Protein AF-A0A6B1ITB8-F1 (afdb_monomer_lite)

Radius of gyration: 20.5 Å; chains: 1; bounding box: 53×50×57 Å

Foldseek 3Di:
DEEELVCCQAPHWALDWDKAQKYWYLQQLLRKKKWFADVFIITIHLAPLSVLLVVLHAAFDPVPDFDQLQAPPPPDPPDCVPDVVVVVVRVVVPPPLVLLQDQDARGNRMTIAFGGWMDGNVDIDRDAAFDAADDALLSLLVLLLVLLLVVQAVCCVVQVLFAEEQEDFALLSVLNQLRDHPDQLRYEYEYEPPRQVVRVVQCVVQVGGHNYYHYYYLDQPDDPVLVLQLLRQLSSLANCQVQRCLVVLLVVCVVSVLRYEYEYSQCVCLQFADDCQQLVDAQVSNVSCSRGNRSSYNSSSQSSSCNRNRHGYDYSCRGSSNSVSRSNDDSNNHDNGGGSSVVSSVVSGPPRDGDPDRDDRDGDDDDHDDRSVVSNVVSSVVSHPDD

Organism: NCBI:txid29283

Secondary structure (DSSP, 8-state):
-EEEHHHHHHHS-TT--EEESEEE--STTSS--EEEEETTEEEEES-HHHHHHHHS---B-TT-----TTT---S----TTS-HHHHHHHHHHHS-TTGGG--B-SBTT-EEPPTTEEEESS-EEE---------SHHHHHHHHHHHHHHHHHHHHHH-TTSEEEEE-SSHHHHHHHHSPPS-GGGEEEEEETTTHHHHHHHHHHTT---SEEEEE-SS----HHHHHHHHHHTTT-S-GGG-TTHHHHHHHHHHTTT-EEEEE-TTSHHHHB--HHHHTS-HHHHHHHHTTHHIIIIIHHHHHHHHHHSS-EE-GGGSHHHHHHHHT--GGGS-TT-B-HHHHHHHHSTT----S--PPPPPP---TT--HHHHHHHHHHHT----

Sequence (387 aa):
MNLNSLEFHLDYPAGKVLEVDQLEDVTGGMNPVYYRRTGDTLRVCSSVARLIQDSGEFYRNPDFNPPEWFQQTVPGSVSPLHNPITWIQNRFKESNPSWYANWQTVDKRIYKLRPHESVTADSSTINFSPNPAISSKAELAERVAGALTAFINRIESEYPDVQHVIFTGGKDSQIIHLVPKLDESNWHVFSAEPNYGIVMDWLESNDIKFCDSHTADTDNHETLDMLRAKIKASDLYSDPHHLRWLPVLNKIADRYESRVFFWSGTEGDTYLSYHPDYQGETREVFWRQQFSRAPSWQGNTHQVTFNFTGAPQISPYHSPEMWDVLRDYDPKLISTDDDVRPRIGDILSDGVSWPDRNPGPPTLEYETGINSHALYFEQVRKSRRFE

pLDDT: mean 91.31, std 14.65, range [34.53, 98.88]

Structure (mmCIF, N/CA/C/O backbone):
data_AF-A0A6B1ITB8-F1
#
_entry.id   AF-A0A6B1ITB8-F1
#
loop_
_atom_site.group_PDB
_atom_site.id
_atom_site.type_symbol
_atom_site.label_atom_id
_atom_site.label_alt_id
_atom_site.label_comp_id
_atom_site.label_asym_id
_atom_site.label_entity_id
_atom_site.label_seq_id
_atom_site.pdbx_PDB_ins_code
_atom_site.Cartn_x
_atom_site.Cartn_y
_atom_site.Cartn_z
_atom_site.occupancy
_atom_site.B_iso_or_equiv
_atom_site.auth_seq_id
_atom_site.auth_comp_id
_atom_site.auth_asym_id
_atom_site.auth_atom_id
_atom_site.pdbx_PDB_model_num
ATOM 1 N N . MET A 1 1 ? -3.397 -16.345 19.581 1.00 95.50 1 MET A N 1
ATOM 2 C CA . MET A 1 1 ? -3.116 -16.385 18.129 1.00 95.50 1 MET A CA 1
ATOM 3 C C . MET A 1 1 ? -2.054 -15.349 17.809 1.00 95.50 1 MET A C 1
ATOM 5 O O . MET A 1 1 ? -2.166 -14.241 18.320 1.00 95.50 1 MET A O 1
ATOM 9 N N . ASN A 1 2 ? -1.065 -15.691 16.984 1.00 97.56 2 ASN A N 1
ATOM 10 C CA . ASN A 1 2 ? -0.133 -14.713 16.418 1.00 97.56 2 ASN A CA 1
ATOM 11 C C . ASN A 1 2 ? -0.662 -14.300 15.048 1.00 97.56 2 ASN A C 1
ATOM 13 O O . ASN A 1 2 ? -1.190 -15.149 14.334 1.00 97.56 2 ASN A O 1
ATOM 17 N N . LEU A 1 3 ? -0.558 -13.020 14.722 1.00 98.50 3 LEU A N 1
ATOM 18 C CA . LEU A 1 3 ? -1.088 -12.457 13.489 1.00 98.50 3 LEU A CA 1
ATOM 19 C C . LEU A 1 3 ? -0.109 -11.417 12.954 1.00 98.50 3 LEU A C 1
ATOM 21 O O . LEU A 1 3 ? 0.370 -10.584 13.727 1.00 98.50 3 LEU A O 1
ATOM 25 N N . ASN A 1 4 ? 0.142 -11.416 11.649 1.00 98.62 4 ASN A N 1
ATOM 26 C CA . ASN A 1 4 ? 0.863 -10.320 11.012 1.00 98.62 4 ASN A CA 1
ATOM 27 C C . ASN A 1 4 ? -0.053 -9.364 10.225 1.00 98.62 4 ASN A C 1
ATOM 29 O O . ASN A 1 4 ? -1.217 -9.657 9.944 1.00 98.62 4 ASN A O 1
ATOM 33 N N . SER A 1 5 ? 0.462 -8.172 9.912 1.00 98.56 5 SER A N 1
ATOM 34 C CA . SER A 1 5 ? -0.298 -7.116 9.237 1.00 98.56 5 SER A CA 1
ATOM 35 C C . SER A 1 5 ? -0.782 -7.507 7.840 1.00 98.56 5 SER A C 1
ATOM 37 O O . SER A 1 5 ? -1.881 -7.106 7.460 1.00 98.56 5 SER A O 1
ATOM 39 N N . LEU A 1 6 ? -0.018 -8.313 7.099 1.00 98.62 6 LEU A N 1
ATOM 40 C CA . LEU A 1 6 ? -0.413 -8.777 5.771 1.00 98.62 6 LEU A CA 1
ATOM 41 C C . LEU A 1 6 ? -1.530 -9.826 5.858 1.00 98.62 6 LEU A C 1
ATOM 43 O O . LEU A 1 6 ? -2.562 -9.650 5.219 1.00 98.62 6 LEU A O 1
ATOM 47 N N . GLU A 1 7 ? -1.372 -10.848 6.705 1.00 98.56 7 GLU A N 1
ATOM 48 C CA . GLU A 1 7 ? -2.410 -11.855 6.996 1.00 98.56 7 GLU A CA 1
ATOM 49 C C . GLU A 1 7 ? -3.731 -11.190 7.392 1.00 98.56 7 GLU A C 1
ATOM 51 O O . GLU A 1 7 ? -4.789 -11.557 6.892 1.00 98.56 7 GLU A O 1
ATOM 56 N N . PHE A 1 8 ? -3.693 -10.150 8.238 1.00 98.69 8 PHE A N 1
ATOM 57 C CA . PHE A 1 8 ? -4.914 -9.433 8.611 1.00 98.69 8 PHE A CA 1
ATOM 58 C C . PHE A 1 8 ? -5.671 -8.886 7.392 1.00 98.69 8 PHE A C 1
ATOM 60 O O . PHE A 1 8 ? -6.897 -8.969 7.345 1.00 98.69 8 PHE A O 1
ATOM 67 N N . HIS A 1 9 ? -4.955 -8.297 6.431 1.00 98.50 9 HIS A N 1
ATOM 68 C CA . HIS A 1 9 ? -5.557 -7.690 5.241 1.00 98.50 9 HIS A CA 1
ATOM 69 C C . HIS A 1 9 ? -6.014 -8.734 4.217 1.00 98.50 9 HIS A C 1
ATOM 71 O O . HIS A 1 9 ? -7.000 -8.491 3.527 1.00 98.50 9 HIS A O 1
ATOM 77 N N . LEU A 1 10 ? -5.328 -9.875 4.114 1.00 98.50 10 LEU A N 1
ATOM 78 C CA . LEU A 1 10 ? -5.650 -10.911 3.128 1.00 98.50 10 LEU A CA 1
ATOM 79 C C . LEU A 1 10 ? -6.737 -11.886 3.608 1.00 98.50 10 LEU A C 1
ATOM 81 O O . LEU A 1 10 ? -7.623 -12.237 2.831 1.00 98.50 10 LEU A O 1
ATOM 85 N N . ASP A 1 11 ? -6.707 -12.284 4.883 1.00 98.44 11 ASP A N 1
ATOM 86 C CA . ASP A 1 11 ? -7.521 -13.396 5.396 1.00 98.44 11 ASP A CA 1
ATOM 87 C C . ASP A 1 11 ? -8.785 -12.965 6.144 1.00 98.44 11 ASP A C 1
ATOM 89 O O . ASP A 1 11 ? -9.686 -13.776 6.391 1.00 98.44 11 ASP A O 1
ATOM 93 N N . TYR A 1 12 ? -8.876 -11.695 6.546 1.00 98.50 12 TYR A N 1
ATOM 94 C CA . TYR A 1 12 ? -9.971 -11.215 7.383 1.00 98.50 12 TYR A CA 1
ATOM 95 C C . TYR A 1 12 ? -10.738 -10.075 6.717 1.00 98.50 12 TYR A C 1
ATOM 97 O O . TYR A 1 12 ? -10.147 -9.232 6.057 1.00 98.50 12 TYR A O 1
ATOM 105 N N . PRO A 1 13 ? -12.067 -9.980 6.911 1.00 98.19 13 PRO A N 1
ATOM 106 C CA . PRO A 1 13 ? -12.834 -8.868 6.365 1.00 98.19 13 PRO A CA 1
ATOM 107 C C . PRO A 1 13 ? -12.435 -7.523 6.976 1.00 98.19 13 PRO A C 1
ATOM 109 O O . PRO A 1 13 ? -12.198 -7.415 8.185 1.00 98.19 13 PRO A O 1
ATOM 112 N N . ALA A 1 14 ? -12.491 -6.465 6.170 1.00 97.94 14 ALA A N 1
ATOM 113 C CA . ALA A 1 14 ? -12.246 -5.110 6.640 1.00 97.94 14 ALA A CA 1
ATOM 114 C C . ALA A 1 14 ? -13.132 -4.735 7.843 1.00 97.94 14 ALA A C 1
ATOM 116 O O . ALA A 1 14 ? -14.339 -4.995 7.894 1.00 97.94 14 ALA A O 1
ATOM 117 N N . GLY A 1 15 ? -12.525 -4.102 8.848 1.00 97.25 15 GLY A N 1
ATOM 118 C CA . GLY A 1 15 ? -13.215 -3.689 10.067 1.00 97.25 15 GLY A CA 1
ATOM 119 C C . GLY A 1 15 ? -13.569 -4.826 11.035 1.00 97.25 15 GLY A C 1
ATOM 120 O O . GLY A 1 15 ? -14.226 -4.560 12.048 1.00 97.25 15 GLY A O 1
ATOM 121 N N . LYS A 1 16 ? -13.167 -6.074 10.753 1.00 98.19 16 LYS A N 1
ATOM 122 C CA . LYS A 1 16 ? -13.279 -7.187 11.698 1.00 98.19 16 LYS A CA 1
ATOM 123 C C . LYS A 1 16 ? -12.363 -6.934 12.895 1.00 98.19 16 LYS A C 1
ATOM 125 O O . LYS A 1 16 ? -11.165 -6.732 12.735 1.00 98.19 16 LYS A O 1
ATOM 130 N N . VAL A 1 17 ? -12.930 -6.991 14.100 1.00 98.62 17 VAL A N 1
ATOM 131 C CA . VAL A 1 17 ? -12.141 -6.981 15.335 1.00 98.62 17 VAL A CA 1
ATOM 132 C C . VAL A 1 17 ? -11.755 -8.412 15.691 1.00 98.62 17 VAL A C 1
ATOM 134 O O . VAL A 1 17 ? -12.626 -9.283 15.794 1.00 98.62 17 VAL A O 1
ATOM 137 N N . LEU A 1 18 ? -10.457 -8.646 15.866 1.00 98.62 18 LEU A N 1
ATOM 138 C CA . LEU A 1 18 ? -9.896 -9.926 16.299 1.00 98.62 18 LEU A CA 1
ATOM 139 C C . LEU A 1 18 ? -9.254 -9.784 17.677 1.00 98.62 18 LEU A C 1
ATOM 141 O O . LEU A 1 18 ? -8.860 -8.690 18.076 1.00 98.62 18 LEU A O 1
ATOM 145 N N . GLU A 1 19 ? -9.167 -10.898 18.394 1.00 98.56 19 GLU A N 1
ATOM 146 C CA . GLU A 1 19 ? -8.410 -11.015 19.638 1.00 98.56 19 GLU A CA 1
ATOM 147 C C . GLU A 1 19 ? -7.158 -11.853 19.377 1.00 98.56 19 GLU A C 1
ATOM 149 O O . GLU A 1 19 ? -7.266 -12.967 18.859 1.00 98.56 19 GLU A O 1
ATOM 154 N N . VAL A 1 20 ? -5.981 -11.304 19.675 1.00 98.69 20 VAL A N 1
ATOM 155 C CA . VAL A 1 20 ? -4.682 -11.922 19.364 1.00 98.69 20 VAL A CA 1
ATOM 156 C C . VAL A 1 20 ? -3.716 -11.781 20.538 1.00 98.69 20 VAL A C 1
ATOM 158 O O . VAL A 1 20 ? -3.845 -10.859 21.341 1.00 98.69 20 VAL A O 1
ATOM 161 N N . ASP A 1 21 ? -2.735 -12.676 20.625 1.00 98.50 21 ASP A N 1
ATOM 162 C CA . ASP A 1 21 ? -1.703 -12.639 21.674 1.00 98.50 21 ASP A CA 1
ATOM 163 C C . ASP A 1 21 ? -0.543 -11.732 21.243 1.00 98.50 21 ASP A C 1
ATOM 165 O O . ASP A 1 21 ? 0.021 -10.981 22.041 1.00 98.50 21 ASP A O 1
ATOM 169 N N . GLN A 1 22 ? -0.222 -11.779 19.947 1.00 98.56 22 GLN A N 1
ATOM 170 C CA . GLN A 1 22 ? 0.837 -11.005 19.320 1.00 98.56 22 GLN A CA 1
ATOM 171 C C . GLN A 1 22 ? 0.375 -10.489 17.956 1.00 98.56 22 GLN A C 1
ATOM 173 O O . GLN A 1 22 ? -0.240 -11.224 17.179 1.00 98.56 22 GLN A O 1
ATOM 178 N N . LEU A 1 23 ? 0.710 -9.233 17.675 1.00 98.75 23 LEU A N 1
ATOM 179 C CA . LEU A 1 23 ? 0.553 -8.593 16.374 1.00 98.75 23 LEU A CA 1
ATOM 180 C C . LEU A 1 23 ? 1.927 -8.137 15.875 1.00 98.75 23 LEU A C 1
ATOM 182 O O . LEU A 1 23 ? 2.673 -7.520 16.633 1.00 98.75 23 LEU A O 1
ATOM 186 N N . GLU A 1 24 ? 2.249 -8.416 14.616 1.00 98.75 24 GLU A N 1
ATOM 187 C CA . GLU A 1 24 ? 3.512 -8.012 13.992 1.00 98.75 24 GLU A CA 1
ATOM 188 C C . GLU A 1 24 ? 3.290 -7.282 12.668 1.00 98.75 24 GLU A C 1
ATOM 190 O O . GLU A 1 24 ? 2.472 -7.695 11.849 1.00 98.75 24 GLU A O 1
ATOM 195 N N . ASP A 1 25 ? 4.029 -6.199 12.432 1.00 98.69 25 ASP A N 1
ATOM 196 C CA . ASP A 1 25 ? 4.083 -5.595 11.108 1.00 98.69 25 ASP A CA 1
ATOM 197 C C . ASP A 1 25 ? 5.184 -6.227 10.255 1.00 98.69 25 ASP A C 1
ATOM 199 O O . ASP A 1 25 ? 6.370 -6.125 10.565 1.00 98.69 25 ASP A O 1
ATOM 203 N N . VAL A 1 26 ? 4.786 -6.809 9.128 1.00 98.31 26 VAL A N 1
ATOM 204 C CA . VAL A 1 26 ? 5.707 -7.396 8.141 1.00 98.31 26 VAL A CA 1
ATOM 205 C C . VAL A 1 26 ? 5.766 -6.591 6.841 1.00 98.31 26 VAL A C 1
ATOM 207 O O . VAL A 1 26 ? 6.472 -6.971 5.913 1.00 98.31 26 VAL A O 1
ATOM 210 N N . THR A 1 27 ? 5.038 -5.469 6.779 1.00 98.06 27 THR A N 1
ATOM 211 C CA . THR A 1 27 ? 4.859 -4.664 5.559 1.00 98.06 27 THR A CA 1
ATOM 212 C C . THR A 1 27 ? 5.512 -3.285 5.628 1.00 98.06 27 THR A C 1
ATOM 214 O O . THR A 1 27 ? 5.326 -2.455 4.741 1.00 98.06 27 THR A O 1
ATOM 217 N N . GLY A 1 28 ? 6.259 -2.985 6.693 1.00 97.44 28 GLY A N 1
ATOM 218 C CA . GLY A 1 28 ? 6.822 -1.652 6.918 1.00 97.44 28 GLY A CA 1
ATOM 219 C C . GLY A 1 28 ? 5.744 -0.578 7.111 1.00 97.44 28 GLY A C 1
ATOM 220 O O . GLY A 1 28 ? 5.945 0.586 6.773 1.00 97.44 28 GLY A O 1
ATOM 221 N N . GLY A 1 29 ? 4.578 -0.967 7.631 1.00 96.94 29 GLY A N 1
ATOM 222 C CA . GLY A 1 29 ? 3.419 -0.107 7.858 1.00 96.94 29 GLY A CA 1
ATOM 223 C C . GLY A 1 29 ? 2.597 0.215 6.606 1.00 96.94 29 GLY A C 1
ATOM 224 O O . GLY A 1 29 ? 1.725 1.085 6.684 1.00 96.94 29 GLY A O 1
ATOM 225 N N . MET A 1 30 ? 2.856 -0.450 5.473 1.00 97.50 30 MET A N 1
ATOM 226 C CA . MET A 1 30 ? 2.103 -0.247 4.229 1.00 97.50 30 MET A CA 1
ATOM 227 C C . MET A 1 30 ? 0.687 -0.827 4.290 1.00 97.50 30 MET A C 1
ATOM 229 O O . MET A 1 30 ? -0.218 -0.285 3.663 1.00 97.50 30 MET A O 1
ATOM 233 N N . ASN A 1 31 ? 0.468 -1.842 5.131 1.00 97.88 31 ASN A N 1
ATOM 234 C CA . ASN A 1 31 ? -0.850 -2.369 5.474 1.00 97.88 31 ASN A CA 1
ATOM 235 C C . ASN A 1 31 ? -1.198 -2.018 6.934 1.00 97.88 31 ASN A C 1
ATOM 237 O O . ASN A 1 31 ? -1.033 -2.851 7.828 1.00 97.88 31 ASN A O 1
ATOM 241 N N . PRO A 1 32 ? -1.662 -0.782 7.227 1.00 97.38 32 PRO A N 1
ATOM 242 C CA . PRO A 1 32 ? -1.967 -0.364 8.587 1.00 97.38 32 PRO A CA 1
ATOM 243 C C . PRO A 1 32 ? -2.931 -1.298 9.317 1.00 97.38 32 PRO A C 1
ATOM 245 O O . PRO A 1 32 ? -4.010 -1.631 8.820 1.00 97.38 32 PRO A O 1
ATOM 248 N N . VAL A 1 33 ? -2.562 -1.639 10.548 1.00 98.38 33 VAL A N 1
ATOM 249 C CA . VAL A 1 33 ? -3.422 -2.299 11.531 1.00 98.38 33 VAL A CA 1
ATOM 250 C C . VAL A 1 33 ? -3.395 -1.467 12.807 1.00 98.38 33 VAL A C 1
ATOM 252 O O . VAL A 1 33 ? -2.364 -0.915 13.196 1.00 98.38 33 VAL A O 1
ATOM 255 N N . TYR A 1 34 ? -4.544 -1.349 13.456 1.00 98.69 34 TYR A N 1
ATOM 256 C CA . TYR A 1 34 ? -4.693 -0.671 14.733 1.00 98.69 34 TYR A CA 1
ATOM 257 C C . TYR A 1 34 ? -4.931 -1.695 15.828 1.00 98.69 34 TYR A C 1
ATOM 259 O O . TYR A 1 34 ? -5.544 -2.738 15.591 1.00 98.69 34 TYR A O 1
ATOM 267 N N . TYR A 1 35 ? -4.483 -1.384 17.038 1.00 98.75 35 TYR A N 1
ATOM 268 C CA . TYR A 1 35 ? -4.657 -2.270 18.175 1.00 98.75 35 TYR A CA 1
ATOM 269 C C . TYR A 1 35 ? -4.981 -1.523 19.467 1.00 98.75 35 TYR A C 1
ATOM 271 O O . TYR A 1 35 ? -4.661 -0.347 19.651 1.00 98.75 35 TYR A O 1
ATOM 279 N N . ARG A 1 36 ? -5.614 -2.244 20.390 1.00 98.44 36 ARG A N 1
ATOM 280 C CA . ARG A 1 36 ? -5.875 -1.842 21.773 1.00 98.44 36 ARG A CA 1
ATOM 281 C C . ARG A 1 36 ? -5.533 -3.010 22.690 1.00 98.44 36 ARG A C 1
ATOM 283 O O . ARG A 1 36 ? -5.910 -4.139 22.403 1.00 98.44 36 ARG A O 1
ATOM 290 N N . ARG A 1 37 ? -4.864 -2.739 23.808 1.00 98.38 37 ARG A N 1
ATOM 291 C CA . ARG A 1 37 ? -4.559 -3.753 24.831 1.00 98.38 37 ARG A CA 1
ATOM 292 C C . ARG A 1 37 ? -5.789 -4.042 25.694 1.00 98.38 37 ARG A C 1
ATOM 294 O O . ARG A 1 37 ? -6.468 -3.101 26.113 1.00 98.38 37 ARG A O 1
ATOM 301 N N . THR A 1 38 ? -6.068 -5.315 25.963 1.00 97.12 38 THR A N 1
ATOM 302 C CA . THR A 1 38 ? -7.216 -5.771 26.764 1.00 97.12 38 THR A CA 1
ATOM 303 C C . THR A 1 38 ? -6.830 -6.946 27.660 1.00 97.12 38 THR A C 1
ATOM 305 O O . THR A 1 38 ? -6.952 -8.099 27.260 1.00 97.12 38 THR A O 1
ATOM 308 N N . GLY A 1 39 ? -6.391 -6.659 28.889 1.00 96.25 39 GLY A N 1
ATOM 309 C CA . GLY A 1 39 ? -5.839 -7.698 29.764 1.00 96.25 39 GLY A CA 1
ATOM 310 C C . GLY A 1 39 ? -4.579 -8.289 29.135 1.00 96.25 39 GLY A C 1
ATOM 311 O O . GLY A 1 39 ? -3.695 -7.525 28.759 1.00 96.25 39 GLY A O 1
ATOM 312 N N . ASP A 1 40 ? -4.558 -9.609 28.962 1.00 97.62 40 ASP A N 1
ATOM 313 C CA . ASP A 1 40 ? -3.401 -10.362 28.455 1.00 97.62 40 ASP A CA 1
ATOM 314 C C . ASP A 1 40 ? -3.387 -10.509 26.919 1.00 97.62 40 ASP A C 1
ATOM 316 O O . ASP A 1 40 ? -2.507 -11.160 26.361 1.00 97.62 40 ASP A O 1
ATOM 320 N N . THR A 1 41 ? -4.352 -9.905 26.216 1.00 98.44 41 THR A N 1
ATOM 321 C CA . THR A 1 41 ? -4.472 -9.971 24.752 1.00 98.44 41 THR A CA 1
ATOM 322 C C . THR A 1 41 ? -4.585 -8.586 24.111 1.00 98.44 41 THR A C 1
ATOM 324 O O . THR A 1 41 ? -4.659 -7.539 24.770 1.00 98.44 41 THR A O 1
ATOM 327 N N . LEU A 1 42 ? -4.590 -8.571 22.781 1.00 98.69 42 LEU A N 1
ATOM 328 C CA . LEU A 1 42 ? -4.811 -7.405 21.940 1.00 98.69 42 LEU A CA 1
ATOM 329 C C . LEU A 1 42 ? -6.135 -7.532 21.187 1.00 98.69 42 LEU A C 1
ATOM 331 O O . LEU A 1 42 ? -6.440 -8.578 20.622 1.00 98.69 42 LEU A O 1
ATOM 335 N N . ARG A 1 43 ? -6.874 -6.426 21.085 1.00 98.69 43 ARG A N 1
ATOM 336 C CA . ARG A 1 43 ? -7.948 -6.239 20.103 1.00 98.69 43 ARG A CA 1
ATOM 337 C C . ARG A 1 43 ? -7.393 -5.521 18.884 1.00 98.69 43 ARG A C 1
ATOM 339 O O . ARG A 1 43 ? -6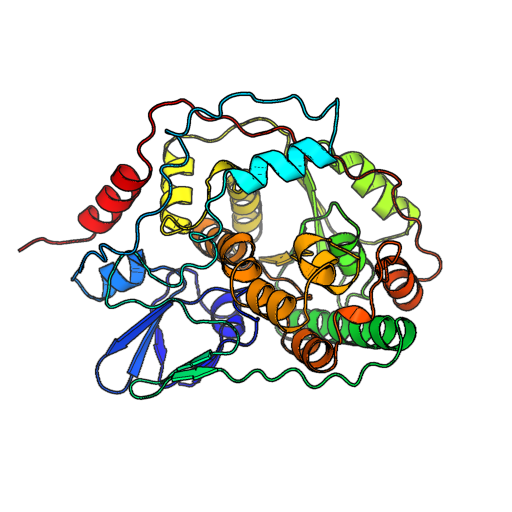.906 -4.402 19.035 1.00 98.69 43 ARG A O 1
ATOM 346 N N . VAL A 1 44 ? -7.490 -6.127 17.704 1.00 98.75 44 VAL A N 1
ATOM 347 C CA . VAL A 1 44 ? -6.876 -5.621 16.461 1.00 98.75 44 VAL A CA 1
ATOM 348 C C . VAL A 1 44 ? -7.911 -5.413 15.358 1.00 98.75 44 VAL A C 1
ATOM 350 O O . VAL A 1 44 ? -8.912 -6.127 15.320 1.00 98.75 44 VAL A O 1
ATOM 353 N N . CYS A 1 45 ? -7.706 -4.410 14.499 1.00 98.62 45 CYS A N 1
ATOM 354 C CA . CYS A 1 45 ? -8.628 -4.042 13.418 1.00 98.62 45 CYS A CA 1
ATOM 355 C C . CYS A 1 45 ? -7.958 -3.122 12.379 1.00 98.62 45 CYS A C 1
ATOM 357 O O . CYS A 1 45 ? -7.070 -2.350 12.730 1.00 98.62 45 CYS A O 1
ATOM 359 N N . SER A 1 46 ? -8.457 -3.075 11.139 1.00 98.31 46 SER A N 1
ATOM 360 C CA . SER A 1 46 ? -8.073 -2.059 10.136 1.00 98.31 46 SER A CA 1
ATOM 361 C C . SER A 1 46 ? -8.705 -0.678 10.363 1.00 98.31 46 SER A C 1
ATOM 363 O O . SER A 1 46 ? -8.422 0.254 9.609 1.00 98.31 46 SER A O 1
ATOM 365 N N . SER A 1 47 ? -9.585 -0.518 11.360 1.00 97.88 47 SER A N 1
ATOM 366 C CA . SER A 1 47 ? -10.265 0.752 11.639 1.00 97.88 47 SER A CA 1
ATOM 367 C C . SER A 1 47 ? -10.295 1.111 13.123 1.00 97.88 47 SER A C 1
ATOM 369 O O . SER A 1 47 ? -10.744 0.331 13.972 1.00 97.88 47 SER A O 1
ATOM 371 N N . VAL A 1 48 ? -9.904 2.352 13.418 1.00 97.56 48 VAL A N 1
ATOM 372 C CA . VAL A 1 48 ? -9.964 2.947 14.758 1.00 97.56 48 VAL A CA 1
ATOM 373 C C . VAL A 1 48 ? -11.414 3.101 15.200 1.00 97.56 48 VAL A C 1
ATOM 375 O O . VAL A 1 48 ? -11.760 2.709 16.316 1.00 97.56 48 VAL A O 1
ATOM 378 N N . ALA A 1 49 ? -12.292 3.595 14.319 1.00 96.31 49 ALA A N 1
ATOM 379 C CA . ALA A 1 49 ? -13.718 3.708 14.611 1.00 96.31 49 ALA A CA 1
ATOM 380 C C . ALA A 1 49 ? -14.325 2.359 15.030 1.00 96.31 49 ALA A C 1
ATOM 382 O O . ALA A 1 49 ? -15.117 2.308 15.968 1.00 96.31 49 ALA A O 1
ATOM 383 N N . ARG A 1 50 ? -13.932 1.251 14.391 1.00 96.94 50 ARG A N 1
ATOM 384 C CA . ARG A 1 50 ? -14.406 -0.091 14.767 1.00 96.94 50 ARG A CA 1
ATOM 385 C C . ARG A 1 50 ? -13.907 -0.549 16.138 1.00 96.94 50 ARG A C 1
ATOM 387 O O . ARG A 1 50 ? -14.697 -1.108 16.891 1.00 96.94 50 ARG A O 1
ATOM 394 N N . LEU A 1 51 ? -12.659 -0.263 16.505 1.00 97.56 51 LEU A N 1
ATOM 395 C CA . LEU A 1 51 ? -12.142 -0.562 17.850 1.00 97.56 51 LEU A CA 1
ATOM 396 C C . LEU A 1 51 ? -12.807 0.293 18.941 1.00 97.56 51 LEU A C 1
ATOM 398 O O . LEU A 1 51 ? -13.045 -0.191 20.047 1.00 97.56 51 LEU A O 1
ATOM 402 N N . ILE A 1 52 ? -13.160 1.545 18.629 1.00 96.44 52 ILE A N 1
ATOM 403 C CA . ILE A 1 52 ? -13.974 2.396 19.511 1.00 96.44 52 ILE A CA 1
ATOM 404 C C . ILE A 1 52 ? -15.343 1.746 19.743 1.00 96.44 52 ILE A C 1
ATOM 406 O O . ILE A 1 52 ? -15.766 1.601 20.889 1.00 96.44 52 ILE A O 1
ATOM 410 N N . GLN A 1 53 ? -16.011 1.316 18.668 1.00 94.56 53 GLN A N 1
ATOM 411 C CA . GLN A 1 53 ? -17.317 0.649 18.728 1.00 94.56 53 GLN A CA 1
ATOM 412 C C . GLN A 1 53 ? -17.276 -0.630 19.560 1.00 94.56 53 GLN A C 1
ATOM 414 O O . GLN A 1 53 ? -18.105 -0.799 20.448 1.00 94.56 53 GL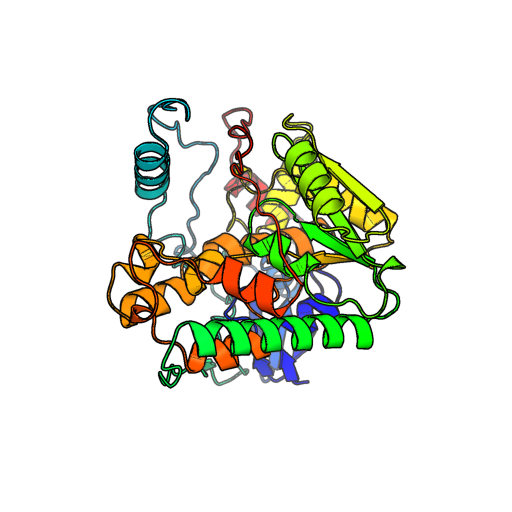N A O 1
ATOM 419 N N . ASP A 1 54 ? -16.290 -1.486 19.299 1.00 96.06 54 ASP A N 1
ATOM 420 C CA . ASP A 1 54 ? -16.048 -2.719 20.050 1.00 96.06 54 ASP A CA 1
ATOM 421 C C . ASP A 1 54 ? -15.827 -2.451 21.544 1.00 96.06 54 ASP A C 1
ATOM 423 O O . ASP A 1 54 ? -16.329 -3.178 22.396 1.00 96.06 54 ASP A O 1
ATOM 427 N N . SER A 1 55 ? -15.138 -1.359 21.886 1.00 96.00 55 SER A N 1
ATOM 428 C CA . SER A 1 55 ? -14.918 -0.987 23.282 1.00 96.00 55 SER A CA 1
ATOM 429 C C . SER A 1 55 ? -16.148 -0.456 24.016 1.00 96.00 55 SER A C 1
ATOM 431 O O . SER A 1 55 ? -16.120 -0.395 25.240 1.00 96.00 55 SER A O 1
ATOM 433 N N . GLY A 1 56 ? -17.170 0.018 23.296 1.00 94.12 56 GLY A N 1
ATOM 434 C CA . GLY A 1 56 ? -18.283 0.793 23.861 1.00 94.12 56 GLY A CA 1
ATOM 435 C C . GLY A 1 56 ? -17.902 2.199 24.355 1.00 94.12 56 GLY A C 1
ATOM 436 O O . GLY A 1 56 ? -18.770 3.016 24.657 1.00 94.12 56 GLY A O 1
ATOM 437 N N . GLU A 1 57 ? -16.614 2.534 24.379 1.00 93.69 57 GLU A N 1
ATOM 438 C CA . GLU A 1 57 ? -16.073 3.751 24.971 1.00 93.69 57 GLU A CA 1
ATOM 439 C C . GLU A 1 57 ? -15.197 4.521 23.975 1.00 93.69 57 GLU A C 1
ATOM 441 O O . GLU A 1 57 ? -14.772 4.017 22.951 1.00 93.69 57 GLU A O 1
ATOM 446 N N . PHE A 1 58 ? -14.926 5.791 24.251 1.00 94.31 58 PHE A N 1
ATOM 447 C CA . PHE A 1 58 ? -14.236 6.710 23.351 1.00 94.31 58 PHE A CA 1
ATOM 448 C C . PHE A 1 58 ? -13.553 7.756 24.210 1.00 94.31 58 PHE A C 1
ATOM 450 O O . PHE A 1 58 ? -14.223 8.504 24.926 1.00 94.31 58 PHE A O 1
ATOM 457 N N . TYR A 1 59 ? -12.232 7.800 24.124 1.00 95.25 59 TYR A N 1
ATOM 458 C CA . TYR A 1 59 ? -11.399 8.723 24.875 1.00 95.25 59 TYR A CA 1
ATOM 459 C C . TYR A 1 59 ? -10.616 9.564 23.885 1.00 95.25 59 TYR A C 1
ATOM 461 O O . TYR A 1 59 ? -9.535 9.170 23.449 1.00 95.25 59 TYR A O 1
ATOM 469 N N . ARG A 1 60 ? -11.177 10.726 23.533 1.00 94.69 60 ARG A N 1
ATOM 470 C CA . ARG A 1 60 ? -10.583 11.650 22.561 1.00 94.69 60 ARG A CA 1
ATOM 471 C C . ARG A 1 60 ? -9.102 11.874 22.863 1.00 94.69 60 ARG A C 1
ATOM 473 O O . ARG A 1 60 ? -8.744 12.276 23.969 1.00 94.69 60 ARG A O 1
ATOM 480 N N . ASN A 1 61 ? -8.272 11.647 21.854 1.00 95.88 61 ASN A N 1
ATOM 481 C CA . ASN A 1 61 ? -6.872 12.022 21.870 1.00 95.88 61 ASN A CA 1
ATOM 482 C C . ASN A 1 61 ? -6.727 13.489 21.419 1.00 95.88 61 ASN A C 1
ATOM 484 O O . ASN A 1 61 ? -7.052 13.778 20.262 1.00 95.88 61 ASN A O 1
ATOM 488 N N . PRO A 1 62 ? -6.301 14.421 22.294 1.00 92.69 62 PRO A N 1
ATOM 489 C CA . PRO A 1 62 ? -6.095 15.817 21.912 1.00 92.69 62 PRO A CA 1
ATOM 490 C C . PRO A 1 62 ? -4.900 16.000 20.964 1.00 92.69 62 PRO A C 1
ATOM 492 O O . PRO A 1 62 ? -4.890 16.963 20.202 1.00 92.69 62 PRO A O 1
ATOM 495 N N . ASP A 1 63 ? -3.951 15.060 20.957 1.00 91.50 63 ASP A N 1
ATOM 496 C CA . ASP A 1 63 ? -2.754 15.113 20.108 1.00 91.50 63 ASP A CA 1
ATOM 497 C C . ASP A 1 63 ? -3.042 14.638 18.671 1.00 91.50 63 ASP A C 1
ATOM 499 O O . ASP A 1 63 ? -2.238 14.829 17.757 1.00 91.50 63 ASP A O 1
ATOM 503 N N . PHE A 1 64 ? -4.220 14.045 18.439 1.00 92.44 64 PHE A N 1
ATOM 504 C CA . PHE A 1 64 ? -4.703 13.698 17.106 1.00 92.44 64 PHE A CA 1
ATOM 505 C C . PHE A 1 64 ? -5.587 14.808 16.531 1.00 92.44 64 PHE A C 1
ATOM 507 O O . PHE A 1 64 ? -6.818 14.823 16.707 1.00 92.44 64 PHE A O 1
ATOM 514 N N . ASN A 1 65 ? -4.936 15.727 15.818 1.00 89.75 65 ASN A N 1
ATOM 515 C CA . ASN A 1 65 ? -5.557 16.874 15.163 1.00 89.75 65 ASN A CA 1
ATOM 516 C C . ASN A 1 65 ? -5.225 16.896 13.655 1.00 89.75 65 ASN A C 1
ATOM 518 O O . ASN A 1 65 ? -4.268 17.571 13.265 1.00 89.75 65 ASN A O 1
ATOM 522 N N . PRO A 1 66 ? -5.968 16.138 12.825 1.00 89.88 66 PRO A N 1
ATOM 523 C CA . PRO A 1 66 ? -5.782 16.163 11.379 1.00 89.88 66 PRO A CA 1
ATOM 524 C C . PRO A 1 66 ? -5.997 17.561 10.793 1.00 89.88 66 PRO A C 1
ATOM 526 O O . PRO A 1 66 ? -6.712 18.380 11.378 1.00 89.88 66 PRO A O 1
ATOM 529 N N . PRO A 1 67 ? -5.409 17.853 9.623 1.00 89.19 67 PRO A N 1
ATOM 530 C CA . PRO A 1 67 ? -5.807 19.006 8.832 1.00 89.19 67 PRO A CA 1
ATOM 531 C C . PRO A 1 67 ? -7.290 18.935 8.441 1.00 89.19 67 PRO A C 1
ATOM 533 O O . PRO A 1 67 ? -7.783 17.890 8.024 1.00 89.19 67 PRO A O 1
ATOM 536 N N . GLU A 1 68 ? -7.989 20.070 8.493 1.00 88.88 68 GLU A N 1
ATOM 537 C CA . GLU A 1 68 ? -9.305 20.197 7.856 1.00 88.88 68 GLU A CA 1
ATOM 538 C C . GLU A 1 68 ? -9.125 20.387 6.347 1.00 88.88 68 GLU A C 1
ATOM 540 O O . GLU A 1 68 ? -9.027 21.511 5.846 1.00 88.88 68 GLU A O 1
ATOM 545 N N . TRP A 1 69 ? -9.070 19.264 5.630 1.00 84.50 69 TRP A N 1
ATOM 546 C CA . TRP A 1 69 ? -8.699 19.176 4.212 1.00 84.50 69 TRP A CA 1
ATOM 547 C C . TRP A 1 69 ? -9.528 20.062 3.263 1.00 84.50 69 TRP A C 1
ATOM 549 O O . TRP A 1 69 ? -9.038 20.441 2.208 1.00 84.50 69 TRP A O 1
ATOM 559 N N . PHE A 1 70 ? -10.757 20.436 3.638 1.00 84.44 70 PHE A N 1
ATOM 560 C CA . PHE A 1 70 ? -11.667 21.250 2.811 1.00 84.44 70 PHE A CA 1
ATOM 561 C C . PHE A 1 70 ? -11.736 22.732 3.207 1.00 84.44 70 PHE A C 1
ATOM 563 O O . PHE A 1 70 ? -12.440 23.511 2.565 1.00 84.44 70 PHE A O 1
ATOM 570 N N . GLN A 1 71 ? -11.072 23.130 4.297 1.00 76.88 71 GLN A N 1
ATOM 571 C CA . GLN A 1 71 ? -11.063 24.521 4.775 1.00 76.88 71 GLN A CA 1
ATOM 572 C C . GLN A 1 71 ? -9.776 25.262 4.419 1.00 76.88 71 GLN A C 1
ATOM 574 O O . GLN A 1 71 ? -9.713 26.486 4.546 1.00 76.88 71 GLN A O 1
ATOM 579 N N . GLN A 1 72 ? -8.750 24.545 3.968 1.00 62.97 72 GLN A N 1
ATOM 580 C CA . GLN A 1 72 ? -7.535 25.164 3.469 1.00 62.97 72 GLN A CA 1
ATOM 581 C C . GLN A 1 72 ? -7.838 25.796 2.108 1.00 62.97 72 GLN A C 1
ATOM 583 O O . GLN A 1 72 ? -7.851 25.128 1.080 1.00 62.97 72 GLN A O 1
ATOM 588 N N . THR A 1 73 ? -8.104 27.104 2.093 1.00 48.12 73 THR A N 1
ATOM 589 C CA . THR A 1 73 ? -8.000 27.896 0.866 1.00 48.12 73 THR A CA 1
ATOM 590 C C . THR A 1 73 ? -6.553 27.802 0.408 1.00 48.12 73 THR A C 1
ATOM 592 O O . THR A 1 73 ? -5.704 28.470 0.996 1.00 48.12 73 THR A O 1
ATOM 595 N N . VAL A 1 74 ? -6.256 26.960 -0.581 1.00 46.88 74 VAL A N 1
ATOM 596 C CA . VAL A 1 74 ? -4.919 26.884 -1.180 1.00 46.88 74 VAL A CA 1
ATOM 597 C C . VAL A 1 74 ? -4.629 28.253 -1.808 1.00 46.88 74 VAL A C 1
ATOM 599 O O . VAL A 1 74 ? -5.293 28.623 -2.783 1.00 46.88 74 VAL A O 1
ATOM 602 N N . PRO A 1 75 ? -3.706 29.068 -1.264 1.00 34.53 75 PRO A N 1
ATOM 603 C CA . PRO A 1 75 ? -3.385 30.356 -1.850 1.00 34.53 75 PRO A CA 1
ATOM 604 C C . PRO A 1 75 ? -2.536 30.102 -3.100 1.00 34.53 75 PRO A C 1
ATOM 606 O O . PRO A 1 75 ? -1.325 29.945 -3.025 1.00 34.53 75 PRO A O 1
ATOM 609 N N . GLY A 1 76 ? -3.182 30.069 -4.266 1.00 40.56 76 GLY A N 1
ATOM 610 C CA . GLY A 1 76 ? -2.504 29.987 -5.558 1.00 40.56 76 GLY A CA 1
ATOM 611 C C . GLY A 1 76 ? -2.349 28.563 -6.082 1.00 40.56 76 GLY A C 1
ATOM 612 O O . GLY A 1 76 ? -1.282 27.960 -6.004 1.00 40.56 76 GLY A O 1
ATOM 613 N N . SER A 1 77 ? -3.395 28.063 -6.737 1.00 35.72 77 SER A N 1
ATOM 614 C CA . SER A 1 77 ? -3.284 26.962 -7.691 1.00 35.72 77 SER A CA 1
ATOM 615 C C . SER A 1 77 ? -2.455 27.419 -8.898 1.00 35.72 77 SER A C 1
ATOM 617 O O . SER A 1 77 ? -2.960 27.910 -9.908 1.00 35.72 77 SER A O 1
ATOM 619 N N . VAL A 1 78 ? -1.132 27.298 -8.792 1.00 38.09 78 VAL A N 1
ATOM 620 C CA . VAL A 1 78 ? -0.256 27.437 -9.955 1.00 38.09 78 VAL A CA 1
ATOM 621 C C . VAL A 1 78 ? -0.525 26.233 -10.852 1.00 38.09 78 VAL A C 1
ATOM 623 O O . VAL A 1 78 ? -0.293 25.089 -10.460 1.00 38.09 78 VAL A O 1
ATOM 626 N N . SER A 1 79 ? -1.074 26.497 -12.036 1.00 36.25 79 SER A N 1
ATOM 627 C CA . SER A 1 79 ? -1.368 25.471 -13.034 1.00 36.25 79 SER A CA 1
ATOM 628 C C . SER A 1 79 ? -0.114 24.614 -13.315 1.00 36.25 79 SER A C 1
ATOM 630 O O . SER A 1 79 ? 0.967 25.187 -13.499 1.00 36.25 79 SER A O 1
ATOM 632 N N . PRO A 1 80 ? -0.224 23.269 -13.392 1.00 40.38 80 PRO A N 1
ATOM 633 C CA . PRO A 1 80 ? 0.909 22.342 -13.562 1.00 40.38 80 PRO A CA 1
ATOM 634 C C . PRO A 1 80 ? 1.764 22.599 -14.810 1.00 40.38 80 PRO A C 1
ATOM 636 O O . PRO A 1 80 ? 2.886 22.111 -14.915 1.00 40.38 80 PRO A O 1
ATOM 639 N N . LEU A 1 81 ? 1.238 23.367 -15.765 1.00 43.84 81 LEU A N 1
ATOM 640 C CA . LEU A 1 81 ? 1.822 23.548 -17.088 1.00 43.84 81 LEU A CA 1
ATOM 641 C C . LEU A 1 81 ? 3.149 24.320 -17.109 1.00 43.84 81 LEU A C 1
ATOM 643 O O . LEU A 1 81 ? 3.809 24.300 -18.140 1.00 43.84 81 LEU A O 1
ATOM 647 N N . HIS A 1 82 ? 3.540 25.015 -16.033 1.00 38.34 82 HIS A N 1
ATOM 648 C CA . HIS A 1 82 ? 4.685 25.937 -16.102 1.00 38.34 82 HIS A CA 1
ATOM 649 C C . HIS A 1 82 ? 5.911 25.549 -15.272 1.00 38.34 82 HIS A C 1
ATOM 651 O O . HIS A 1 82 ? 6.990 26.052 -15.580 1.00 38.34 82 HIS A O 1
ATOM 657 N N . ASN A 1 83 ? 5.802 24.660 -14.275 1.00 40.69 83 ASN A N 1
ATOM 658 C CA . ASN A 1 83 ? 6.984 24.115 -13.597 1.00 40.69 83 ASN A CA 1
ATOM 659 C C . ASN A 1 83 ? 6.644 22.909 -12.682 1.00 40.69 83 ASN A C 1
ATOM 661 O O . ASN A 1 83 ? 6.201 23.114 -11.546 1.00 40.69 83 ASN A O 1
ATOM 665 N N . PRO A 1 84 ? 6.859 21.654 -13.119 1.00 47.06 84 PRO A N 1
ATOM 666 C CA . PRO A 1 84 ? 6.550 20.469 -12.313 1.00 47.06 84 PRO A CA 1
ATOM 667 C C . PRO A 1 84 ? 7.367 20.409 -11.012 1.00 47.06 84 PRO A C 1
ATOM 669 O O . PRO A 1 84 ? 6.861 19.958 -9.988 1.00 47.06 84 PRO A O 1
ATOM 672 N N . ILE A 1 85 ? 8.588 20.956 -11.010 1.00 44.25 85 ILE A N 1
ATOM 673 C CA . ILE A 1 85 ? 9.466 20.986 -9.833 1.00 44.25 85 ILE A CA 1
ATOM 674 C C . ILE A 1 85 ? 8.915 21.947 -8.773 1.00 44.25 85 ILE A C 1
ATOM 676 O O . ILE A 1 85 ? 8.892 21.614 -7.594 1.00 44.25 85 ILE A O 1
ATOM 680 N N . THR A 1 86 ? 8.403 23.118 -9.165 1.00 39.69 86 THR A N 1
ATOM 681 C CA . THR A 1 86 ? 7.834 24.083 -8.203 1.00 39.69 86 THR A CA 1
ATOM 682 C C . THR A 1 86 ? 6.459 23.654 -7.693 1.00 39.69 86 THR A C 1
ATOM 684 O O . THR A 1 86 ? 6.110 23.963 -6.558 1.00 39.69 86 THR A O 1
ATOM 687 N N . TRP A 1 87 ? 5.691 22.909 -8.492 1.00 44.31 87 TRP A N 1
ATOM 688 C CA . TRP A 1 87 ? 4.424 22.313 -8.060 1.00 44.31 87 TRP A CA 1
ATOM 689 C C . TRP A 1 87 ? 4.642 21.210 -7.007 1.00 44.31 87 TRP A C 1
ATOM 691 O O . TRP A 1 87 ? 3.984 21.226 -5.965 1.00 44.31 87 TRP A O 1
ATOM 701 N N . ILE A 1 88 ? 5.636 20.333 -7.211 1.00 47.97 88 ILE A N 1
ATOM 702 C CA . ILE A 1 88 ? 6.088 19.348 -6.208 1.00 47.97 88 ILE A CA 1
ATOM 703 C C . ILE A 1 88 ? 6.727 20.046 -4.992 1.00 47.97 88 ILE A C 1
ATOM 705 O O . ILE A 1 88 ? 6.551 19.621 -3.863 1.00 47.97 88 ILE A O 1
ATOM 709 N N . GLN A 1 89 ? 7.425 21.167 -5.150 1.00 41.88 89 GLN A N 1
ATOM 710 C CA . GLN A 1 89 ? 8.006 21.860 -3.990 1.00 41.88 89 GLN A CA 1
ATOM 711 C C . GLN A 1 89 ? 6.970 22.639 -3.159 1.00 41.88 89 GLN A C 1
ATOM 713 O O . GLN A 1 89 ? 7.090 22.701 -1.935 1.00 41.88 89 GLN A O 1
ATOM 718 N N . ASN A 1 90 ? 5.950 23.235 -3.787 1.00 41.72 90 ASN A N 1
ATOM 719 C CA . ASN A 1 90 ? 4.971 24.080 -3.093 1.00 41.72 90 ASN A CA 1
ATOM 720 C C . ASN A 1 90 ? 3.848 23.273 -2.432 1.00 41.72 90 ASN A C 1
ATOM 722 O O . ASN A 1 90 ? 3.531 23.540 -1.277 1.00 41.72 90 ASN A O 1
ATOM 726 N N . ARG A 1 91 ? 3.326 22.222 -3.079 1.00 47.53 91 ARG A N 1
ATOM 727 C CA . ARG A 1 91 ? 2.286 21.364 -2.478 1.00 47.53 91 ARG A CA 1
ATOM 728 C C . ARG A 1 91 ? 2.774 20.643 -1.213 1.00 47.53 91 ARG A C 1
ATOM 730 O O . ARG A 1 91 ? 1.992 20.321 -0.325 1.00 47.53 91 ARG A O 1
ATOM 737 N N . PHE A 1 92 ? 4.081 20.410 -1.111 1.00 47.00 92 PHE A N 1
ATOM 738 C CA . PHE A 1 92 ? 4.678 19.619 -0.036 1.00 47.00 92 PHE A CA 1
ATOM 739 C C . PHE A 1 92 ? 5.301 20.461 1.083 1.00 47.00 92 PHE A C 1
ATOM 741 O O . PHE A 1 92 ? 5.420 19.973 2.206 1.00 47.00 92 PHE A O 1
ATOM 748 N N . LYS A 1 93 ? 5.583 21.751 0.841 1.00 43.47 93 LYS A N 1
ATOM 749 C CA . LYS A 1 93 ? 5.761 22.731 1.929 1.00 43.47 93 LYS A CA 1
ATOM 750 C C . LYS A 1 93 ? 4.465 22.975 2.710 1.00 43.47 93 LYS A C 1
ATOM 752 O O . LYS A 1 93 ? 4.530 23.360 3.874 1.00 43.47 93 LYS A O 1
ATOM 757 N N . GLU A 1 94 ? 3.311 22.743 2.086 1.00 44.16 94 GLU A N 1
ATOM 758 C CA . GLU A 1 94 ? 1.985 22.982 2.670 1.00 44.16 94 GLU A CA 1
ATOM 759 C C . GLU A 1 94 ? 1.447 21.797 3.489 1.00 44.16 94 GLU A C 1
ATOM 761 O O . GLU A 1 94 ? 0.660 21.997 4.416 1.00 44.16 94 GLU A O 1
ATOM 766 N N . SER A 1 95 ? 1.933 20.570 3.262 1.00 44.56 95 SER A N 1
ATOM 767 C CA . SER A 1 95 ? 1.698 19.476 4.203 1.00 44.56 95 SER A CA 1
ATOM 768 C C . SER A 1 95 ? 2.667 19.598 5.368 1.00 44.56 95 SER A C 1
ATOM 770 O O . SER A 1 95 ? 3.850 19.307 5.218 1.00 44.56 95 SER A O 1
ATOM 772 N N . ASN A 1 96 ? 2.175 20.020 6.529 1.00 51.44 96 ASN A N 1
ATOM 773 C CA . ASN A 1 96 ? 2.936 20.036 7.772 1.00 51.44 96 ASN A CA 1
ATOM 774 C C . ASN A 1 96 ? 3.669 18.682 7.934 1.00 51.44 96 ASN A C 1
ATOM 776 O O . ASN A 1 96 ? 2.991 17.680 8.174 1.00 51.44 96 ASN A O 1
ATOM 780 N N . PRO A 1 97 ? 5.012 18.610 7.786 1.00 54.41 97 PRO A N 1
ATOM 781 C CA . PRO A 1 97 ? 5.756 17.344 7.785 1.00 54.41 97 PRO A CA 1
ATOM 782 C C . PRO A 1 97 ? 5.505 16.519 9.052 1.00 54.41 97 PRO A C 1
ATOM 784 O O . PRO A 1 97 ? 5.673 15.304 9.054 1.00 54.41 97 PRO A O 1
ATOM 787 N N . SER A 1 98 ? 5.051 17.184 10.121 1.00 63.94 98 SER A N 1
ATOM 788 C CA . SER A 1 98 ? 4.627 16.546 11.362 1.00 63.94 98 SER A CA 1
ATOM 789 C C . SER A 1 98 ? 3.388 15.652 11.228 1.00 63.94 98 SER A C 1
ATOM 791 O O . SER A 1 98 ? 3.312 14.658 11.944 1.00 63.94 98 SER A O 1
ATOM 793 N N . TRP A 1 99 ? 2.436 15.938 10.325 1.00 82.06 99 TRP A N 1
ATOM 794 C CA . TRP A 1 99 ? 1.206 15.141 10.222 1.00 82.06 99 TRP A CA 1
ATOM 795 C C . TRP A 1 99 ? 1.489 13.731 9.715 1.00 82.06 99 TRP A C 1
ATOM 797 O O . TRP A 1 99 ? 1.087 12.751 10.334 1.00 82.06 99 TRP A O 1
ATOM 807 N N . TYR A 1 100 ? 2.252 13.616 8.629 1.00 75.25 100 TYR A N 1
ATOM 808 C CA . TYR A 1 100 ? 2.622 12.319 8.061 1.00 75.25 100 TYR A CA 1
ATOM 809 C C . TYR A 1 100 ? 3.727 11.603 8.857 1.00 75.25 100 TYR A C 1
ATOM 811 O O . TYR A 1 100 ? 4.213 10.564 8.434 1.00 75.25 100 TYR A O 1
ATOM 819 N N . ALA A 1 101 ? 4.121 12.123 10.019 1.00 79.56 101 ALA A N 1
ATOM 820 C CA . ALA A 1 101 ? 4.923 11.399 11.003 1.00 79.56 101 ALA A CA 1
ATOM 821 C C . ALA A 1 101 ? 4.106 11.011 12.251 1.00 79.56 101 ALA A C 1
ATOM 823 O O . ALA A 1 101 ? 4.674 10.566 13.251 1.00 79.56 101 ALA A O 1
ATOM 824 N N . ASN A 1 102 ? 2.781 11.199 12.214 1.00 82.12 102 ASN A N 1
ATOM 825 C CA . ASN A 1 102 ? 1.904 11.005 13.355 1.00 82.12 102 ASN A CA 1
ATOM 826 C C . ASN A 1 102 ? 1.411 9.552 13.479 1.00 82.12 102 ASN A C 1
ATOM 828 O O . ASN A 1 102 ? 0.727 9.028 12.603 1.00 82.12 102 ASN A O 1
ATOM 832 N N . TRP A 1 103 ? 1.695 8.942 14.629 1.00 90.50 103 TRP A N 1
ATOM 833 C CA . TRP A 1 103 ? 1.237 7.600 15.016 1.00 90.50 103 TRP A CA 1
ATOM 834 C C . TRP A 1 103 ? 0.058 7.616 15.994 1.00 90.50 103 TRP A C 1
ATOM 836 O O . TRP A 1 103 ? -0.452 6.566 16.383 1.00 90.50 103 TRP A O 1
ATOM 846 N N . GLN A 1 104 ? -0.369 8.806 16.418 1.00 93.88 104 GLN A N 1
ATOM 847 C CA . GLN A 1 104 ? -1.535 8.994 17.271 1.00 93.88 104 GLN A CA 1
ATOM 848 C C . GLN A 1 104 ? -2.799 8.674 16.493 1.00 93.88 104 GLN A C 1
ATOM 850 O O . GLN A 1 104 ? -2.877 9.018 15.319 1.00 93.88 104 GLN A O 1
ATOM 855 N N . THR A 1 105 ? -3.797 8.094 17.156 1.00 96.19 105 THR A N 1
ATOM 856 C CA . THR A 1 105 ? -5.148 7.913 16.609 1.00 96.19 105 THR A CA 1
ATOM 857 C C . THR A 1 105 ? -6.146 8.810 17.339 1.00 96.19 105 THR A C 1
ATOM 859 O O . THR A 1 105 ? -5.827 9.420 18.362 1.00 96.19 105 THR A O 1
ATOM 862 N N . VAL A 1 106 ? -7.383 8.872 16.844 1.00 95.94 106 VAL A N 1
ATOM 863 C CA . VAL A 1 106 ? -8.464 9.667 17.438 1.00 95.94 106 VAL A CA 1
ATOM 864 C C . VAL A 1 106 ? -8.821 9.286 18.888 1.00 95.94 106 VAL A C 1
ATOM 866 O O . VAL A 1 106 ? -9.323 10.148 19.620 1.00 95.94 106 VAL A O 1
ATOM 869 N N . ASP A 1 107 ? -8.542 8.050 19.324 1.00 97.19 107 ASP A N 1
ATOM 870 C CA . ASP A 1 107 ? -8.727 7.564 20.701 1.00 97.19 107 ASP A CA 1
ATOM 871 C C . ASP A 1 107 ? -7.367 7.263 21.343 1.00 97.19 107 ASP A C 1
ATOM 873 O O . ASP A 1 107 ? -6.569 6.503 20.804 1.00 97.19 107 ASP A O 1
ATOM 877 N N . LYS A 1 108 ? -7.102 7.815 22.531 1.00 97.25 108 LYS A N 1
ATOM 878 C CA . LYS A 1 108 ? -5.788 7.707 23.193 1.00 97.25 108 LYS A CA 1
ATOM 879 C C . LYS A 1 108 ? -5.406 6.287 23.646 1.00 97.25 108 LYS A C 1
ATOM 881 O O . LYS A 1 108 ? -4.298 6.087 24.135 1.00 97.25 108 LYS A O 1
ATOM 886 N N . ARG A 1 109 ? -6.329 5.325 23.565 1.00 97.69 109 ARG A N 1
ATOM 887 C CA . ARG A 1 109 ? -6.120 3.913 23.930 1.00 97.69 109 ARG A CA 1
ATOM 888 C C . ARG A 1 109 ? -5.880 3.016 22.715 1.00 97.69 109 ARG A C 1
ATOM 890 O O . ARG A 1 109 ? -5.604 1.832 22.898 1.00 97.69 109 ARG A O 1
ATOM 897 N N . ILE A 1 110 ? -6.077 3.545 21.506 1.00 98.31 110 ILE A N 1
ATOM 898 C CA . ILE A 1 110 ? -5.918 2.811 20.253 1.00 98.31 110 ILE A CA 1
ATOM 899 C C . ILE A 1 110 ? -4.650 3.310 19.575 1.00 98.31 110 ILE A C 1
ATOM 901 O O . ILE A 1 110 ? -4.460 4.510 19.376 1.00 98.31 110 ILE A O 1
ATOM 905 N N . TYR A 1 111 ? -3.795 2.370 19.208 1.00 97.81 111 TYR A N 1
ATOM 906 C CA . TYR A 1 111 ? -2.487 2.626 18.630 1.00 97.81 111 TYR A CA 1
ATOM 907 C C . TYR A 1 111 ? -2.471 2.148 17.183 1.00 97.81 111 TYR A C 1
ATOM 909 O O . TYR A 1 111 ? -3.090 1.135 16.855 1.00 97.81 111 TYR A O 1
ATOM 917 N N . LYS A 1 112 ? -1.766 2.876 16.318 1.00 97.56 112 LYS A N 1
ATOM 918 C CA . LYS A 1 112 ? -1.418 2.405 14.977 1.00 97.56 112 LYS A CA 1
ATOM 919 C C . LYS A 1 112 ? -0.140 1.571 15.084 1.00 97.56 112 LYS A C 1
ATOM 921 O O . LYS A 1 112 ? 0.832 2.049 15.666 1.00 97.56 112 LYS A O 1
ATOM 926 N N . LEU A 1 113 ? -0.153 0.354 14.544 1.00 97.94 113 LEU A N 1
ATOM 927 C CA . LEU A 1 113 ? 1.021 -0.513 14.488 1.00 97.94 113 LEU A CA 1
ATOM 928 C C . LEU A 1 113 ? 2.124 0.172 13.672 1.00 97.94 113 LEU A C 1
ATOM 930 O O . LEU A 1 113 ? 1.882 0.627 12.550 1.00 97.94 113 LEU A O 1
ATOM 934 N N . ARG A 1 114 ? 3.312 0.304 14.262 1.00 97.31 114 ARG A N 1
ATOM 935 C CA . ARG A 1 114 ? 4.454 0.960 13.619 1.00 97.31 114 ARG A CA 1
ATOM 936 C C . ARG A 1 114 ? 5.184 -0.009 12.678 1.00 97.31 114 ARG A C 1
ATOM 938 O O . ARG A 1 114 ? 5.082 -1.221 12.856 1.00 97.31 114 ARG A O 1
ATOM 945 N N . PRO A 1 115 ? 5.958 0.512 11.711 1.00 97.50 115 PRO A N 1
ATOM 946 C CA . PRO A 1 115 ? 6.759 -0.295 10.801 1.00 97.50 115 PRO A CA 1
ATOM 947 C C . PRO A 1 115 ? 7.664 -1.274 11.550 1.00 97.50 115 PRO A C 1
ATOM 949 O O . PRO A 1 115 ? 8.444 -0.858 12.411 1.00 97.50 115 PRO A O 1
ATOM 952 N N . HIS A 1 116 ? 7.549 -2.559 11.219 1.00 98.19 116 HIS A N 1
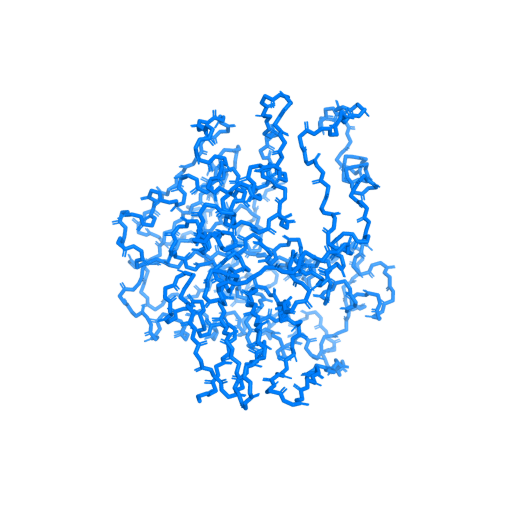ATOM 953 C CA . HIS A 1 116 ? 8.278 -3.669 11.844 1.00 98.19 116 HIS A CA 1
ATOM 954 C C . HIS A 1 116 ? 8.077 -3.807 13.358 1.00 98.19 116 HIS A C 1
ATOM 956 O O . HIS A 1 116 ? 8.925 -4.365 14.056 1.00 98.19 116 HIS A O 1
ATOM 962 N N . GLU A 1 117 ? 6.984 -3.271 13.898 1.00 98.44 117 GLU A N 1
ATOM 963 C CA . GLU A 1 117 ? 6.635 -3.448 15.299 1.00 98.44 117 GLU A CA 1
ATOM 964 C C . GLU A 1 117 ? 6.059 -4.838 15.549 1.00 98.44 117 GLU A C 1
ATOM 966 O O . GLU A 1 117 ? 5.103 -5.239 14.896 1.00 98.44 117 GLU A O 1
ATOM 971 N N . SER A 1 118 ? 6.591 -5.531 16.552 1.00 98.69 118 SER A N 1
ATOM 972 C CA . SER A 1 118 ? 5.934 -6.652 17.215 1.00 98.69 118 SER A CA 1
ATOM 973 C C . SER A 1 118 ? 5.407 -6.187 18.567 1.00 98.69 118 SER A C 1
ATOM 975 O O . SER A 1 118 ? 6.139 -5.589 19.365 1.00 98.69 118 SER A O 1
ATOM 977 N N . VAL A 1 119 ? 4.122 -6.421 18.819 1.00 98.62 119 VAL A N 1
ATOM 978 C CA . VAL A 1 119 ? 3.421 -5.980 20.023 1.00 98.62 119 VAL A CA 1
ATOM 979 C C . VAL A 1 119 ? 2.655 -7.134 20.659 1.00 98.62 119 VAL A C 1
ATOM 981 O O . VAL A 1 119 ? 2.024 -7.940 19.979 1.00 98.62 119 VAL A O 1
ATOM 984 N N . THR A 1 120 ? 2.695 -7.175 21.987 1.00 98.56 120 THR A N 1
ATOM 985 C CA . THR A 1 120 ? 1.860 -8.027 22.842 1.00 98.56 120 THR A CA 1
ATOM 986 C C . THR A 1 120 ? 1.099 -7.143 23.838 1.00 98.56 120 THR A C 1
ATOM 988 O O . THR A 1 120 ? 1.211 -5.905 23.815 1.00 98.56 120 THR A O 1
ATOM 991 N N . ALA A 1 121 ? 0.328 -7.753 24.739 1.00 97.81 121 ALA A N 1
ATOM 992 C CA . ALA A 1 121 ? -0.294 -7.032 25.848 1.00 97.81 121 ALA A CA 1
ATOM 993 C C . ALA A 1 121 ? 0.723 -6.220 26.673 1.00 97.81 121 ALA A C 1
ATOM 995 O O . ALA A 1 121 ? 0.460 -5.059 26.990 1.00 97.81 121 ALA A O 1
ATOM 996 N N . ASP A 1 122 ? 1.917 -6.772 26.905 1.00 97.88 122 ASP A N 1
ATOM 997 C CA . ASP A 1 122 ? 2.884 -6.214 27.858 1.00 97.88 122 ASP A CA 1
ATOM 998 C C . ASP A 1 122 ? 4.151 -5.643 27.212 1.00 97.88 122 ASP A C 1
ATOM 1000 O O . ASP A 1 122 ? 4.913 -4.920 27.857 1.00 97.88 122 ASP A O 1
ATOM 1004 N N . SER A 1 123 ? 4.399 -5.936 25.934 1.00 98.06 123 SER A N 1
ATOM 1005 C CA . SER A 1 123 ? 5.622 -5.529 25.237 1.00 98.06 123 SER A CA 1
ATOM 1006 C C . SER A 1 123 ? 5.350 -4.895 23.875 1.00 98.06 123 SER A C 1
ATOM 1008 O O . SER A 1 123 ? 4.270 -5.013 23.300 1.00 98.06 123 SER A O 1
ATOM 1010 N N . SER A 1 124 ? 6.335 -4.149 23.382 1.00 98.06 124 SER A N 1
ATOM 1011 C CA . SER A 1 124 ? 6.383 -3.584 22.033 1.00 98.06 124 SER A CA 1
ATOM 1012 C C . SER A 1 124 ? 7.853 -3.448 21.637 1.00 98.06 124 SER A C 1
ATOM 1014 O O . SER A 1 124 ? 8.673 -2.990 22.438 1.00 98.06 124 SER A O 1
ATOM 1016 N N . THR A 1 125 ? 8.225 -3.905 20.444 1.00 98.25 125 THR A N 1
ATOM 1017 C CA . THR A 1 125 ? 9.610 -3.889 19.948 1.00 98.25 125 THR A CA 1
ATOM 1018 C C . THR A 1 125 ? 9.622 -3.681 18.438 1.00 98.25 125 THR A C 1
ATOM 1020 O O . THR A 1 125 ? 8.802 -4.259 17.738 1.00 98.25 125 THR A O 1
ATOM 1023 N N . ILE A 1 126 ? 10.541 -2.853 17.933 1.00 97.50 126 ILE A N 1
ATOM 1024 C CA . ILE A 1 126 ? 10.749 -2.655 16.491 1.00 97.50 126 ILE A CA 1
ATOM 1025 C C . ILE A 1 126 ? 11.853 -3.604 16.012 1.00 97.50 126 ILE A C 1
ATOM 1027 O O . ILE A 1 126 ? 12.989 -3.506 16.476 1.00 97.50 126 ILE A O 1
ATOM 1031 N N . ASN A 1 127 ? 11.529 -4.485 15.067 1.00 95.50 127 ASN A N 1
ATOM 1032 C CA . ASN A 1 127 ? 12.376 -5.575 14.574 1.00 95.50 127 ASN A CA 1
ATOM 1033 C C . ASN A 1 127 ? 12.994 -5.273 13.197 1.00 95.50 127 ASN A C 1
ATOM 1035 O O . ASN A 1 127 ? 13.034 -6.117 12.298 1.00 95.50 127 ASN A O 1
ATOM 1039 N N . PHE A 1 128 ? 13.522 -4.063 13.017 1.00 96.81 128 PHE A N 1
ATOM 1040 C CA . PHE A 1 128 ? 14.243 -3.702 11.800 1.00 96.81 128 PHE A CA 1
ATOM 1041 C C . PHE A 1 128 ? 15.594 -3.081 12.115 1.00 96.81 128 PHE A C 1
ATOM 1043 O O . PHE A 1 128 ? 15.744 -2.243 13.002 1.00 96.81 128 PHE A O 1
ATOM 1050 N N . SER A 1 129 ? 16.612 -3.527 11.393 1.00 96.19 129 SER A N 1
ATOM 1051 C CA . SER A 1 129 ? 17.980 -3.043 11.539 1.00 96.19 129 SER A CA 1
ATOM 1052 C C . SER A 1 129 ? 18.658 -3.172 10.184 1.00 96.19 129 SER A C 1
ATOM 1054 O O . SER A 1 129 ? 18.967 -4.296 9.785 1.00 96.19 129 SER A O 1
ATOM 1056 N N . PRO A 1 130 ? 18.839 -2.060 9.452 1.00 95.62 130 PRO A N 1
ATOM 1057 C CA . PRO A 1 130 ? 19.410 -2.120 8.121 1.00 95.62 130 PRO A CA 1
ATOM 1058 C C . PRO A 1 130 ? 20.919 -2.387 8.212 1.00 95.62 130 PRO A C 1
ATOM 1060 O O . PRO A 1 130 ? 21.670 -1.657 8.865 1.00 95.62 130 PRO A O 1
ATOM 1063 N N . ASN A 1 131 ? 21.375 -3.416 7.512 1.00 96.62 131 ASN A N 1
ATOM 1064 C CA . ASN A 1 131 ? 22.739 -3.922 7.488 1.00 96.62 131 ASN A CA 1
ATOM 1065 C C . ASN A 1 131 ? 23.236 -3.937 6.034 1.00 96.62 131 ASN A C 1
ATOM 1067 O O . ASN A 1 131 ? 23.074 -4.940 5.351 1.00 96.62 131 ASN A O 1
ATOM 1071 N N . PRO A 1 132 ? 23.792 -2.822 5.534 1.00 95.75 132 PRO A N 1
ATOM 1072 C CA . PRO A 1 132 ? 23.995 -2.645 4.106 1.00 95.75 132 PRO A CA 1
ATOM 1073 C C . PRO A 1 132 ? 25.023 -3.665 3.598 1.00 95.75 132 PRO A C 1
ATOM 1075 O O . PRO A 1 132 ? 26.164 -3.684 4.061 1.00 95.75 132 PRO A O 1
ATOM 1078 N N . ALA A 1 133 ? 24.605 -4.509 2.660 1.00 97.75 133 ALA A N 1
ATOM 1079 C CA . ALA A 1 133 ? 25.411 -5.584 2.086 1.00 97.75 133 ALA A CA 1
ATOM 1080 C C . ALA A 1 133 ? 25.329 -5.639 0.552 1.00 97.75 133 ALA A C 1
ATOM 1082 O O . ALA A 1 133 ? 26.235 -6.180 -0.078 1.00 97.75 133 ALA A O 1
ATOM 1083 N N . ILE A 1 134 ? 24.293 -5.047 -0.055 1.00 98.19 134 ILE A N 1
ATOM 1084 C CA . ILE A 1 134 ? 24.178 -4.929 -1.510 1.00 98.19 134 ILE A CA 1
ATOM 1085 C C . ILE A 1 134 ? 25.227 -3.939 -2.009 1.00 98.19 134 ILE A C 1
ATOM 1087 O O . ILE A 1 134 ? 25.267 -2.777 -1.606 1.00 98.19 134 ILE A O 1
ATOM 1091 N N . SER A 1 135 ? 26.074 -4.414 -2.914 1.00 96.50 135 SER A N 1
ATOM 1092 C CA . SER A 1 135 ? 27.287 -3.706 -3.331 1.00 96.50 135 SER A CA 1
ATOM 1093 C C . SER A 1 135 ? 27.152 -2.972 -4.665 1.00 96.50 135 SER A C 1
ATOM 1095 O O . SER A 1 135 ? 28.000 -2.150 -5.017 1.00 96.50 135 SER A O 1
ATOM 1097 N N . SER A 1 136 ? 26.107 -3.270 -5.441 1.00 98.00 136 SER A N 1
ATOM 1098 C CA . SER A 1 136 ? 25.932 -2.727 -6.786 1.00 98.00 136 SER A CA 1
ATOM 1099 C C . SER A 1 136 ? 24.462 -2.614 -7.189 1.00 98.00 136 SER A C 1
ATOM 1101 O O . SER A 1 136 ? 23.614 -3.384 -6.743 1.00 98.00 136 SER A O 1
ATOM 1103 N N . LYS A 1 137 ? 24.161 -1.692 -8.114 1.00 98.00 137 LYS A N 1
ATOM 1104 C CA . LYS A 1 137 ? 22.828 -1.561 -8.735 1.00 98.00 137 LYS A CA 1
ATOM 1105 C C . LYS A 1 137 ? 22.411 -2.821 -9.504 1.00 98.00 137 LYS A C 1
ATOM 1107 O O . LYS A 1 137 ? 21.226 -3.062 -9.690 1.00 98.00 137 LYS A O 1
ATOM 1112 N N . ALA A 1 138 ? 23.391 -3.609 -9.953 1.00 98.38 138 ALA A N 1
ATOM 1113 C CA . ALA A 1 138 ? 23.177 -4.906 -10.582 1.00 98.38 138 ALA A CA 1
ATOM 1114 C C . ALA A 1 138 ? 22.569 -5.910 -9.613 1.00 98.38 138 ALA A C 1
ATOM 1116 O O . ALA A 1 138 ? 21.484 -6.426 -9.853 1.00 98.38 138 ALA A O 1
ATOM 1117 N N . GLU A 1 139 ? 23.263 -6.100 -8.495 1.00 98.50 139 GLU A N 1
ATOM 1118 C CA . GLU A 1 139 ? 22.830 -6.971 -7.414 1.00 98.50 139 GLU A CA 1
ATOM 1119 C C . GLU A 1 139 ? 21.484 -6.505 -6.842 1.00 98.50 139 GLU A C 1
ATOM 1121 O O . GLU A 1 139 ? 20.609 -7.331 -6.597 1.00 98.50 139 GLU A O 1
ATOM 1126 N N . LEU A 1 140 ? 21.279 -5.188 -6.692 1.00 98.56 140 LEU A N 1
ATOM 1127 C CA . LEU A 1 140 ? 19.985 -4.640 -6.279 1.00 98.56 140 LEU A CA 1
ATOM 1128 C C . LEU A 1 140 ? 18.867 -5.049 -7.246 1.00 98.56 140 LEU A C 1
ATOM 1130 O O . LEU A 1 140 ? 17.844 -5.552 -6.798 1.00 98.56 140 LEU A O 1
ATOM 1134 N N . ALA A 1 141 ? 19.061 -4.858 -8.556 1.00 98.62 141 ALA A N 1
ATOM 1135 C CA . ALA A 1 141 ? 18.054 -5.195 -9.560 1.00 98.62 141 ALA A CA 1
ATOM 1136 C C . ALA A 1 141 ? 17.690 -6.689 -9.541 1.00 98.62 141 ALA A C 1
ATOM 1138 O O . ALA A 1 141 ? 16.511 -7.027 -9.560 1.00 98.62 141 ALA A O 1
ATOM 1139 N N . GLU A 1 142 ? 18.689 -7.571 -9.450 1.00 98.69 142 GLU A N 1
ATOM 1140 C CA . GLU A 1 142 ? 18.493 -9.026 -9.385 1.00 98.69 142 GLU A CA 1
ATOM 1141 C C . GLU A 1 142 ? 17.726 -9.444 -8.128 1.00 98.69 142 GLU A C 1
ATOM 1143 O O . GLU A 1 142 ? 16.749 -10.191 -8.213 1.00 98.69 142 GLU A O 1
ATOM 1148 N N . ARG A 1 143 ? 18.120 -8.925 -6.958 1.00 98.75 143 ARG A N 1
ATOM 1149 C CA . ARG A 1 143 ? 17.441 -9.232 -5.694 1.00 98.75 143 ARG A CA 1
ATOM 1150 C C . ARG A 1 143 ? 16.011 -8.699 -5.665 1.00 98.75 143 ARG A C 1
ATOM 1152 O O . ARG A 1 143 ? 15.117 -9.407 -5.215 1.00 98.75 143 ARG A O 1
ATOM 1159 N N . VAL A 1 144 ? 15.785 -7.488 -6.174 1.00 98.75 144 VAL A N 1
ATOM 1160 C CA . VAL A 1 144 ? 14.446 -6.891 -6.282 1.00 98.75 144 VAL A CA 1
ATOM 1161 C C . VAL A 1 144 ? 13.566 -7.708 -7.226 1.00 98.75 144 VAL A C 1
ATOM 1163 O O . VAL A 1 144 ? 12.459 -8.068 -6.841 1.00 98.75 144 VAL A O 1
ATOM 1166 N N . ALA A 1 145 ? 14.050 -8.065 -8.420 1.00 98.75 145 ALA A N 1
ATOM 1167 C CA . ALA A 1 145 ? 13.308 -8.912 -9.357 1.00 98.75 145 ALA A CA 1
ATOM 1168 C C . ALA A 1 145 ? 12.933 -10.267 -8.728 1.00 98.75 145 ALA A C 1
ATOM 1170 O O . ALA A 1 145 ? 11.790 -10.717 -8.846 1.00 98.75 145 ALA A O 1
ATOM 1171 N N . GLY A 1 146 ? 13.871 -10.878 -7.995 1.00 98.75 146 GLY A N 1
ATOM 1172 C CA . GLY A 1 146 ? 13.636 -12.106 -7.237 1.00 98.75 146 GLY A CA 1
ATOM 1173 C C . GLY A 1 146 ? 12.568 -11.947 -6.150 1.00 98.75 146 GLY A C 1
ATOM 1174 O O . GLY A 1 146 ? 11.652 -12.763 -6.082 1.00 98.75 146 GLY A O 1
ATOM 1175 N N . ALA A 1 147 ? 12.641 -10.886 -5.340 1.00 98.81 147 ALA A N 1
ATOM 1176 C CA . ALA A 1 147 ? 11.681 -10.616 -4.268 1.00 98.81 147 ALA A CA 1
ATOM 1177 C C . ALA A 1 147 ? 10.263 -10.349 -4.798 1.00 98.81 147 ALA A C 1
ATOM 1179 O O . ALA A 1 147 ? 9.300 -10.916 -4.282 1.00 98.81 147 ALA A O 1
ATOM 1180 N N . LEU A 1 148 ? 10.135 -9.544 -5.861 1.00 98.81 148 LEU A N 1
ATOM 1181 C CA . LEU A 1 148 ? 8.850 -9.271 -6.514 1.00 98.81 148 LEU A CA 1
ATOM 1182 C C . LEU A 1 148 ? 8.216 -10.561 -7.053 1.00 98.81 148 LEU A C 1
ATOM 1184 O O . LEU A 1 148 ? 7.040 -10.818 -6.801 1.00 98.81 148 LEU A O 1
ATOM 1188 N N . THR A 1 149 ? 9.009 -11.388 -7.744 1.00 98.81 149 THR A N 1
ATOM 1189 C CA . THR A 1 149 ? 8.557 -12.673 -8.301 1.00 98.81 149 THR A CA 1
ATOM 1190 C C . THR A 1 149 ? 8.129 -13.642 -7.205 1.00 98.81 149 THR A C 1
ATOM 1192 O O . THR A 1 149 ? 7.053 -14.230 -7.284 1.00 98.81 149 THR A O 1
ATOM 1195 N N . ALA A 1 150 ? 8.943 -13.788 -6.156 1.00 98.81 150 ALA A N 1
ATOM 1196 C CA . ALA A 1 150 ? 8.642 -14.676 -5.039 1.00 98.81 150 ALA A CA 1
ATOM 1197 C C . ALA A 1 150 ? 7.340 -14.280 -4.332 1.00 98.81 150 ALA A C 1
ATOM 1199 O O . ALA A 1 150 ? 6.500 -15.140 -4.067 1.00 98.81 150 ALA A O 1
ATOM 1200 N N . PHE A 1 151 ? 7.148 -12.985 -4.071 1.00 98.81 151 PHE A N 1
ATOM 1201 C CA . PHE A 1 151 ? 5.950 -12.500 -3.399 1.00 98.81 151 PHE A CA 1
ATOM 1202 C C . PHE A 1 151 ? 4.686 -12.696 -4.237 1.00 98.81 151 PHE A C 1
ATOM 1204 O O . PHE A 1 151 ? 3.712 -13.259 -3.743 1.00 98.81 151 PHE A O 1
ATOM 1211 N N . ILE A 1 152 ? 4.700 -12.263 -5.502 1.00 98.81 152 ILE A N 1
ATOM 1212 C CA . ILE A 1 152 ? 3.534 -12.372 -6.389 1.00 98.81 152 ILE A CA 1
ATOM 1213 C C . ILE A 1 152 ? 3.128 -13.839 -6.556 1.00 98.81 152 ILE A C 1
ATOM 1215 O O . ILE A 1 152 ? 1.969 -14.173 -6.315 1.00 98.81 152 ILE A O 1
ATOM 1219 N N . ASN A 1 153 ? 4.087 -14.727 -6.836 1.00 98.75 153 ASN A N 1
ATOM 1220 C CA . ASN A 1 153 ? 3.803 -16.150 -7.018 1.00 98.75 153 ASN A CA 1
ATOM 1221 C C . ASN A 1 153 ? 3.309 -16.819 -5.730 1.00 98.75 153 ASN A C 1
ATOM 1223 O O . ASN A 1 153 ? 2.480 -17.728 -5.801 1.00 98.75 153 ASN A O 1
ATOM 1227 N N . ARG A 1 154 ? 3.788 -16.388 -4.551 1.00 98.69 154 ARG A N 1
ATOM 1228 C CA . ARG A 1 154 ? 3.250 -16.867 -3.270 1.00 98.69 154 ARG A CA 1
ATOM 1229 C C . ARG A 1 154 ? 1.777 -16.495 -3.136 1.00 98.69 154 ARG A C 1
ATOM 1231 O O . ARG A 1 154 ? 0.970 -17.376 -2.864 1.00 98.69 154 ARG A O 1
ATOM 1238 N N . ILE A 1 155 ? 1.431 -15.226 -3.358 1.00 98.75 155 ILE A N 1
ATOM 1239 C CA . ILE A 1 155 ? 0.044 -14.761 -3.240 1.00 98.75 155 ILE A CA 1
ATOM 1240 C C . ILE A 1 155 ? -0.861 -15.476 -4.253 1.00 98.75 155 ILE A C 1
ATOM 1242 O O . ILE A 1 155 ? -1.924 -15.948 -3.871 1.00 98.75 155 ILE A O 1
ATOM 1246 N N . GLU A 1 156 ? -0.443 -15.638 -5.510 1.00 98.62 156 GLU A N 1
ATOM 1247 C CA . GLU A 1 156 ? -1.220 -16.423 -6.486 1.00 98.62 156 GLU A CA 1
ATOM 1248 C C . GLU A 1 156 ? -1.415 -17.882 -6.043 1.00 98.62 156 GLU A C 1
ATOM 1250 O O . GLU A 1 156 ? -2.494 -18.446 -6.206 1.00 98.62 156 GLU A O 1
ATOM 1255 N N . SER A 1 157 ? -0.388 -18.499 -5.451 1.00 98.62 157 SER A N 1
ATOM 1256 C CA . SER A 1 157 ? -0.463 -19.890 -4.984 1.00 98.62 157 SER A CA 1
ATOM 1257 C C . SER A 1 157 ? -1.382 -20.064 -3.772 1.00 98.62 157 SER A C 1
ATOM 1259 O O . SER A 1 157 ? -2.066 -21.080 -3.659 1.00 98.62 157 SER A O 1
ATOM 1261 N N . GLU A 1 158 ? -1.375 -19.103 -2.847 1.00 98.56 158 GLU A N 1
ATOM 1262 C CA . GLU A 1 158 ? -2.195 -19.126 -1.629 1.00 98.56 158 GLU A CA 1
ATOM 1263 C C . GLU A 1 158 ? -3.658 -18.750 -1.909 1.00 98.56 158 GLU A C 1
ATOM 1265 O O . GLU A 1 158 ? -4.562 -19.261 -1.245 1.00 98.56 158 GLU A O 1
ATOM 1270 N N . TYR A 1 159 ? -3.902 -17.918 -2.928 1.00 98.50 159 TYR A N 1
ATOM 1271 C CA . TYR A 1 159 ? -5.221 -17.387 -3.275 1.00 98.50 159 TYR A CA 1
ATOM 1272 C C . TYR A 1 159 ? -5.566 -17.605 -4.764 1.00 98.50 159 TYR A C 1
ATOM 1274 O O . TYR A 1 159 ? -5.864 -16.641 -5.469 1.00 98.50 159 TYR A O 1
ATOM 1282 N N . PRO A 1 160 ? -5.599 -18.858 -5.261 1.00 98.19 160 PRO A N 1
ATOM 1283 C CA . PRO A 1 160 ? -5.712 -19.156 -6.698 1.00 98.19 160 PRO A CA 1
ATOM 1284 C C . PRO A 1 160 ? -7.046 -18.738 -7.336 1.00 98.19 160 PRO A C 1
ATOM 1286 O O . PRO A 1 160 ? -7.152 -18.633 -8.553 1.00 98.19 160 PRO A O 1
ATOM 1289 N N . ASP A 1 161 ? -8.072 -18.509 -6.518 1.00 97.75 161 ASP A N 1
ATOM 1290 C CA . ASP A 1 161 ? -9.417 -18.130 -6.959 1.00 97.75 161 ASP A CA 1
ATOM 1291 C C . ASP A 1 161 ? -9.699 -16.619 -6.795 1.00 97.75 161 ASP A C 1
ATOM 1293 O O . ASP A 1 161 ? -10.850 -16.181 -6.896 1.00 97.75 161 ASP A O 1
ATOM 1297 N N . VAL A 1 162 ? -8.692 -15.822 -6.429 1.00 98.62 162 VAL A N 1
ATOM 1298 C CA . VAL A 1 162 ? -8.821 -14.371 -6.236 1.00 98.62 162 VAL A CA 1
ATOM 1299 C C . VAL A 1 162 ? -8.431 -13.649 -7.522 1.00 98.62 162 VAL A C 1
ATOM 1301 O O . VAL A 1 162 ? -7.530 -14.063 -8.238 1.00 98.62 162 VAL A O 1
ATOM 1304 N N . GLN A 1 163 ? -9.138 -12.567 -7.845 1.00 98.81 163 GLN A N 1
ATOM 1305 C CA . GLN A 1 163 ? -8.798 -11.711 -8.983 1.00 98.81 163 GLN A CA 1
ATOM 1306 C C . GLN A 1 163 ? -7.723 -10.690 -8.587 1.00 98.81 163 GLN A C 1
ATOM 1308 O O . GLN A 1 163 ? -7.685 -10.217 -7.455 1.00 98.81 163 GLN A O 1
ATOM 1313 N N . HIS A 1 164 ? -6.865 -10.291 -9.517 1.00 98.81 164 HIS A N 1
ATOM 1314 C CA . HIS A 1 164 ? -5.729 -9.406 -9.267 1.00 98.81 164 HIS A CA 1
ATOM 1315 C C . HIS A 1 164 ? -5.838 -8.176 -10.161 1.00 98.81 164 HIS A C 1
ATOM 1317 O O . HIS A 1 164 ? -5.730 -8.276 -11.376 1.00 98.81 164 HIS A O 1
ATOM 1323 N N . VAL A 1 165 ? -6.045 -6.992 -9.588 1.00 98.88 165 VAL A N 1
ATOM 1324 C CA . VAL A 1 165 ? -6.195 -5.746 -10.358 1.00 98.88 165 VAL A CA 1
ATOM 1325 C C . VAL A 1 165 ? -5.003 -4.832 -10.089 1.00 98.88 165 VAL A C 1
ATOM 1327 O O . VAL A 1 165 ? -4.860 -4.320 -8.980 1.00 98.88 165 VAL A O 1
ATOM 1330 N N . ILE A 1 166 ? -4.155 -4.591 -11.094 1.00 98.88 166 ILE A N 1
ATOM 1331 C CA . ILE A 1 166 ? -2.975 -3.719 -10.960 1.00 98.88 166 ILE A CA 1
ATOM 1332 C C . ILE A 1 166 ? -3.330 -2.267 -11.291 1.00 98.88 166 ILE A C 1
ATOM 1334 O O . ILE A 1 166 ? -3.722 -1.951 -12.417 1.00 98.88 166 ILE A O 1
ATOM 1338 N N . PHE A 1 167 ? -3.104 -1.356 -10.341 1.00 98.38 167 PHE A N 1
ATOM 1339 C CA . PHE A 1 167 ? -3.166 0.091 -10.555 1.00 98.38 167 PHE A CA 1
ATOM 1340 C C . PHE A 1 167 ? -1.975 0.533 -11.391 1.00 98.38 167 PHE A C 1
ATOM 1342 O O . PHE A 1 167 ? -0.860 0.638 -10.885 1.00 98.38 167 PHE A O 1
ATOM 1349 N N . THR A 1 168 ? -2.213 0.784 -12.673 1.00 98.38 168 THR A N 1
ATOM 1350 C CA . THR A 1 168 ? -1.149 0.927 -13.661 1.00 98.38 168 THR A CA 1
ATOM 1351 C C . THR A 1 168 ? -1.028 2.361 -14.142 1.00 98.38 168 THR A C 1
ATOM 1353 O O . THR A 1 168 ? -1.980 2.949 -14.664 1.00 98.38 168 THR A O 1
ATOM 1356 N N . GLY A 1 169 ? 0.174 2.914 -13.991 1.00 96.44 169 GLY A N 1
ATOM 1357 C CA . GLY A 1 169 ? 0.532 4.189 -14.594 1.00 96.44 169 GLY A CA 1
ATOM 1358 C C . GLY A 1 169 ? 2.027 4.367 -14.840 1.00 96.44 169 GLY A C 1
ATOM 1359 O O . GLY A 1 169 ? 2.440 4.513 -15.985 1.00 96.44 169 GLY A O 1
ATOM 1360 N N . GLY A 1 170 ? 2.835 4.352 -13.779 1.00 96.62 170 GLY A N 1
ATOM 1361 C CA . GLY A 1 170 ? 4.290 4.517 -13.867 1.00 96.62 170 GLY A CA 1
ATOM 1362 C C . GLY A 1 170 ? 5.067 3.198 -13.862 1.00 96.62 170 GLY A C 1
ATOM 1363 O O . GLY A 1 170 ? 4.490 2.120 -13.684 1.00 96.62 170 GLY A O 1
ATOM 1364 N N . LYS A 1 171 ? 6.399 3.312 -13.977 1.00 97.88 171 LYS A N 1
ATOM 1365 C CA . LYS A 1 171 ? 7.343 2.180 -14.007 1.00 97.88 171 LYS A CA 1
ATOM 1366 C C . LYS A 1 171 ? 7.152 1.192 -12.856 1.00 97.88 171 LYS A C 1
ATOM 1368 O O . LYS A 1 171 ? 7.237 -0.007 -13.079 1.00 97.88 171 LYS A O 1
ATOM 1373 N N . ASP A 1 172 ? 6.842 1.677 -11.654 1.00 98.12 172 ASP A N 1
ATOM 1374 C CA . ASP A 1 172 ? 6.683 0.817 -10.474 1.00 98.12 172 ASP A CA 1
ATOM 1375 C C . ASP A 1 172 ? 5.535 -0.185 -10.673 1.00 98.12 172 ASP A C 1
ATOM 1377 O O . ASP A 1 172 ? 5.697 -1.387 -10.515 1.00 98.12 172 ASP A O 1
ATOM 1381 N N . SER A 1 173 ? 4.369 0.291 -11.111 1.00 98.44 173 SER A N 1
ATOM 1382 C CA . SER A 1 173 ? 3.233 -0.582 -11.432 1.00 98.44 173 SER A CA 1
ATOM 1383 C C . SER A 1 173 ? 3.428 -1.407 -12.706 1.00 98.44 173 SER A C 1
ATOM 1385 O O . SER A 1 173 ? 2.907 -2.511 -12.810 1.00 98.44 173 SER A O 1
ATOM 1387 N N . GLN A 1 174 ? 4.182 -0.886 -13.675 1.00 98.62 174 GLN A N 1
ATOM 1388 C CA . GLN A 1 174 ? 4.502 -1.594 -14.916 1.00 98.62 174 GLN A CA 1
ATOM 1389 C C . GLN A 1 174 ? 5.402 -2.804 -14.648 1.00 98.62 174 GLN A C 1
ATOM 1391 O O . GLN A 1 174 ? 5.164 -3.871 -15.195 1.00 98.62 174 GLN A O 1
ATOM 1396 N N . ILE A 1 175 ? 6.366 -2.694 -13.730 1.00 98.75 175 ILE A N 1
ATOM 1397 C CA . ILE A 1 175 ? 7.191 -3.832 -13.303 1.00 98.75 175 ILE A CA 1
ATOM 1398 C C . ILE A 1 175 ? 6.338 -4.971 -12.731 1.00 98.75 175 ILE A C 1
ATOM 1400 O O . ILE A 1 175 ? 6.651 -6.133 -12.972 1.00 98.75 175 ILE A O 1
ATOM 1404 N N . ILE A 1 176 ? 5.243 -4.665 -12.025 1.00 98.75 176 ILE A N 1
ATOM 1405 C CA . ILE A 1 176 ? 4.333 -5.697 -11.504 1.00 98.75 176 ILE A CA 1
ATOM 1406 C C . ILE A 1 176 ? 3.765 -6.538 -12.651 1.00 98.75 176 ILE A C 1
ATOM 1408 O O . ILE A 1 176 ? 3.670 -7.752 -12.508 1.00 98.75 176 ILE A O 1
ATOM 1412 N N . HIS A 1 177 ? 3.436 -5.934 -13.800 1.00 98.62 177 HIS A N 1
ATOM 1413 C CA . HIS A 1 177 ? 2.974 -6.665 -14.988 1.00 98.62 177 HIS A CA 1
ATOM 1414 C C . HIS A 1 177 ? 4.044 -7.588 -15.571 1.00 98.62 177 HIS A C 1
ATOM 1416 O O . HIS A 1 177 ? 3.709 -8.700 -15.962 1.00 98.62 177 HIS A O 1
ATOM 1422 N N . LEU A 1 178 ? 5.311 -7.162 -15.559 1.00 98.69 178 LEU A N 1
ATOM 1423 C CA . LEU A 1 178 ? 6.440 -7.916 -16.121 1.00 98.69 178 LEU A CA 1
ATOM 1424 C C . LEU A 1 178 ? 6.792 -9.187 -15.341 1.00 98.69 178 LEU A C 1
ATOM 1426 O O . LEU A 1 178 ? 7.430 -10.079 -15.887 1.00 98.69 178 LEU A O 1
ATOM 1430 N N . VAL A 1 179 ? 6.411 -9.282 -14.065 1.00 98.62 179 VAL A N 1
ATOM 1431 C CA . VAL A 1 179 ? 6.631 -10.505 -13.282 1.00 98.62 179 VAL A CA 1
ATOM 1432 C C . VAL A 1 179 ? 5.841 -11.666 -13.906 1.00 98.62 179 VAL A C 1
ATOM 1434 O O . VAL A 1 179 ? 4.637 -11.508 -14.099 1.00 98.62 179 VAL A O 1
ATOM 1437 N N . PRO A 1 180 ? 6.443 -12.833 -14.192 1.00 97.81 180 PRO A N 1
ATOM 1438 C CA . PRO A 1 180 ? 5.705 -13.978 -14.726 1.00 97.81 180 PRO A CA 1
ATOM 1439 C C . PRO A 1 180 ? 4.557 -14.394 -13.800 1.00 97.81 180 PRO A C 1
ATOM 1441 O O . PRO A 1 180 ? 4.780 -14.555 -12.603 1.00 97.81 180 PRO A O 1
ATOM 1444 N N . LYS A 1 181 ? 3.348 -14.557 -14.347 1.00 98.06 181 LYS A N 1
ATOM 1445 C CA . LYS A 1 181 ? 2.148 -14.933 -13.581 1.00 98.06 181 LYS A CA 1
ATOM 1446 C C . LYS A 1 181 ? 1.925 -16.437 -13.597 1.00 98.06 181 LYS A C 1
ATOM 1448 O O . LYS A 1 181 ? 2.212 -17.090 -14.600 1.00 98.06 181 LYS A O 1
ATOM 1453 N N . LEU A 1 182 ? 1.399 -16.981 -12.501 1.00 98.25 182 LEU A N 1
ATOM 1454 C CA . LEU A 1 182 ? 0.991 -18.387 -12.441 1.00 98.25 182 LEU A CA 1
ATOM 1455 C C . LEU A 1 182 ? -0.303 -18.630 -13.226 1.00 98.25 182 LEU A C 1
ATOM 1457 O O . LEU A 1 182 ? -0.412 -19.654 -13.902 1.00 98.25 182 LEU A O 1
ATOM 1461 N N . ASP A 1 183 ? -1.250 -17.689 -13.167 1.00 97.94 183 ASP A N 1
ATOM 1462 C CA . ASP A 1 183 ? -2.488 -17.725 -13.949 1.00 97.94 183 ASP A CA 1
ATOM 1463 C C . ASP A 1 183 ? -2.870 -16.328 -14.460 1.00 97.94 183 ASP A C 1
ATOM 1465 O O . ASP A 1 183 ? -3.543 -15.550 -13.784 1.00 97.94 183 ASP A O 1
ATOM 1469 N N . GLU A 1 184 ? -2.480 -16.019 -15.699 1.00 97.25 184 GLU A N 1
ATOM 1470 C CA . GLU A 1 184 ? -2.783 -14.747 -16.374 1.00 97.25 184 GLU A CA 1
ATOM 1471 C C . GLU A 1 184 ? -4.288 -14.440 -16.463 1.00 97.25 184 GLU A C 1
ATOM 1473 O O . GLU A 1 184 ? -4.670 -13.273 -16.590 1.00 97.25 184 GLU A O 1
ATOM 1478 N N . SER A 1 185 ? -5.160 -15.454 -16.377 1.00 97.94 185 SER A N 1
ATOM 1479 C CA . SER A 1 185 ? -6.610 -15.258 -16.472 1.00 97.94 185 SER A CA 1
ATOM 1480 C C . SER A 1 185 ? -7.211 -14.553 -15.254 1.00 97.94 185 SER A C 1
ATOM 1482 O O . SER A 1 185 ? -8.305 -14.002 -15.360 1.00 97.94 185 SER A O 1
ATOM 1484 N N . ASN A 1 186 ? -6.471 -14.473 -14.145 1.00 98.31 186 ASN A N 1
ATOM 1485 C CA . ASN A 1 186 ? -6.873 -13.740 -12.947 1.00 98.31 186 ASN A CA 1
ATOM 1486 C C . ASN A 1 186 ? -6.314 -12.311 -12.884 1.00 98.31 186 ASN A C 1
ATOM 1488 O O . ASN A 1 186 ? -6.632 -11.583 -11.945 1.00 98.31 186 ASN A O 1
ATOM 1492 N N . TRP A 1 187 ? -5.484 -11.882 -13.842 1.00 98.75 187 TRP A N 1
ATOM 1493 C CA . TRP A 1 187 ? -4.848 -10.562 -13.807 1.00 98.75 187 TRP A CA 1
ATOM 1494 C C . TRP A 1 187 ? -5.570 -9.550 -14.683 1.00 98.75 187 TRP A C 1
ATOM 1496 O O . TRP A 1 187 ? -5.814 -9.767 -15.865 1.00 98.75 187 TRP A O 1
ATOM 1506 N N . HIS A 1 188 ? -5.866 -8.393 -14.110 1.00 98.81 188 HIS A N 1
ATOM 1507 C CA . HIS A 1 188 ? -6.542 -7.281 -14.754 1.00 98.81 188 HIS A CA 1
ATOM 1508 C C . HIS A 1 188 ? -5.726 -6.002 -14.598 1.00 98.81 188 HIS A C 1
ATOM 1510 O O . HIS A 1 188 ? -4.956 -5.820 -13.649 1.00 98.81 188 HIS A O 1
ATOM 1516 N N . VAL A 1 189 ? -5.967 -5.060 -15.499 1.00 98.75 189 VAL A N 1
ATOM 1517 C CA . VAL A 1 189 ? -5.408 -3.713 -15.422 1.00 98.75 189 VAL A CA 1
ATOM 1518 C C . VAL A 1 189 ? -6.471 -2.732 -14.944 1.00 98.75 189 VAL A C 1
ATOM 1520 O O . VAL A 1 189 ? -7.605 -2.758 -15.408 1.00 98.75 189 VAL A O 1
ATOM 1523 N N . PHE A 1 190 ? -6.105 -1.832 -14.035 1.00 98.69 190 PHE A N 1
ATOM 1524 C CA . PHE A 1 190 ? -6.846 -0.601 -13.780 1.00 98.69 190 PHE A CA 1
ATOM 1525 C C . PHE A 1 190 ? -5.955 0.594 -14.109 1.00 98.69 190 PHE A C 1
ATOM 1527 O O . PHE A 1 190 ? -4.863 0.727 -13.556 1.00 98.69 190 PHE A O 1
ATOM 1534 N N . SER A 1 191 ? -6.414 1.482 -14.984 1.00 98.31 191 SER A N 1
ATOM 1535 C CA . SER A 1 191 ? -5.749 2.761 -15.253 1.00 98.31 191 SER A CA 1
ATOM 1536 C C . SER A 1 191 ? -6.785 3.867 -15.419 1.00 98.31 191 SER A C 1
ATOM 1538 O O . SER A 1 191 ? -7.937 3.592 -15.722 1.00 98.31 191 SER A O 1
ATOM 1540 N N . ALA A 1 192 ? -6.400 5.118 -15.202 1.00 96.81 192 ALA A N 1
ATOM 1541 C CA . ALA A 1 192 ? -7.312 6.255 -15.277 1.00 96.81 192 ALA A CA 1
ATOM 1542 C C . ALA A 1 192 ? -6.799 7.295 -16.272 1.00 96.81 192 ALA A C 1
ATOM 1544 O O . ALA A 1 192 ? -5.597 7.380 -16.546 1.00 96.81 192 ALA A O 1
ATOM 1545 N N . GLU A 1 193 ? -7.703 8.119 -16.790 1.00 95.94 193 GLU A N 1
ATOM 1546 C CA . GLU A 1 193 ? -7.320 9.279 -17.588 1.00 95.94 193 GLU A CA 1
ATOM 1547 C C . GLU A 1 193 ? -6.454 10.257 -16.765 1.00 95.94 193 GLU A C 1
ATOM 1549 O O . GLU A 1 193 ? -6.668 10.421 -15.557 1.00 95.94 193 GLU A O 1
ATOM 1554 N N . PRO A 1 194 ? -5.455 10.923 -17.378 1.00 95.56 194 PRO A N 1
ATOM 1555 C CA . PRO A 1 194 ? -5.101 10.927 -18.807 1.00 95.56 194 PRO A CA 1
ATOM 1556 C C . PRO A 1 194 ? -4.138 9.801 -19.243 1.00 95.56 194 PRO A C 1
ATOM 1558 O O . PRO A 1 194 ? -3.560 9.869 -20.329 1.00 95.56 194 PRO A O 1
ATOM 1561 N N . ASN A 1 195 ? -3.870 8.816 -18.380 1.00 96.44 195 ASN A N 1
ATOM 1562 C CA . ASN A 1 195 ? -2.814 7.827 -18.607 1.00 96.44 195 ASN A CA 1
ATOM 1563 C C . ASN A 1 195 ? -3.314 6.515 -19.229 1.00 96.44 195 ASN A C 1
ATOM 1565 O O . ASN A 1 195 ? -2.500 5.725 -19.701 1.00 96.44 195 ASN A O 1
ATOM 1569 N N . TYR A 1 196 ? -4.633 6.299 -19.271 1.00 97.88 196 TYR A N 1
ATOM 1570 C CA . TYR A 1 196 ? -5.247 5.059 -19.748 1.00 97.88 196 TYR A CA 1
ATOM 1571 C C . TYR A 1 196 ? -4.726 4.632 -21.129 1.00 97.88 196 TYR A C 1
ATOM 1573 O O . TYR A 1 196 ? -4.205 3.528 -21.266 1.00 97.88 196 TYR A O 1
ATOM 1581 N N . GLY A 1 197 ? -4.774 5.522 -22.129 1.00 98.19 197 GLY A N 1
ATOM 1582 C CA . GLY A 1 197 ? -4.285 5.211 -23.480 1.00 98.19 197 GLY A CA 1
ATOM 1583 C C . GLY A 1 197 ? -2.792 4.863 -23.522 1.00 98.19 197 GLY A C 1
ATOM 1584 O O . GLY A 1 197 ? -2.410 3.881 -24.143 1.00 98.19 197 GLY A O 1
ATOM 1585 N N . ILE A 1 198 ? -1.957 5.605 -22.782 1.00 98.38 198 ILE A N 1
ATOM 1586 C CA . ILE A 1 198 ? -0.505 5.358 -22.704 1.00 98.38 198 ILE A CA 1
ATOM 1587 C C . ILE A 1 198 ? -0.218 3.979 -22.101 1.00 98.38 198 ILE A C 1
ATOM 1589 O O . ILE A 1 198 ? 0.689 3.279 -22.544 1.00 98.38 198 ILE A O 1
ATOM 1593 N N . VAL A 1 199 ? -0.986 3.586 -21.083 1.00 98.44 199 VAL A N 1
ATOM 1594 C CA . VAL A 1 199 ? -0.853 2.273 -20.450 1.00 98.44 199 VAL A CA 1
ATOM 1595 C C . VAL A 1 199 ? -1.286 1.156 -21.395 1.00 98.44 199 VAL A C 1
ATOM 1597 O O . VAL A 1 199 ? -0.595 0.145 -21.455 1.00 98.44 199 VAL A O 1
ATOM 1600 N N . MET A 1 200 ? -2.378 1.326 -22.146 1.00 98.62 200 MET A N 1
ATOM 1601 C CA . MET A 1 200 ? -2.807 0.316 -23.122 1.00 98.62 200 MET A CA 1
ATOM 1602 C C . MET A 1 200 ? -1.769 0.129 -24.237 1.00 98.62 200 MET A C 1
ATOM 1604 O O . MET A 1 200 ? -1.395 -1.009 -24.515 1.00 98.62 200 MET A O 1
ATOM 1608 N N . ASP A 1 201 ? -1.227 1.221 -24.788 1.00 98.50 201 ASP A N 1
ATOM 1609 C CA . ASP A 1 201 ? -0.149 1.165 -25.790 1.00 98.50 201 ASP A CA 1
ATOM 1610 C C . ASP A 1 201 ? 1.103 0.458 -25.230 1.00 98.50 201 ASP A C 1
ATOM 1612 O O . ASP A 1 201 ? 1.790 -0.303 -25.919 1.00 98.50 201 ASP A O 1
ATOM 1616 N N . TRP A 1 202 ? 1.414 0.691 -23.951 1.00 98.56 202 TRP A N 1
ATOM 1617 C CA . TRP A 1 202 ? 2.537 0.046 -23.275 1.00 98.56 202 TRP A CA 1
ATOM 1618 C C . TRP A 1 202 ? 2.322 -1.461 -23.093 1.00 98.56 202 TRP A C 1
ATOM 1620 O O . TRP A 1 202 ? 3.231 -2.236 -23.390 1.00 98.56 202 TRP A O 1
ATOM 1630 N N . LEU A 1 203 ? 1.134 -1.879 -22.643 1.00 98.50 203 LEU A N 1
ATOM 1631 C CA . LEU A 1 203 ? 0.784 -3.293 -22.483 1.00 98.50 203 LEU A CA 1
ATOM 1632 C C . LEU A 1 203 ? 0.860 -4.030 -23.827 1.00 98.50 203 LEU A C 1
ATOM 1634 O O . LEU A 1 203 ? 1.462 -5.098 -23.899 1.00 98.50 203 LEU A O 1
ATOM 1638 N N . GLU A 1 204 ? 0.317 -3.434 -24.894 1.00 98.25 204 GLU A N 1
ATOM 1639 C CA . GLU A 1 204 ? 0.358 -4.001 -26.246 1.00 98.25 204 GLU A CA 1
ATOM 1640 C C . GLU A 1 204 ? 1.795 -4.106 -26.785 1.00 98.25 204 GLU A C 1
ATOM 1642 O O . GLU A 1 204 ? 2.199 -5.160 -27.273 1.00 98.25 204 GLU A O 1
ATOM 1647 N N . SER A 1 205 ? 2.597 -3.042 -26.662 1.00 97.88 205 SER A N 1
ATOM 1648 C CA . SER A 1 205 ? 3.972 -3.019 -27.195 1.00 97.88 205 SER A CA 1
ATOM 1649 C C . SER A 1 205 ? 4.944 -3.960 -26.479 1.00 97.88 205 SER A C 1
ATOM 1651 O O . SER A 1 205 ? 5.974 -4.305 -27.058 1.00 97.88 205 SER A O 1
ATOM 1653 N N . ASN A 1 206 ? 4.618 -4.387 -25.258 1.00 98.19 206 ASN A N 1
ATOM 1654 C CA . ASN A 1 206 ? 5.394 -5.351 -24.476 1.00 98.19 206 ASN A CA 1
ATOM 1655 C C . ASN A 1 206 ? 4.752 -6.752 -24.430 1.00 98.19 206 ASN A C 1
ATOM 1657 O O . ASN A 1 206 ? 5.181 -7.583 -23.637 1.00 98.19 206 ASN A O 1
ATOM 1661 N N . ASP A 1 207 ? 3.729 -7.016 -25.252 1.00 97.38 207 ASP A N 1
ATOM 1662 C CA . ASP A 1 207 ? 2.984 -8.287 -25.307 1.00 97.38 207 ASP A CA 1
ATOM 1663 C C . ASP A 1 207 ? 2.452 -8.784 -23.944 1.00 97.38 207 ASP A C 1
ATOM 1665 O O . ASP A 1 207 ? 2.347 -9.986 -23.691 1.00 97.38 207 ASP A O 1
ATOM 1669 N N . ILE A 1 208 ? 2.084 -7.858 -23.054 1.00 98.00 208 ILE A N 1
ATOM 1670 C CA . ILE A 1 208 ? 1.591 -8.188 -21.714 1.00 98.00 208 ILE A CA 1
ATOM 1671 C C . ILE A 1 208 ? 0.161 -8.712 -21.798 1.00 98.00 208 ILE A C 1
ATOM 1673 O O . ILE A 1 208 ? -0.750 -8.025 -22.267 1.00 98.00 208 ILE A O 1
ATOM 1677 N N . LYS A 1 209 ? -0.052 -9.927 -21.291 1.00 97.88 209 LYS A N 1
ATOM 1678 C CA . LYS A 1 209 ? -1.377 -10.544 -21.207 1.00 97.88 209 LYS A CA 1
ATOM 1679 C C . LYS A 1 209 ? -2.108 -10.098 -19.946 1.00 97.88 209 LYS A C 1
ATOM 1681 O O . LYS A 1 209 ? -1.535 -10.024 -18.863 1.00 97.88 209 LYS A O 1
ATOM 1686 N N . PHE A 1 210 ? -3.396 -9.817 -20.101 1.00 98.00 210 PHE A N 1
ATOM 1687 C CA . PHE A 1 210 ? -4.323 -9.532 -19.011 1.00 98.00 210 PHE A CA 1
ATOM 1688 C C . PHE A 1 210 ? -5.737 -9.964 -19.419 1.00 98.00 210 PHE A C 1
ATOM 1690 O O . PHE A 1 210 ? -6.078 -9.992 -20.602 1.00 98.00 210 PHE A O 1
ATOM 1697 N N . CYS A 1 211 ? -6.565 -10.310 -18.438 1.00 98.25 211 CYS A N 1
ATOM 1698 C CA . CYS A 1 211 ? -7.927 -10.793 -18.631 1.00 98.25 211 CYS A CA 1
ATOM 1699 C C . CYS A 1 211 ? -8.934 -9.667 -18.907 1.00 98.25 211 CYS A C 1
ATOM 1701 O O . CYS A 1 211 ? -9.779 -9.800 -19.790 1.00 98.25 211 CYS A O 1
ATOM 1703 N N . ASP A 1 212 ? -8.866 -8.563 -18.154 1.00 98.38 212 ASP A N 1
ATOM 1704 C CA . ASP A 1 212 ? -9.801 -7.439 -18.306 1.00 98.38 212 ASP A CA 1
ATOM 1705 C C . ASP A 1 212 ? -9.116 -6.093 -18.031 1.00 98.38 212 ASP A C 1
ATOM 1707 O O . ASP A 1 212 ? -8.108 -6.027 -17.320 1.00 98.38 212 ASP A O 1
ATOM 1711 N N . SER A 1 213 ? -9.687 -5.021 -18.577 1.00 98.44 213 SER A N 1
ATOM 1712 C CA . SER A 1 213 ? -9.253 -3.641 -18.372 1.00 98.44 213 SER A CA 1
ATOM 1713 C C . SER A 1 213 ? -10.358 -2.804 -17.739 1.00 98.44 213 SER A C 1
ATOM 1715 O O . SER A 1 213 ? -11.442 -2.641 -18.300 1.00 98.44 213 SER A O 1
ATOM 1717 N N . HIS A 1 214 ? -10.049 -2.198 -16.600 1.00 98.44 214 HIS A N 1
ATOM 1718 C CA . HIS A 1 214 ? -10.910 -1.265 -15.885 1.00 98.44 214 HIS A CA 1
ATOM 1719 C C . HIS A 1 214 ? -10.384 0.160 -16.060 1.00 98.44 214 HIS A C 1
ATOM 1721 O O . HIS A 1 214 ? -9.173 0.391 -16.054 1.00 98.44 214 HIS A O 1
ATOM 1727 N N . THR A 1 215 ? -11.296 1.125 -16.185 1.00 97.50 215 THR A N 1
ATOM 1728 C CA . THR A 1 215 ? -10.937 2.532 -16.391 1.00 97.50 215 THR A CA 1
ATOM 1729 C C . THR A 1 215 ? -11.729 3.490 -15.510 1.00 97.50 215 THR A C 1
ATOM 1731 O O . THR A 1 215 ? -12.818 3.160 -15.033 1.00 97.50 215 THR A O 1
ATOM 1734 N N . ALA A 1 216 ? -11.170 4.678 -15.291 1.00 95.81 216 ALA A N 1
ATOM 1735 C CA . ALA A 1 216 ? -11.830 5.809 -14.653 1.00 95.81 216 ALA A CA 1
ATOM 1736 C C . ALA A 1 216 ? -11.530 7.103 -15.425 1.00 95.81 216 ALA A C 1
ATOM 1738 O O . ALA A 1 216 ? -10.397 7.329 -15.860 1.00 95.81 216 ALA A O 1
ATOM 1739 N N . ASP A 1 217 ? -12.546 7.952 -15.575 1.00 93.62 217 ASP A N 1
ATOM 1740 C CA . ASP A 1 217 ? -12.382 9.312 -16.089 1.00 93.62 217 ASP A CA 1
ATOM 1741 C C . ASP A 1 217 ? -11.843 10.258 -14.997 1.00 93.62 217 ASP A C 1
ATOM 1743 O O . ASP A 1 217 ? -11.607 9.857 -13.858 1.00 93.62 217 ASP A O 1
ATOM 1747 N N . THR A 1 218 ? -11.601 11.522 -15.344 1.00 88.81 218 THR A N 1
ATOM 1748 C CA . THR A 1 218 ? -11.113 12.535 -14.393 1.00 88.81 218 THR A CA 1
ATOM 1749 C C . THR A 1 218 ? -12.216 13.278 -13.645 1.00 88.81 218 THR A C 1
ATOM 1751 O O . THR A 1 218 ? -11.901 14.153 -12.834 1.00 88.81 218 THR A O 1
ATOM 1754 N N . ASP A 1 219 ? -13.481 12.972 -13.918 1.00 88.38 219 ASP A N 1
ATOM 1755 C CA . ASP A 1 219 ? -14.611 13.748 -13.431 1.00 88.38 219 ASP A CA 1
ATOM 1756 C C . ASP A 1 219 ? -15.002 13.315 -12.012 1.00 88.38 219 ASP A C 1
ATOM 1758 O O . ASP A 1 219 ? -14.963 12.142 -11.633 1.00 88.38 219 ASP A O 1
ATOM 1762 N N . ASN A 1 220 ? -15.381 14.292 -11.183 1.00 86.38 220 ASN A N 1
ATOM 1763 C CA . ASN A 1 220 ? -15.834 14.006 -9.827 1.00 86.38 220 ASN A CA 1
ATOM 1764 C C . ASN A 1 220 ? -17.307 13.580 -9.832 1.00 86.38 220 ASN A C 1
ATOM 1766 O O . ASN A 1 220 ? -18.202 14.422 -9.790 1.00 86.38 220 ASN A O 1
ATOM 1770 N N . HIS A 1 221 ? -17.554 12.271 -9.837 1.00 87.62 221 HIS A N 1
ATOM 1771 C CA . HIS A 1 221 ? -18.906 11.701 -9.733 1.00 87.62 221 HIS A CA 1
ATOM 1772 C C . HIS A 1 221 ? -19.310 11.349 -8.292 1.00 87.62 221 HIS A C 1
ATOM 1774 O O . HIS A 1 221 ? -20.252 10.583 -8.073 1.00 87.62 221 HIS A O 1
ATOM 1780 N N . GLU A 1 222 ? -18.580 11.842 -7.290 1.00 91.31 222 GLU A N 1
ATOM 1781 C CA . GLU A 1 222 ? -18.805 11.463 -5.899 1.00 91.31 222 GLU A CA 1
ATOM 1782 C C . GLU A 1 222 ? -19.999 12.179 -5.271 1.00 91.31 222 GLU A C 1
ATOM 1784 O O . GLU A 1 222 ? -20.129 13.402 -5.305 1.00 91.31 222 GLU A O 1
ATOM 1789 N N . THR A 1 223 ? -20.853 11.406 -4.601 1.00 92.62 223 THR A N 1
ATOM 1790 C CA . THR A 1 223 ? -21.903 11.962 -3.745 1.00 92.62 223 THR A CA 1
ATOM 1791 C C . THR A 1 223 ? -21.354 12.314 -2.360 1.00 92.62 223 THR A C 1
ATOM 1793 O O . THR A 1 223 ? -20.334 11.783 -1.912 1.00 92.62 223 THR A O 1
ATOM 1796 N N . LEU A 1 224 ? -22.079 13.149 -1.608 1.00 90.38 224 LEU A N 1
ATOM 1797 C CA . LEU A 1 224 ? -21.733 13.445 -0.212 1.00 90.38 224 LEU A CA 1
ATOM 1798 C C . LEU A 1 224 ? -21.672 12.179 0.662 1.00 90.38 224 LEU A C 1
ATOM 1800 O O . LEU A 1 224 ? -20.863 12.104 1.586 1.00 90.38 224 LEU A O 1
ATOM 1804 N N . ASP A 1 225 ? -22.502 11.175 0.382 1.00 93.12 225 ASP A N 1
ATOM 1805 C CA . ASP A 1 225 ? -22.485 9.917 1.131 1.00 93.12 225 ASP A CA 1
ATOM 1806 C C . ASP A 1 225 ? -21.247 9.073 0.811 1.00 93.12 225 ASP A C 1
ATOM 1808 O O . ASP A 1 225 ? -20.656 8.499 1.728 1.00 93.12 225 ASP A O 1
ATOM 1812 N N . MET A 1 226 ? -20.782 9.075 -0.444 1.00 94.56 226 MET A N 1
ATOM 1813 C CA . MET A 1 226 ? -19.490 8.478 -0.800 1.00 94.56 226 MET A CA 1
ATOM 1814 C C . MET A 1 226 ? -18.352 9.188 -0.071 1.00 94.56 226 MET A C 1
ATOM 1816 O O . MET A 1 226 ? -17.514 8.537 0.552 1.00 94.56 226 MET A O 1
ATOM 1820 N N . LEU A 1 227 ? -18.358 10.522 -0.052 1.00 92.94 227 LEU A N 1
ATOM 1821 C CA . LEU A 1 227 ? -17.353 11.290 0.675 1.00 92.94 227 LEU A CA 1
ATOM 1822 C C . LEU A 1 227 ? -17.353 10.978 2.179 1.00 92.94 227 LEU A C 1
ATOM 1824 O O . LEU A 1 227 ? -16.296 10.754 2.771 1.00 92.94 227 LEU A O 1
ATOM 1828 N N . ARG A 1 228 ? -18.535 10.895 2.802 1.00 93.44 228 ARG A N 1
ATOM 1829 C CA . ARG A 1 228 ? -18.692 10.479 4.207 1.00 93.44 228 ARG A CA 1
ATOM 1830 C C . ARG A 1 228 ? -18.138 9.082 4.460 1.00 93.44 228 ARG A C 1
ATOM 1832 O O . ARG A 1 228 ? -17.533 8.865 5.510 1.00 93.44 228 ARG A O 1
ATOM 1839 N N . ALA A 1 229 ? -18.346 8.149 3.533 1.00 94.94 229 ALA A N 1
ATOM 1840 C CA . ALA A 1 229 ? -17.805 6.800 3.626 1.00 94.94 229 ALA A CA 1
ATOM 1841 C C . ALA A 1 229 ? -16.272 6.790 3.507 1.00 94.94 229 ALA A C 1
ATOM 1843 O O . ALA A 1 229 ? -15.620 6.094 4.280 1.00 94.94 229 ALA A O 1
ATOM 1844 N N . LYS A 1 230 ? -15.678 7.626 2.645 1.00 95.06 230 LYS A N 1
ATOM 1845 C CA . LYS A 1 230 ? -14.213 7.765 2.541 1.00 95.06 230 LYS A CA 1
ATOM 1846 C C . LYS A 1 230 ? -13.584 8.359 3.795 1.00 95.06 230 LYS A C 1
ATOM 1848 O O . LYS A 1 230 ? -12.612 7.814 4.304 1.00 95.06 230 LYS A O 1
ATOM 1853 N N . ILE A 1 231 ? -14.170 9.435 4.323 1.00 95.00 231 ILE A N 1
ATOM 1854 C CA . ILE A 1 231 ? -13.736 10.069 5.581 1.00 95.00 231 ILE A CA 1
ATOM 1855 C C . ILE A 1 231 ? -13.775 9.062 6.737 1.00 95.00 231 ILE A C 1
ATOM 1857 O O . ILE A 1 231 ? -12.891 9.046 7.590 1.00 95.00 231 ILE A O 1
ATOM 1861 N N . LYS A 1 232 ? -14.799 8.203 6.763 1.00 94.69 232 LYS A N 1
ATOM 1862 C CA . LYS A 1 232 ? -14.902 7.117 7.737 1.00 94.69 232 LYS A CA 1
ATOM 1863 C C . LYS A 1 232 ? -13.808 6.074 7.544 1.00 94.69 232 LYS A C 1
ATOM 1865 O O . LYS A 1 232 ? -13.138 5.720 8.506 1.00 94.69 232 LYS A O 1
ATOM 1870 N N . ALA A 1 233 ? -13.665 5.574 6.319 1.00 96.69 233 ALA A N 1
ATOM 1871 C CA . ALA A 1 233 ? -12.723 4.516 5.974 1.00 96.69 233 ALA A CA 1
ATOM 1872 C C . ALA A 1 233 ? -11.267 4.929 6.230 1.00 96.69 233 ALA A C 1
ATOM 1874 O O . ALA A 1 233 ? -10.453 4.068 6.554 1.00 96.69 233 ALA A O 1
ATOM 1875 N N . SER A 1 234 ? -10.962 6.229 6.133 1.00 95.69 234 SER A N 1
ATOM 1876 C CA . SER A 1 234 ? -9.627 6.781 6.371 1.00 95.69 234 SER A CA 1
ATOM 1877 C C . SER A 1 234 ? -9.287 7.036 7.835 1.00 95.69 234 SER A C 1
ATOM 1879 O O . SER A 1 234 ? -8.154 7.408 8.129 1.00 95.69 234 SER A O 1
ATOM 1881 N N . ASP A 1 235 ? -10.254 6.923 8.753 1.00 96.19 235 ASP A N 1
ATOM 1882 C CA . ASP A 1 235 ? -10.086 7.328 10.154 1.00 96.19 235 ASP A CA 1
ATOM 1883 C C . ASP A 1 235 ? -9.443 8.730 10.306 1.00 96.19 235 ASP A C 1
ATOM 1885 O O . ASP A 1 235 ? -8.661 8.980 11.223 1.00 96.19 235 ASP A O 1
ATOM 1889 N N . LEU A 1 236 ? -9.786 9.648 9.387 1.00 93.69 236 LEU A N 1
ATOM 1890 C CA . LEU A 1 236 ? -9.252 11.015 9.250 1.00 93.69 236 LEU A CA 1
ATOM 1891 C C . LEU A 1 236 ? -7.759 11.144 8.899 1.00 93.69 236 LEU A C 1
ATOM 1893 O O . LEU A 1 236 ? -7.230 12.255 8.909 1.00 93.69 236 LEU A O 1
ATOM 1897 N N . TYR A 1 237 ? -7.064 10.061 8.558 1.00 92.38 237 TYR A N 1
ATOM 1898 C CA . TYR A 1 237 ? -5.643 10.141 8.215 1.00 92.38 237 TYR A CA 1
ATOM 1899 C C . TYR A 1 237 ? -5.361 10.672 6.813 1.00 92.38 237 TYR A C 1
ATOM 1901 O O . TYR A 1 237 ? -4.360 11.362 6.605 1.00 92.38 237 TYR A O 1
ATOM 1909 N N . SER A 1 238 ? -6.216 10.315 5.858 1.00 91.69 238 SER A N 1
ATOM 1910 C CA . SER A 1 238 ? -5.998 10.600 4.442 1.00 91.69 238 SER A CA 1
ATOM 1911 C C . SER A 1 238 ? -6.813 11.794 3.983 1.00 91.69 238 SER A C 1
ATOM 1913 O O . SER A 1 238 ? -8.010 11.886 4.264 1.00 91.69 238 SER A O 1
ATOM 1915 N N . ASP A 1 239 ? -6.165 12.647 3.198 1.00 90.75 239 ASP A N 1
ATOM 1916 C CA . ASP A 1 239 ? -6.826 13.675 2.407 1.00 90.75 239 ASP A CA 1
ATOM 1917 C C . ASP A 1 239 ? -7.739 13.020 1.341 1.00 90.75 239 ASP A C 1
ATOM 1919 O O . ASP A 1 239 ? -7.247 12.299 0.459 1.00 90.75 239 ASP A O 1
ATOM 1923 N N . PRO A 1 240 ? -9.065 13.267 1.374 1.00 91.19 240 PRO A N 1
ATOM 1924 C CA . PRO A 1 240 ? -10.013 12.696 0.419 1.00 91.19 240 PRO A CA 1
ATOM 1925 C C . PRO A 1 240 ? -9.761 13.038 -1.056 1.00 91.19 240 PRO A C 1
ATOM 1927 O O . PRO A 1 240 ? -10.265 12.317 -1.924 1.00 91.19 240 PRO A O 1
ATOM 1930 N N . HIS A 1 241 ? -8.981 14.077 -1.376 1.00 88.81 241 HIS A N 1
ATOM 1931 C CA . HIS A 1 241 ? -8.608 14.409 -2.761 1.00 88.81 241 HIS A CA 1
ATOM 1932 C C . HIS A 1 241 ? -7.717 13.342 -3.421 1.00 88.81 241 HIS A C 1
ATOM 1934 O O . HIS A 1 241 ? -7.724 13.188 -4.649 1.00 88.81 241 HIS A O 1
ATOM 1940 N N . HIS A 1 242 ? -6.964 12.585 -2.617 1.00 89.88 242 HIS A N 1
ATOM 1941 C CA . HIS A 1 242 ? -6.117 11.483 -3.080 1.00 89.88 242 HIS A CA 1
ATOM 1942 C C . HIS A 1 242 ? -6.871 10.149 -3.196 1.00 89.88 242 HIS A C 1
ATOM 1944 O O . HIS A 1 242 ? -6.321 9.177 -3.700 1.00 89.88 242 HIS A O 1
ATOM 1950 N N . LEU A 1 243 ? -8.141 10.105 -2.783 1.00 93.19 243 LEU A N 1
ATOM 1951 C CA . LEU A 1 243 ? -8.957 8.889 -2.679 1.00 93.19 243 LEU A CA 1
ATOM 1952 C C . LEU A 1 243 ? -10.070 8.814 -3.738 1.00 93.19 243 LEU A C 1
ATOM 1954 O O . LEU A 1 243 ? -11.103 8.178 -3.538 1.00 93.19 243 LEU A O 1
ATOM 1958 N N . ARG A 1 244 ? -9.882 9.515 -4.853 1.00 93.06 244 ARG A N 1
ATOM 1959 C CA . ARG A 1 244 ? -10.898 9.736 -5.895 1.00 93.06 244 ARG A CA 1
ATOM 1960 C C . ARG A 1 244 ? -11.353 8.478 -6.640 1.00 93.06 244 ARG A C 1
ATOM 1962 O O . ARG A 1 244 ? -12.447 8.441 -7.184 1.00 93.06 244 ARG A O 1
ATOM 1969 N N . TRP A 1 245 ? -10.517 7.441 -6.675 1.00 95.56 245 TRP A N 1
ATOM 1970 C CA . TRP A 1 245 ? -10.822 6.212 -7.413 1.00 95.56 245 TRP A CA 1
ATOM 1971 C C . TRP A 1 245 ? -11.584 5.187 -6.582 1.00 95.56 245 TRP A C 1
ATOM 1973 O O . TRP A 1 245 ? -12.117 4.239 -7.148 1.00 95.56 245 TRP A O 1
ATOM 1983 N N . LEU A 1 246 ? -11.722 5.399 -5.269 1.00 96.25 246 LEU A N 1
ATOM 1984 C CA . LEU A 1 246 ? -12.412 4.466 -4.377 1.00 96.25 246 LEU A CA 1
ATOM 1985 C C . LEU A 1 246 ? -13.830 4.075 -4.839 1.00 96.25 246 LEU A C 1
ATOM 1987 O O . LEU A 1 246 ? -14.145 2.891 -4.753 1.00 96.25 246 LEU A O 1
ATOM 1991 N N . PRO A 1 247 ? -14.681 4.972 -5.383 1.00 95.81 247 PRO A N 1
ATOM 1992 C CA . PRO A 1 247 ? -15.985 4.566 -5.911 1.00 95.81 247 PRO A CA 1
ATOM 1993 C C . PRO A 1 247 ? -15.897 3.587 -7.087 1.00 95.81 247 PRO A C 1
ATOM 1995 O O . PRO A 1 247 ? -16.737 2.699 -7.209 1.00 95.81 247 PRO A O 1
ATOM 1998 N N . VAL A 1 248 ? -14.897 3.738 -7.962 1.00 97.19 248 VAL A N 1
ATOM 1999 C CA . VAL A 1 248 ? -14.672 2.815 -9.084 1.00 97.19 248 VAL A CA 1
ATOM 2000 C C . VAL A 1 248 ? -14.109 1.498 -8.565 1.00 97.19 248 VAL A C 1
ATOM 2002 O O . VAL A 1 248 ? -14.629 0.442 -8.911 1.00 97.19 248 VAL A O 1
ATOM 2005 N N . LEU A 1 249 ? -13.131 1.555 -7.659 1.00 98.00 249 LEU A N 1
ATOM 2006 C CA . LEU A 1 249 ? -12.568 0.370 -7.012 1.00 98.00 249 LEU A CA 1
ATOM 2007 C C . LEU A 1 249 ? -13.633 -0.429 -6.251 1.00 98.00 249 LEU A C 1
ATOM 2009 O O . LEU A 1 249 ? -13.627 -1.652 -6.311 1.00 98.00 249 LEU A O 1
ATOM 2013 N N . ASN A 1 250 ? -14.604 0.234 -5.617 1.00 98.00 250 ASN A N 1
ATOM 2014 C CA . ASN A 1 250 ? -15.725 -0.449 -4.971 1.00 98.00 250 ASN A CA 1
ATOM 2015 C C . ASN A 1 250 ? -16.586 -1.216 -5.975 1.00 98.00 250 ASN A C 1
ATOM 2017 O O . ASN A 1 250 ? -16.947 -2.351 -5.711 1.00 98.00 250 ASN A O 1
ATOM 2021 N N . LYS A 1 251 ? -16.878 -0.638 -7.147 1.00 97.94 251 LYS A N 1
ATOM 2022 C CA . LYS A 1 251 ? -17.625 -1.344 -8.205 1.00 97.94 251 LYS A CA 1
ATOM 2023 C C . LYS A 1 251 ? -16.857 -2.561 -8.726 1.00 97.94 251 LYS A C 1
ATOM 2025 O O . LYS A 1 251 ? -17.471 -3.572 -9.053 1.00 97.94 251 LYS A O 1
ATOM 2030 N N . ILE A 1 252 ? -15.529 -2.460 -8.811 1.00 98.56 252 ILE A N 1
ATOM 2031 C CA . ILE A 1 252 ? -14.660 -3.583 -9.183 1.00 98.56 252 ILE A CA 1
ATOM 2032 C C . ILE A 1 252 ? -14.708 -4.664 -8.096 1.00 98.56 252 ILE A C 1
ATOM 2034 O O . ILE A 1 252 ? -14.905 -5.832 -8.414 1.00 98.56 252 ILE A O 1
ATOM 2038 N N . ALA A 1 253 ? -14.601 -4.285 -6.820 1.00 98.56 253 ALA A N 1
ATOM 2039 C CA . ALA A 1 253 ? -14.735 -5.217 -5.705 1.00 98.56 253 ALA A CA 1
ATOM 2040 C C . ALA A 1 253 ? -16.109 -5.902 -5.696 1.00 98.56 253 ALA A C 1
ATOM 2042 O O . ALA A 1 253 ? -16.163 -7.123 -5.605 1.00 98.56 253 ALA A O 1
ATOM 2043 N N . ASP A 1 254 ? -17.200 -5.155 -5.886 1.00 98.38 254 ASP A N 1
ATOM 2044 C CA . ASP A 1 254 ? -18.559 -5.702 -5.984 1.00 98.38 254 ASP A CA 1
ATOM 2045 C C . ASP A 1 254 ? -18.688 -6.702 -7.146 1.00 98.38 254 ASP A C 1
ATOM 2047 O O . ASP A 1 254 ? -19.280 -7.769 -6.983 1.00 98.38 254 ASP A O 1
ATOM 2051 N N . ARG A 1 255 ? -18.099 -6.392 -8.314 1.00 98.44 255 ARG A N 1
ATOM 2052 C CA . ARG A 1 255 ? -18.091 -7.277 -9.494 1.00 98.44 255 ARG A CA 1
ATOM 2053 C C . ARG A 1 255 ? -17.439 -8.629 -9.204 1.00 98.44 255 ARG A C 1
ATOM 2055 O O . ARG A 1 255 ? -17.856 -9.625 -9.789 1.00 98.44 255 ARG A O 1
ATOM 2062 N N . TYR A 1 256 ? -16.438 -8.654 -8.332 1.00 98.44 256 TYR A N 1
ATOM 2063 C CA . TYR A 1 256 ? -15.704 -9.860 -7.957 1.00 98.44 256 TYR A CA 1
ATOM 2064 C C . TYR A 1 256 ? -16.072 -10.371 -6.557 1.00 98.44 256 TYR A C 1
ATOM 2066 O O . TYR A 1 256 ? -15.316 -11.138 -5.972 1.00 98.44 256 TYR A O 1
ATOM 2074 N N . GLU A 1 257 ? -17.213 -9.949 -5.999 1.00 97.81 257 GLU A N 1
ATOM 2075 C CA . GLU A 1 257 ? -17.703 -10.383 -4.680 1.00 97.81 257 GLU A CA 1
ATOM 2076 C C . GLU A 1 257 ? -16.663 -10.199 -3.551 1.00 97.81 257 GLU A C 1
ATOM 2078 O O . GLU A 1 257 ? -16.495 -11.050 -2.679 1.00 97.81 257 GLU A O 1
ATOM 2083 N N . SER A 1 258 ? -15.913 -9.093 -3.601 1.00 96.56 258 SER A N 1
ATOM 2084 C CA . SER A 1 258 ? -14.760 -8.782 -2.739 1.00 96.56 258 SER A CA 1
ATOM 2085 C C . SER A 1 258 ? -13.609 -9.801 -2.791 1.00 96.56 258 SER A C 1
ATOM 2087 O O . SER A 1 258 ? -12.657 -9.681 -2.025 1.00 96.56 258 SER A O 1
ATOM 2089 N N . ARG A 1 259 ? -13.629 -10.766 -3.720 1.00 98.06 259 ARG A N 1
ATOM 2090 C CA . ARG A 1 259 ? -12.529 -11.705 -3.995 1.00 98.06 259 ARG A CA 1
ATOM 2091 C C . ARG A 1 259 ? -11.561 -11.112 -5.015 1.00 98.06 259 ARG A C 1
ATOM 2093 O O . ARG A 1 259 ? -11.317 -11.681 -6.078 1.00 98.06 259 ARG A O 1
ATOM 2100 N N . VAL A 1 260 ? -11.032 -9.937 -4.693 1.00 98.81 260 VAL A N 1
ATOM 2101 C CA . VAL A 1 260 ? -10.059 -9.224 -5.521 1.00 98.81 260 VAL A CA 1
ATOM 2102 C C . VAL A 1 260 ? -8.964 -8.619 -4.653 1.00 98.81 260 VAL A C 1
ATOM 2104 O O . VAL A 1 260 ? -9.245 -8.070 -3.591 1.00 98.81 260 VAL A O 1
ATOM 2107 N N . PHE A 1 261 ? -7.722 -8.692 -5.118 1.00 98.81 261 PHE A N 1
ATOM 2108 C CA . PHE A 1 261 ? -6.590 -7.963 -4.566 1.00 98.81 261 PHE A CA 1
ATOM 2109 C C . PHE A 1 261 ? -6.222 -6.813 -5.494 1.00 98.81 261 PHE A C 1
ATOM 2111 O O . PHE A 1 261 ? -6.029 -6.991 -6.700 1.00 98.81 261 PHE A O 1
ATOM 2118 N N . PHE A 1 262 ? -6.111 -5.619 -4.921 1.00 98.88 262 PHE A N 1
ATOM 2119 C CA . PHE A 1 262 ? -5.628 -4.444 -5.624 1.00 98.88 262 PHE A CA 1
ATOM 2120 C C . PHE A 1 262 ? -4.114 -4.325 -5.457 1.00 98.88 262 PHE A C 1
ATOM 2122 O O . PHE A 1 262 ? -3.606 -4.240 -4.343 1.00 98.88 262 PHE A O 1
ATOM 2129 N N . TRP A 1 263 ? -3.382 -4.284 -6.563 1.00 98.81 263 TRP A N 1
ATOM 2130 C CA . TRP A 1 263 ? -1.925 -4.204 -6.565 1.00 98.81 263 TRP A CA 1
ATOM 2131 C C . TRP A 1 263 ? -1.478 -2.797 -6.931 1.00 98.81 263 TRP A C 1
ATOM 2133 O O . TRP A 1 263 ? -1.935 -2.238 -7.929 1.00 98.81 263 TRP A O 1
ATOM 2143 N N . SER A 1 264 ? -0.553 -2.222 -6.168 1.00 98.12 264 SER A N 1
ATOM 2144 C CA . SER A 1 264 ? 0.002 -0.902 -6.469 1.00 98.12 264 SER A CA 1
ATOM 2145 C C . SER A 1 264 ? 1.523 -0.886 -6.399 1.00 98.12 264 SER A C 1
ATOM 2147 O O . SER A 1 264 ? 2.133 -1.510 -5.536 1.00 98.12 264 SER A O 1
ATOM 2149 N N . GLY A 1 265 ? 2.153 -0.100 -7.276 1.00 97.81 265 GLY A N 1
ATOM 2150 C CA . GLY A 1 265 ? 3.602 0.143 -7.259 1.00 97.81 265 GLY A CA 1
ATOM 2151 C C . GLY A 1 265 ? 4.053 1.111 -6.160 1.00 97.81 265 GLY A C 1
ATOM 2152 O O . GLY A 1 265 ? 4.950 1.914 -6.371 1.00 97.81 265 GLY A O 1
ATOM 2153 N N . THR A 1 266 ? 3.374 1.110 -5.013 1.00 96.38 266 THR A N 1
ATOM 2154 C CA . THR A 1 266 ? 3.533 2.134 -3.976 1.00 96.38 266 THR A CA 1
ATOM 2155 C C . THR A 1 266 ? 4.965 2.201 -3.449 1.00 96.38 266 THR A C 1
ATOM 2157 O O . THR A 1 266 ? 5.488 1.179 -3.010 1.00 96.38 266 THR A O 1
ATOM 2160 N N . GLU A 1 267 ? 5.532 3.414 -3.476 1.00 95.81 267 GLU A N 1
ATOM 2161 C CA . GLU A 1 267 ? 6.895 3.812 -3.072 1.00 95.81 267 GLU A CA 1
ATOM 2162 C C . GLU A 1 267 ? 8.037 3.019 -3.741 1.00 95.81 267 GLU A C 1
ATOM 2164 O O . GLU A 1 267 ? 9.177 3.091 -3.285 1.00 95.81 267 GLU A O 1
ATOM 2169 N N . GLY A 1 268 ? 7.778 2.289 -4.835 1.00 96.56 268 GLY A N 1
ATOM 2170 C CA . GLY A 1 268 ? 8.830 1.576 -5.569 1.00 96.56 268 GLY A CA 1
ATOM 2171 C C . GLY A 1 268 ? 9.928 2.520 -6.077 1.00 96.56 268 GLY A C 1
ATOM 2172 O O . GLY A 1 268 ? 11.121 2.225 -5.969 1.00 96.56 268 GLY A O 1
ATOM 2173 N N . ASP A 1 269 ? 9.538 3.701 -6.549 1.00 94.75 269 ASP A N 1
ATOM 2174 C CA . ASP A 1 269 ? 10.433 4.778 -6.962 1.00 94.75 269 ASP A CA 1
ATOM 2175 C C . ASP A 1 269 ? 11.377 5.245 -5.847 1.00 94.75 269 ASP A C 1
ATOM 2177 O O . ASP A 1 269 ? 12.540 5.535 -6.130 1.00 94.75 269 ASP A O 1
ATOM 2181 N N . THR A 1 270 ? 10.926 5.247 -4.590 1.00 94.06 270 THR A N 1
ATOM 2182 C CA . THR A 1 270 ? 11.727 5.684 -3.434 1.00 94.06 270 THR A CA 1
ATOM 2183 C C . THR A 1 270 ? 12.842 4.719 -3.044 1.00 94.06 270 THR A C 1
ATOM 2185 O O . THR A 1 270 ? 13.721 5.091 -2.272 1.00 94.06 270 THR A O 1
ATOM 2188 N N . TYR A 1 271 ? 12.853 3.498 -3.582 1.00 93.81 271 TYR A N 1
ATOM 2189 C CA . TYR A 1 271 ? 13.962 2.551 -3.421 1.00 93.81 271 TYR A CA 1
ATOM 2190 C C . TYR A 1 271 ? 14.808 2.444 -4.688 1.00 93.81 271 TYR A C 1
ATOM 2192 O O . TYR A 1 271 ? 16.016 2.226 -4.613 1.00 93.81 271 TYR A O 1
ATOM 2200 N N . LEU A 1 272 ? 14.169 2.567 -5.853 1.00 97.25 272 LEU A N 1
ATOM 2201 C CA . LEU A 1 272 ? 14.734 2.132 -7.131 1.00 97.25 272 LEU A CA 1
ATOM 2202 C C . LEU A 1 272 ? 15.139 3.277 -8.055 1.00 97.25 272 LEU A C 1
ATOM 2204 O O . LEU A 1 272 ? 15.763 3.032 -9.085 1.00 97.25 272 LEU A O 1
ATOM 2208 N N . SER A 1 273 ? 14.804 4.514 -7.710 1.00 96.19 273 SER A N 1
ATOM 2209 C CA . SER A 1 273 ? 15.219 5.708 -8.440 1.00 96.19 273 SER A CA 1
ATOM 2210 C C . SER A 1 273 ? 15.562 6.831 -7.478 1.00 96.19 273 SER A C 1
ATOM 2212 O O . SER A 1 273 ? 15.175 6.799 -6.311 1.00 96.19 273 SER A O 1
ATOM 2214 N N . TYR A 1 274 ? 16.323 7.817 -7.939 1.00 93.50 274 TYR A N 1
ATOM 2215 C CA . TYR A 1 274 ? 16.667 8.932 -7.074 1.00 93.50 274 TYR A CA 1
ATOM 2216 C C . TYR A 1 274 ? 15.473 9.852 -6.838 1.00 93.50 274 TYR A C 1
ATOM 2218 O O . TYR A 1 274 ? 14.952 10.473 -7.765 1.00 93.50 274 TYR A O 1
ATOM 2226 N N . HIS A 1 275 ? 15.104 10.006 -5.571 1.00 88.12 275 HIS A N 1
ATOM 2227 C CA . HIS A 1 275 ? 14.180 11.024 -5.115 1.00 88.12 275 HIS A CA 1
ATOM 2228 C C . HIS A 1 275 ? 14.912 11.919 -4.103 1.00 88.12 275 HIS A C 1
ATOM 2230 O O . HIS A 1 275 ? 15.322 11.435 -3.047 1.00 88.12 275 HIS A O 1
ATOM 2236 N N . PRO A 1 276 ? 15.092 13.227 -4.365 1.00 86.06 276 PRO A N 1
ATOM 2237 C CA . PRO A 1 276 ? 15.915 14.088 -3.512 1.00 86.06 276 PRO A CA 1
ATOM 2238 C C . PRO A 1 276 ? 15.434 14.109 -2.059 1.00 86.06 276 PRO A C 1
ATOM 2240 O O . PRO A 1 276 ? 16.255 14.123 -1.149 1.00 86.06 276 PRO A O 1
ATOM 2243 N N . ASP A 1 277 ? 14.121 14.025 -1.842 1.00 80.19 277 ASP A N 1
ATOM 2244 C CA . ASP A 1 277 ? 13.561 14.014 -0.490 1.00 80.19 277 ASP A CA 1
ATOM 2245 C C . ASP A 1 277 ? 13.962 12.776 0.322 1.00 80.19 277 ASP A C 1
ATOM 2247 O O . ASP A 1 277 ? 14.040 12.882 1.541 1.00 80.19 277 ASP A O 1
ATOM 2251 N N . TYR A 1 278 ? 14.251 11.646 -0.333 1.00 85.50 278 TYR A N 1
ATOM 2252 C CA . TYR A 1 278 ? 14.622 10.385 0.312 1.00 85.50 278 TYR A CA 1
ATOM 2253 C C . TYR A 1 278 ? 16.138 10.149 0.242 1.00 85.50 278 TYR A C 1
ATOM 2255 O O . TYR A 1 278 ? 16.800 10.055 1.277 1.00 85.50 278 TYR A O 1
ATOM 2263 N N . GLN A 1 279 ? 16.709 10.059 -0.964 1.00 85.75 279 GLN A N 1
ATOM 2264 C CA . GLN A 1 279 ? 18.126 9.737 -1.195 1.00 85.75 279 GLN A CA 1
ATOM 2265 C C . GLN A 1 279 ? 19.062 10.949 -1.155 1.00 85.75 279 GLN A C 1
ATOM 2267 O O . GLN A 1 279 ? 20.278 10.774 -1.089 1.00 85.75 279 GLN A O 1
ATOM 2272 N N . GLY A 1 280 ? 18.542 12.178 -1.201 1.00 77.69 280 GLY A N 1
ATOM 2273 C CA . GLY A 1 280 ? 19.366 13.389 -1.105 1.00 77.69 280 GLY A CA 1
ATOM 2274 C C . GLY A 1 280 ? 19.923 13.656 0.296 1.00 77.69 280 GLY A C 1
ATOM 2275 O O . GLY A 1 280 ? 20.757 14.545 0.463 1.00 77.69 280 GLY A O 1
ATOM 2276 N N . GLU A 1 281 ? 19.485 12.882 1.287 1.00 84.25 281 GLU A N 1
ATOM 2277 C CA . GLU A 1 281 ? 19.765 13.078 2.707 1.00 84.25 281 GLU A CA 1
ATOM 2278 C C . GLU A 1 281 ? 20.662 11.963 3.286 1.00 84.25 281 GLU A C 1
ATOM 2280 O O . GLU A 1 281 ? 21.269 11.161 2.571 1.00 84.25 281 GLU A O 1
ATOM 2285 N N . THR A 1 282 ? 20.800 11.904 4.616 1.00 91.19 282 THR A N 1
ATOM 2286 C CA . THR A 1 282 ? 21.541 10.813 5.270 1.00 91.19 282 THR A CA 1
ATOM 2287 C C . THR A 1 282 ? 20.747 9.505 5.277 1.00 91.19 282 THR A C 1
ATOM 2289 O O . THR A 1 282 ? 19.517 9.491 5.204 1.00 91.19 282 THR A O 1
ATOM 2292 N N . ARG A 1 283 ? 21.449 8.380 5.456 1.00 92.25 283 ARG A N 1
ATOM 2293 C CA . ARG A 1 283 ? 20.839 7.046 5.574 1.00 92.25 283 ARG A CA 1
ATOM 2294 C C . ARG A 1 283 ? 19.799 6.979 6.698 1.00 92.25 283 ARG A C 1
ATOM 2296 O O . ARG A 1 283 ? 18.767 6.333 6.554 1.00 92.25 283 ARG A O 1
ATOM 2303 N N . GLU A 1 284 ? 20.045 7.662 7.810 1.00 93.00 284 GLU A N 1
ATOM 2304 C CA . GLU A 1 284 ? 19.120 7.743 8.942 1.00 93.00 284 GLU A CA 1
ATOM 2305 C C . GLU A 1 284 ? 17.856 8.533 8.586 1.00 93.00 284 GLU A C 1
ATOM 2307 O O . GLU A 1 284 ? 16.765 8.181 9.033 1.00 93.00 284 GLU A O 1
ATOM 2312 N N . VAL A 1 285 ? 17.987 9.595 7.784 1.00 91.31 285 VAL A N 1
ATOM 2313 C CA . VAL A 1 285 ? 16.839 10.372 7.298 1.00 91.31 285 VAL A CA 1
ATOM 2314 C C . VAL A 1 285 ? 15.998 9.540 6.338 1.00 91.31 285 VAL A C 1
ATOM 2316 O O . VAL A 1 285 ? 14.781 9.496 6.521 1.00 91.31 285 VAL A O 1
ATOM 2319 N N . PHE A 1 286 ? 16.636 8.836 5.400 1.00 94.00 286 PHE A N 1
ATOM 2320 C CA . PHE A 1 286 ? 15.968 7.919 4.478 1.00 94.00 286 PHE A CA 1
ATOM 2321 C C . PHE A 1 286 ? 15.095 6.912 5.236 1.00 94.00 286 PHE A C 1
ATOM 2323 O O . PHE A 1 286 ? 13.878 6.876 5.058 1.00 94.00 286 PHE A O 1
ATOM 2330 N N . TRP A 1 287 ? 15.687 6.148 6.163 1.00 94.81 287 TRP A N 1
ATOM 2331 C CA . TRP A 1 287 ? 14.936 5.140 6.918 1.00 94.81 287 TRP A CA 1
ATOM 2332 C C . TRP A 1 287 ? 13.879 5.755 7.826 1.00 94.81 287 TRP A C 1
ATOM 2334 O O . TRP A 1 287 ? 12.790 5.207 7.958 1.00 94.81 287 TRP A O 1
ATOM 2344 N N . ARG A 1 288 ? 14.140 6.929 8.414 1.00 92.88 288 ARG A N 1
ATOM 2345 C CA . ARG A 1 288 ? 13.113 7.638 9.180 1.00 92.88 288 ARG A CA 1
ATOM 2346 C C . ARG A 1 288 ? 11.902 7.959 8.310 1.00 92.88 288 ARG A C 1
ATOM 2348 O O . ARG A 1 288 ? 10.786 7.813 8.795 1.00 92.88 288 ARG A O 1
ATOM 2355 N N . GLN A 1 289 ? 12.085 8.396 7.067 1.00 92.44 289 GLN A N 1
ATOM 2356 C CA . GLN A 1 289 ? 10.972 8.688 6.159 1.00 92.44 289 GLN A CA 1
ATOM 2357 C C . GLN A 1 289 ? 10.231 7.421 5.729 1.00 92.44 289 GLN A C 1
ATOM 2359 O O . GLN A 1 289 ? 9.000 7.410 5.775 1.00 92.44 289 GLN A O 1
ATOM 2364 N N . GLN A 1 290 ? 10.964 6.350 5.417 1.00 94.25 290 GLN A N 1
ATOM 2365 C CA . GLN A 1 290 ? 10.384 5.037 5.124 1.00 94.25 290 GLN A CA 1
ATOM 2366 C C . GLN A 1 290 ? 9.584 4.482 6.309 1.00 94.25 290 GLN A C 1
ATOM 2368 O O . GLN A 1 290 ? 8.560 3.841 6.120 1.00 94.25 290 GLN A O 1
ATOM 2373 N N . PHE A 1 291 ? 9.972 4.818 7.543 1.00 94.38 291 PHE A N 1
ATOM 2374 C CA . PHE A 1 291 ? 9.245 4.435 8.756 1.00 94.38 291 PHE A CA 1
ATOM 2375 C C . PHE A 1 291 ? 8.354 5.532 9.333 1.00 94.38 291 PHE A C 1
ATOM 2377 O O . PHE A 1 291 ? 8.017 5.479 10.512 1.00 94.38 291 PHE A O 1
ATOM 2384 N N . SER A 1 292 ? 7.997 6.557 8.558 1.00 91.94 292 SER A N 1
ATOM 2385 C CA . SER A 1 292 ? 7.062 7.597 9.003 1.00 91.94 292 SER A CA 1
ATOM 2386 C C . SER A 1 292 ? 6.175 8.066 7.865 1.00 91.94 292 SER A C 1
ATOM 2388 O O . SER A 1 292 ? 5.007 7.684 7.791 1.00 91.94 292 SER A O 1
ATOM 2390 N N . ARG A 1 293 ? 6.752 8.852 6.960 1.00 90.25 293 ARG A N 1
ATOM 2391 C CA . ARG A 1 293 ? 6.073 9.490 5.843 1.00 90.25 293 ARG A CA 1
ATOM 2392 C C . ARG A 1 293 ? 5.429 8.477 4.905 1.00 90.25 293 ARG A C 1
ATOM 2394 O O . ARG A 1 293 ? 4.231 8.593 4.674 1.00 90.25 293 ARG A O 1
ATOM 2401 N N . ALA A 1 294 ? 6.189 7.504 4.406 1.00 93.12 294 ALA A N 1
ATOM 2402 C CA . ALA A 1 294 ? 5.696 6.506 3.454 1.00 93.12 294 ALA A CA 1
ATOM 2403 C C . ALA A 1 294 ? 4.448 5.752 3.983 1.00 93.12 294 ALA A C 1
ATOM 2405 O O . ALA A 1 294 ? 3.379 5.852 3.371 1.00 93.12 294 ALA A O 1
ATOM 2406 N N . PRO A 1 295 ? 4.478 5.112 5.170 1.00 93.25 295 PRO A N 1
ATOM 2407 C CA . PRO A 1 295 ? 3.314 4.399 5.710 1.00 93.25 295 PRO A CA 1
ATOM 2408 C C . PRO A 1 295 ? 2.173 5.320 6.178 1.00 93.25 295 PRO A C 1
ATOM 2410 O O . PRO A 1 295 ? 1.012 4.910 6.227 1.00 93.25 295 PRO A O 1
ATOM 2413 N N . SER A 1 296 ? 2.453 6.574 6.542 1.00 90.19 296 SER A N 1
ATOM 2414 C CA . SER A 1 296 ? 1.408 7.527 6.958 1.00 90.19 296 SER A CA 1
ATOM 2415 C C . SER A 1 296 ? 0.779 8.285 5.795 1.00 90.19 296 SER A C 1
ATOM 2417 O O . SER A 1 296 ? -0.300 8.853 5.941 1.00 90.19 296 SER A O 1
ATOM 2419 N N . TRP A 1 297 ? 1.436 8.335 4.646 1.00 89.62 297 TRP A N 1
ATOM 2420 C CA . TRP A 1 297 ? 0.867 8.942 3.456 1.00 89.62 297 TRP A CA 1
ATOM 2421 C C . TRP A 1 297 ? 0.302 7.862 2.545 1.00 89.62 297 TRP A C 1
ATOM 2423 O O . TRP A 1 297 ? -0.917 7.762 2.407 1.00 89.62 297 TRP A O 1
ATOM 2433 N N . GLN A 1 298 ? 1.165 7.004 2.006 1.00 92.94 298 GLN A N 1
ATOM 2434 C CA . GLN A 1 298 ? 0.758 5.959 1.078 1.00 92.94 298 GLN A CA 1
ATOM 2435 C C . GLN A 1 298 ? 0.122 4.761 1.783 1.00 92.94 298 GLN A C 1
ATOM 2437 O O . GLN A 1 298 ? -0.942 4.327 1.352 1.00 92.94 298 GLN A O 1
ATOM 2442 N N . GLY A 1 299 ? 0.679 4.279 2.901 1.00 95.00 299 GLY A N 1
ATOM 2443 C CA . GLY A 1 299 ? 0.107 3.131 3.632 1.00 95.00 299 GLY A CA 1
ATOM 2444 C C . GLY A 1 299 ? -1.328 3.368 4.105 1.00 95.00 299 GLY A C 1
ATOM 2445 O O . GLY A 1 299 ? -2.180 2.484 4.041 1.00 95.00 299 GLY A O 1
ATOM 2446 N N . ASN A 1 300 ? -1.662 4.606 4.471 1.00 94.81 300 ASN A N 1
ATOM 2447 C CA . ASN A 1 300 ? -3.043 4.956 4.796 1.00 94.81 300 ASN A CA 1
ATOM 2448 C C . ASN A 1 300 ? -3.985 4.796 3.591 1.00 94.81 300 ASN A C 1
ATOM 2450 O O . ASN A 1 300 ? -5.111 4.359 3.786 1.00 94.81 300 ASN A O 1
ATOM 2454 N N . THR A 1 301 ? -3.545 5.053 2.351 1.00 96.00 301 THR A N 1
ATOM 2455 C CA . THR A 1 301 ? -4.388 4.794 1.165 1.00 96.00 301 THR A CA 1
ATOM 2456 C C . THR A 1 301 ? -4.731 3.313 1.006 1.00 96.00 301 THR A C 1
ATOM 2458 O O . THR A 1 301 ? -5.873 3.011 0.675 1.00 96.00 301 THR A O 1
ATOM 2461 N N . HIS A 1 302 ? -3.813 2.397 1.345 1.00 98.06 302 HIS A N 1
ATOM 2462 C CA . HIS A 1 302 ? -4.077 0.953 1.312 1.00 98.06 302 HIS A CA 1
ATOM 2463 C C . HIS A 1 302 ? -5.152 0.570 2.334 1.00 98.06 302 HIS A C 1
ATOM 2465 O O . HIS A 1 302 ? -6.112 -0.126 2.005 1.00 98.06 302 HIS A O 1
ATOM 2471 N N . GLN A 1 303 ? -5.042 1.100 3.557 1.00 97.44 303 GLN A N 1
ATOM 2472 C CA . GLN A 1 303 ? -6.048 0.915 4.605 1.00 97.44 303 GLN A CA 1
ATOM 2473 C C . GLN A 1 303 ? -7.410 1.502 4.217 1.00 97.44 303 GLN A C 1
ATOM 2475 O O . GLN A 1 303 ? -8.433 0.859 4.461 1.00 97.44 303 GLN A O 1
ATOM 2480 N N . VAL A 1 304 ? -7.453 2.682 3.588 1.00 97.81 304 VAL A N 1
ATOM 2481 C CA . VAL A 1 304 ? -8.725 3.257 3.130 1.00 97.81 304 VAL A CA 1
ATOM 2482 C C . VAL A 1 304 ? -9.342 2.400 2.031 1.00 97.81 304 VAL A C 1
ATOM 2484 O O . VAL A 1 304 ? -10.537 2.129 2.102 1.00 97.81 304 VAL A O 1
ATOM 2487 N N . THR A 1 305 ? -8.558 1.945 1.048 1.00 98.50 305 THR A N 1
ATOM 2488 C CA . THR A 1 305 ? -9.044 1.046 -0.010 1.00 98.50 305 THR A CA 1
ATOM 2489 C C . THR A 1 305 ? -9.654 -0.210 0.592 1.00 98.50 305 THR A C 1
ATOM 2491 O O . THR A 1 305 ? -10.797 -0.539 0.271 1.00 98.50 305 THR A O 1
ATOM 2494 N N . PHE A 1 306 ? -8.962 -0.840 1.543 1.00 98.62 306 PHE A N 1
ATOM 2495 C CA . PHE A 1 306 ? -9.464 -2.022 2.234 1.00 98.62 306 PHE A CA 1
ATOM 2496 C C . PHE A 1 306 ? -10.763 -1.750 3.000 1.00 98.62 306 PHE A C 1
ATOM 2498 O O . PHE A 1 306 ? -11.760 -2.445 2.816 1.00 98.62 306 PHE A O 1
ATOM 2505 N N . ASN A 1 307 ? -10.806 -0.684 3.801 1.00 98.50 307 ASN A N 1
ATOM 2506 C CA . ASN A 1 307 ? -11.990 -0.324 4.584 1.00 98.50 307 ASN A CA 1
ATOM 2507 C C . ASN A 1 307 ? -13.181 0.149 3.746 1.00 98.50 307 ASN A C 1
ATOM 2509 O O . ASN A 1 307 ? -14.320 0.026 4.198 1.00 98.50 307 ASN A O 1
ATOM 2513 N N . PHE A 1 308 ? -12.930 0.735 2.577 1.00 98.31 308 PHE A N 1
ATOM 2514 C CA . PHE A 1 308 ? -13.972 1.261 1.704 1.00 98.31 308 PHE A CA 1
ATOM 2515 C C . PHE A 1 308 ? -14.558 0.175 0.804 1.00 98.31 308 PHE A C 1
ATOM 2517 O O . PHE A 1 308 ? -15.773 0.108 0.672 1.00 98.31 308 PHE A O 1
ATOM 2524 N N . THR A 1 309 ? -13.705 -0.665 0.213 1.00 98.50 309 THR A N 1
ATOM 2525 C CA . THR A 1 309 ? -14.100 -1.662 -0.799 1.00 98.50 309 THR A CA 1
ATOM 2526 C C . THR A 1 309 ? -14.313 -3.066 -0.232 1.00 98.50 309 THR A C 1
ATOM 2528 O O . THR A 1 309 ? -14.904 -3.916 -0.892 1.00 98.50 309 THR A O 1
ATOM 2531 N N . GLY A 1 310 ? -13.802 -3.339 0.973 1.00 98.31 310 GLY A N 1
ATOM 2532 C CA . GLY A 1 310 ? -13.755 -4.684 1.550 1.00 98.31 310 GLY A CA 1
ATOM 2533 C C . GLY A 1 310 ? -12.667 -5.590 0.962 1.00 98.31 310 GLY A C 1
ATOM 2534 O O . GLY A 1 310 ? -12.532 -6.716 1.428 1.00 98.31 310 GLY A O 1
ATOM 2535 N N . ALA A 1 311 ? -11.894 -5.110 -0.015 1.00 98.62 311 ALA A N 1
ATOM 2536 C CA . ALA A 1 311 ? -10.843 -5.844 -0.714 1.00 98.62 311 ALA A CA 1
ATOM 2537 C C . ALA A 1 311 ? -9.465 -5.202 -0.455 1.00 98.62 311 ALA A C 1
ATOM 2539 O O . ALA A 1 311 ? -9.350 -3.970 -0.494 1.00 98.62 311 ALA A O 1
ATOM 2540 N N . PRO A 1 312 ? -8.414 -5.985 -0.152 1.00 98.50 312 PRO A N 1
ATOM 2541 C CA . PRO A 1 312 ? -7.132 -5.426 0.245 1.00 98.50 312 PRO A CA 1
ATOM 2542 C C . PRO A 1 312 ? -6.405 -4.779 -0.931 1.00 98.50 312 PRO A C 1
ATOM 2544 O O . PRO A 1 312 ? -6.455 -5.246 -2.072 1.00 98.50 312 PRO A O 1
ATOM 2547 N N . GLN A 1 313 ? -5.681 -3.708 -0.615 1.00 98.56 313 GLN A N 1
ATOM 2548 C CA . GLN A 1 313 ? -4.640 -3.166 -1.473 1.00 98.56 313 GLN A CA 1
ATOM 2549 C C . GLN A 1 313 ? -3.279 -3.581 -0.916 1.00 98.56 313 GLN A C 1
ATOM 2551 O O . GLN A 1 313 ? -3.046 -3.486 0.289 1.00 98.56 313 GLN A O 1
ATOM 2556 N N . ILE A 1 314 ? -2.395 -4.047 -1.794 1.00 98.44 314 ILE A N 1
ATOM 2557 C CA . ILE A 1 314 ? -1.055 -4.520 -1.452 1.00 98.44 314 ILE A CA 1
ATOM 2558 C C . ILE A 1 314 ? -0.018 -3.972 -2.435 1.00 98.44 314 ILE A C 1
ATOM 2560 O O . ILE A 1 314 ? -0.310 -3.693 -3.599 1.00 98.44 314 ILE A O 1
ATOM 2564 N N . SER A 1 315 ? 1.218 -3.813 -1.958 1.00 98.38 315 SER A N 1
ATOM 2565 C CA . SER A 1 315 ? 2.369 -3.422 -2.777 1.00 98.38 315 SER A CA 1
ATOM 2566 C C . SER A 1 315 ? 3.474 -4.465 -2.638 1.00 98.38 315 SER A C 1
ATOM 2568 O O . SER A 1 315 ? 3.931 -4.707 -1.518 1.00 98.38 315 SER A O 1
ATOM 2570 N N . PRO A 1 316 ? 3.966 -5.051 -3.746 1.00 98.56 316 PRO A N 1
ATOM 2571 C CA . PRO A 1 316 ? 5.065 -6.008 -3.683 1.00 98.56 316 PRO A CA 1
ATOM 2572 C C . PRO A 1 316 ? 6.385 -5.335 -3.265 1.00 98.56 316 PRO A C 1
ATOM 2574 O O . PRO A 1 316 ? 7.299 -6.005 -2.802 1.00 98.56 316 PRO A O 1
ATOM 2577 N N . TYR A 1 317 ? 6.473 -4.000 -3.337 1.00 98.50 317 TYR A N 1
ATOM 2578 C CA . TYR A 1 317 ? 7.611 -3.225 -2.827 1.00 98.50 317 TYR A CA 1
ATOM 2579 C C . TYR A 1 317 ? 7.661 -3.132 -1.295 1.00 98.50 317 TYR A C 1
ATOM 2581 O O . TYR A 1 317 ? 8.604 -2.577 -0.746 1.00 98.50 317 TYR A O 1
ATOM 2589 N N . HIS A 1 318 ? 6.643 -3.650 -0.609 1.00 98.12 318 HIS A N 1
ATOM 2590 C CA . HIS A 1 318 ? 6.543 -3.672 0.850 1.00 98.12 318 HIS A CA 1
ATOM 2591 C C . HIS A 1 318 ? 6.284 -5.084 1.368 1.00 98.12 318 HIS A C 1
ATOM 2593 O O . HIS A 1 318 ? 5.822 -5.254 2.494 1.00 98.12 318 HIS A O 1
ATOM 2599 N N . SER A 1 319 ? 6.543 -6.103 0.548 1.00 98.50 319 SER A N 1
ATOM 2600 C CA . SER A 1 319 ? 6.411 -7.483 0.988 1.00 98.50 319 SER A CA 1
ATOM 2601 C C . SER A 1 319 ? 7.522 -7.862 1.976 1.00 98.50 319 SER A C 1
ATOM 2603 O O . SER A 1 319 ? 8.576 -7.215 1.988 1.00 98.50 319 SER A O 1
ATOM 2605 N N . PRO A 1 320 ? 7.339 -8.933 2.769 1.00 98.44 320 PRO A N 1
ATOM 2606 C CA . PRO A 1 320 ? 8.410 -9.475 3.603 1.00 98.44 320 PRO A CA 1
ATOM 2607 C C . PRO A 1 320 ? 9.703 -9.738 2.810 1.00 98.44 320 PRO A C 1
ATOM 2609 O O . PRO A 1 320 ? 10.786 -9.361 3.248 1.00 98.44 320 PRO A O 1
ATOM 2612 N N . GLU A 1 321 ? 9.583 -10.291 1.599 1.00 98.56 321 GLU A N 1
ATOM 2613 C CA . GLU A 1 321 ? 10.706 -10.569 0.696 1.00 98.56 321 GLU A CA 1
ATOM 2614 C C . GLU A 1 321 ? 11.423 -9.286 0.269 1.00 98.56 321 GLU A C 1
ATOM 2616 O O . GLU A 1 321 ? 12.652 -9.250 0.213 1.00 98.56 321 GLU A O 1
ATOM 2621 N N . MET A 1 322 ? 10.676 -8.216 -0.022 1.00 98.56 322 MET A N 1
ATOM 2622 C CA . MET A 1 322 ? 11.283 -6.931 -0.357 1.00 98.56 322 MET A CA 1
ATOM 2623 C C . MET A 1 322 ? 12.005 -6.333 0.848 1.00 98.56 322 MET A C 1
ATOM 2625 O O . MET A 1 322 ? 13.107 -5.808 0.705 1.00 98.56 322 MET A O 1
ATOM 2629 N N . TRP A 1 323 ? 11.430 -6.440 2.046 1.00 98.25 323 TRP A N 1
ATOM 2630 C CA . TRP A 1 323 ? 12.064 -5.938 3.263 1.00 98.25 323 TRP A CA 1
ATOM 2631 C C . TRP A 1 323 ? 13.365 -6.662 3.610 1.00 98.25 323 TRP A C 1
ATOM 2633 O O . TRP A 1 323 ? 14.269 -6.031 4.163 1.00 98.25 323 TRP A O 1
ATOM 2643 N N . ASP A 1 324 ? 13.516 -7.929 3.225 1.00 98.19 324 ASP A N 1
ATOM 2644 C CA . ASP A 1 324 ? 14.796 -8.635 3.313 1.00 98.19 324 ASP A CA 1
ATOM 2645 C C . ASP A 1 324 ? 15.847 -8.038 2.366 1.00 98.19 324 ASP A C 1
ATOM 2647 O O . ASP A 1 324 ? 16.992 -7.827 2.769 1.00 98.19 324 ASP A O 1
ATOM 2651 N N . VAL A 1 325 ? 15.465 -7.660 1.140 1.00 98.56 325 VAL A N 1
ATOM 2652 C CA . VAL A 1 325 ? 16.356 -6.937 0.212 1.00 98.56 325 VAL A CA 1
ATOM 2653 C C . VAL A 1 325 ? 16.704 -5.548 0.755 1.00 98.56 325 VAL A C 1
ATOM 2655 O O . VAL A 1 325 ? 17.871 -5.153 0.763 1.00 98.56 325 VAL A O 1
ATOM 2658 N N . LEU A 1 326 ? 15.707 -4.809 1.245 1.00 97.81 326 LEU A N 1
ATOM 2659 C CA . LEU A 1 326 ? 15.869 -3.451 1.766 1.00 97.81 326 LEU A CA 1
ATOM 2660 C C . LEU A 1 326 ? 16.687 -3.409 3.062 1.00 97.81 326 LEU A C 1
ATOM 2662 O O . LEU A 1 326 ? 17.368 -2.417 3.325 1.00 97.81 326 LEU A O 1
ATOM 2666 N N . ARG A 1 327 ? 16.697 -4.485 3.854 1.00 97.81 327 ARG A N 1
ATOM 2667 C CA . ARG A 1 327 ? 17.594 -4.612 5.008 1.00 97.81 327 ARG A CA 1
ATOM 2668 C C . ARG A 1 327 ? 19.059 -4.513 4.589 1.00 97.81 327 ARG A C 1
ATOM 2670 O O . ARG A 1 327 ? 19.835 -3.863 5.288 1.00 97.81 327 ARG A O 1
ATOM 2677 N N . ASP A 1 328 ? 19.402 -5.079 3.436 1.00 98.38 328 ASP A N 1
ATOM 2678 C CA . ASP A 1 328 ? 20.754 -5.079 2.880 1.00 98.38 328 ASP A CA 1
ATOM 2679 C C . ASP A 1 328 ? 21.053 -3.858 1.988 1.00 98.38 328 ASP A C 1
ATOM 2681 O O . ASP A 1 328 ? 22.168 -3.717 1.477 1.00 98.38 328 ASP A O 1
ATOM 2685 N N . TYR A 1 329 ? 20.092 -2.954 1.799 1.00 97.38 329 TYR A N 1
ATOM 2686 C CA . TYR A 1 329 ? 20.212 -1.798 0.913 1.00 97.38 329 TYR A CA 1
ATOM 2687 C C . TYR A 1 329 ? 20.906 -0.596 1.585 1.00 97.38 329 TYR A C 1
ATOM 2689 O O . TYR A 1 329 ? 20.621 -0.221 2.731 1.00 97.38 329 TYR A O 1
ATOM 2697 N N . ASP A 1 330 ? 21.811 0.050 0.841 1.00 95.94 330 ASP A N 1
ATOM 2698 C CA . ASP A 1 330 ? 22.330 1.384 1.157 1.00 95.94 330 ASP A CA 1
ATOM 2699 C C . ASP A 1 330 ? 21.672 2.425 0.233 1.00 95.94 330 ASP A C 1
ATOM 2701 O O . ASP A 1 330 ? 21.920 2.389 -0.974 1.00 95.94 330 ASP A O 1
ATOM 2705 N N . PRO A 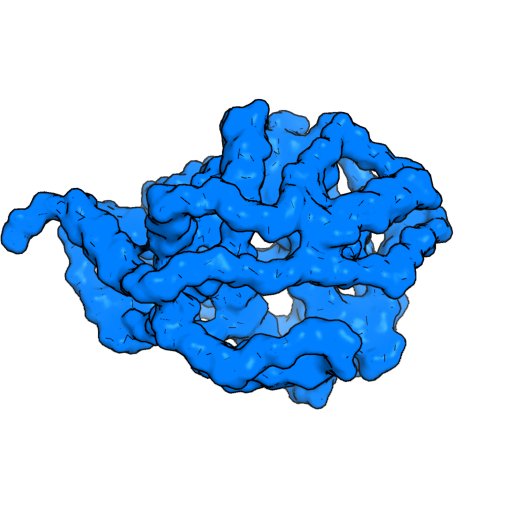1 331 ? 20.902 3.394 0.768 1.00 95.06 331 PRO A N 1
ATOM 2706 C CA . PRO A 1 331 ? 20.321 4.490 -0.010 1.00 95.06 331 PRO A CA 1
ATOM 2707 C C . PRO A 1 331 ? 21.317 5.268 -0.875 1.00 95.06 331 PRO A C 1
ATOM 2709 O O . PRO A 1 331 ? 20.929 5.839 -1.890 1.00 95.06 331 PRO A O 1
ATOM 2712 N N . LYS A 1 332 ? 22.608 5.266 -0.516 1.00 94.75 332 LYS A N 1
ATOM 2713 C CA . LYS A 1 332 ? 23.673 5.909 -1.302 1.00 94.75 332 LYS A CA 1
ATOM 2714 C C . LYS A 1 332 ? 24.025 5.179 -2.598 1.00 94.75 332 LYS A C 1
ATOM 2716 O O . LYS A 1 332 ? 24.796 5.709 -3.395 1.00 94.75 332 LYS A O 1
ATOM 2721 N N . LEU A 1 333 ? 23.503 3.971 -2.808 1.00 96.00 333 LEU A N 1
ATOM 2722 C CA . LEU A 1 333 ? 23.710 3.203 -4.033 1.00 96.00 333 LEU A CA 1
ATOM 2723 C C . LEU A 1 333 ? 23.039 3.854 -5.256 1.00 96.00 333 LEU A C 1
ATOM 2725 O O . LEU A 1 333 ? 23.458 3.606 -6.388 1.00 96.00 333 LEU A O 1
ATOM 2729 N N . ILE A 1 334 ? 22.015 4.679 -5.025 1.00 96.06 334 ILE A N 1
ATOM 2730 C CA . ILE A 1 334 ? 21.249 5.392 -6.047 1.00 96.06 334 ILE A CA 1
ATOM 2731 C C . ILE A 1 334 ? 21.673 6.864 -6.053 1.00 96.06 334 ILE A C 1
ATOM 2733 O O . ILE A 1 334 ? 21.455 7.592 -5.084 1.00 96.06 334 ILE A O 1
ATOM 2737 N N . SER A 1 335 ? 22.289 7.303 -7.149 1.00 94.62 335 SER A N 1
ATOM 2738 C CA . SER A 1 335 ? 22.699 8.698 -7.364 1.00 94.62 335 SER A CA 1
ATOM 2739 C C . SER A 1 335 ? 21.674 9.482 -8.191 1.00 94.62 335 SER A C 1
ATOM 2741 O O . SER A 1 335 ? 20.766 8.885 -8.752 1.00 94.62 335 SER A O 1
ATOM 2743 N N . THR A 1 336 ? 21.813 10.811 -8.283 1.00 93.06 336 THR A N 1
ATOM 2744 C CA . THR A 1 336 ? 20.815 11.736 -8.865 1.00 93.06 336 THR A CA 1
ATOM 2745 C C . THR A 1 336 ? 20.239 11.330 -10.225 1.00 93.06 336 THR A C 1
ATOM 2747 O O . THR A 1 336 ? 19.058 11.560 -10.470 1.00 93.06 336 THR A O 1
ATOM 2750 N N . ASP A 1 337 ? 21.047 10.706 -11.080 1.00 93.38 337 ASP A N 1
ATOM 2751 C CA . ASP A 1 337 ? 20.661 10.328 -12.445 1.00 93.38 337 ASP A CA 1
ATOM 2752 C C . ASP A 1 337 ? 20.316 8.831 -12.582 1.00 93.38 337 ASP A C 1
ATOM 2754 O O . ASP A 1 337 ? 20.144 8.323 -13.691 1.00 93.38 337 ASP A O 1
ATOM 2758 N N . ASP A 1 338 ? 20.237 8.104 -11.464 1.00 96.19 338 ASP A N 1
ATOM 2759 C CA . ASP A 1 338 ? 20.004 6.665 -11.457 1.00 96.19 338 ASP A CA 1
ATOM 2760 C C . ASP A 1 338 ? 18.520 6.290 -11.398 1.00 96.19 338 ASP A C 1
ATOM 2762 O O . ASP A 1 338 ? 17.740 6.780 -10.578 1.00 96.19 338 ASP A O 1
ATOM 2766 N N . ASP A 1 339 ? 18.170 5.309 -12.228 1.00 97.25 339 ASP A N 1
ATOM 2767 C CA . ASP A 1 339 ? 16.913 4.574 -12.191 1.00 97.25 339 ASP A CA 1
ATOM 2768 C C . ASP A 1 339 ? 17.211 3.091 -12.462 1.00 97.25 339 ASP A C 1
ATOM 2770 O O . ASP A 1 339 ? 17.692 2.722 -13.534 1.00 97.25 339 ASP A O 1
ATOM 2774 N N . VAL A 1 340 ? 16.969 2.234 -11.473 1.00 98.12 340 VAL A N 1
ATOM 2775 C CA . VAL A 1 340 ? 17.230 0.786 -11.530 1.00 98.12 340 VAL A CA 1
ATOM 2776 C C . VAL A 1 340 ? 16.048 0.025 -12.139 1.00 98.12 340 VAL A C 1
ATOM 2778 O O . VAL A 1 340 ? 16.203 -1.118 -12.568 1.00 98.12 340 VAL A O 1
ATOM 2781 N N . ARG A 1 341 ? 14.874 0.655 -12.259 1.00 98.12 341 ARG A N 1
ATOM 2782 C CA . ARG A 1 341 ? 13.648 0.019 -12.769 1.00 98.12 341 ARG A CA 1
ATOM 2783 C C . ARG A 1 341 ? 13.773 -0.533 -14.193 1.00 98.12 341 ARG A C 1
ATOM 2785 O O . ARG A 1 341 ? 13.336 -1.664 -14.386 1.00 98.12 341 ARG A O 1
ATOM 2792 N N . PRO A 1 342 ? 14.411 0.153 -15.166 1.00 97.81 342 PRO A N 1
ATOM 2793 C CA . PRO A 1 342 ? 14.650 -0.430 -16.487 1.00 97.81 342 PRO A CA 1
ATOM 2794 C C . PRO A 1 342 ? 15.420 -1.750 -16.418 1.00 97.81 342 PRO A C 1
ATOM 2796 O O . PRO A 1 342 ? 15.023 -2.722 -17.045 1.00 97.81 342 PRO A O 1
ATOM 2799 N N . ARG A 1 343 ? 16.449 -1.8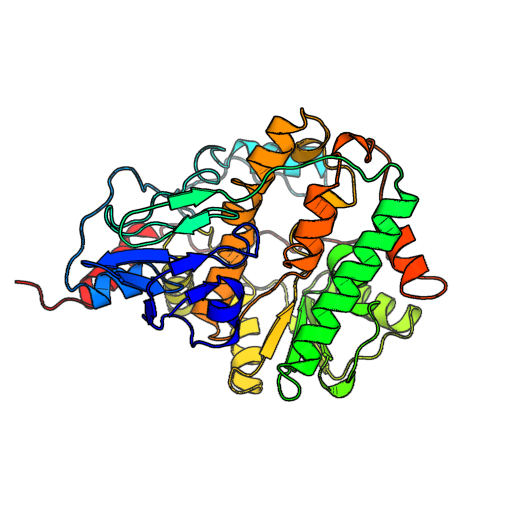19 -15.563 1.00 97.81 343 ARG A N 1
ATOM 2800 C CA . ARG A 1 343 ? 17.247 -3.035 -15.379 1.00 97.81 343 ARG A CA 1
ATOM 2801 C C . ARG A 1 343 ? 16.450 -4.172 -14.743 1.00 97.81 343 ARG A C 1
ATOM 2803 O O . ARG A 1 343 ? 16.672 -5.325 -15.080 1.00 97.81 343 ARG A O 1
ATOM 2810 N N . ILE A 1 344 ? 15.548 -3.859 -13.813 1.00 98.56 344 ILE A N 1
ATOM 2811 C CA . ILE A 1 344 ? 14.613 -4.851 -13.260 1.00 98.56 344 ILE A CA 1
ATOM 2812 C C . ILE A 1 344 ? 13.691 -5.365 -14.368 1.00 98.56 344 ILE A C 1
ATOM 2814 O O . ILE A 1 344 ? 13.481 -6.569 -14.463 1.00 98.56 344 ILE A O 1
ATOM 2818 N N . GLY A 1 345 ? 13.199 -4.472 -15.233 1.00 98.31 345 GLY A N 1
ATOM 2819 C CA . GLY A 1 345 ? 12.422 -4.852 -16.410 1.00 98.31 345 GLY A CA 1
ATOM 2820 C C . GLY A 1 345 ? 13.174 -5.815 -17.323 1.00 98.31 345 GLY A C 1
ATOM 2821 O O . GLY A 1 345 ? 12.626 -6.863 -17.629 1.00 98.31 345 GLY A O 1
ATOM 2822 N N . ASP A 1 346 ? 14.437 -5.521 -17.649 1.00 97.88 346 ASP A N 1
ATOM 2823 C CA . ASP A 1 346 ? 15.293 -6.382 -18.486 1.00 97.88 346 ASP A CA 1
ATOM 2824 C C . ASP A 1 346 ? 15.559 -7.771 -17.874 1.00 97.88 346 ASP A C 1
ATOM 2826 O O . ASP A 1 346 ? 15.871 -8.718 -18.590 1.00 97.88 346 ASP A O 1
ATOM 2830 N N . ILE A 1 347 ? 15.484 -7.903 -16.544 1.00 98.38 347 ILE A N 1
ATOM 2831 C CA . ILE A 1 347 ? 15.623 -9.194 -15.849 1.00 98.38 347 ILE A CA 1
ATOM 2832 C C . ILE A 1 347 ? 14.315 -9.992 -15.911 1.00 98.38 347 ILE A C 1
ATOM 2834 O O . ILE A 1 347 ? 14.349 -11.218 -15.987 1.00 98.38 347 ILE A O 1
ATOM 2838 N N . LEU A 1 348 ? 13.172 -9.307 -15.830 1.00 98.38 348 LEU A N 1
ATOM 2839 C CA . LEU A 1 348 ? 11.848 -9.932 -15.786 1.00 98.38 348 LEU A CA 1
ATOM 2840 C C . LEU A 1 348 ? 11.288 -10.243 -17.180 1.00 98.38 348 LEU A C 1
ATOM 2842 O O . LEU A 1 348 ? 10.517 -11.187 -17.322 1.00 98.38 348 LEU A O 1
ATOM 2846 N N . SER A 1 349 ? 11.664 -9.461 -18.192 1.00 97.25 349 SER A N 1
ATOM 2847 C CA . SER A 1 349 ? 11.177 -9.584 -19.562 1.00 97.25 349 SER A CA 1
ATOM 2848 C C . SER A 1 349 ? 12.226 -9.108 -20.566 1.00 97.25 349 SER A C 1
ATOM 2850 O O . SER A 1 349 ? 12.922 -8.116 -20.349 1.00 97.25 349 SER A O 1
ATOM 2852 N N . ASP A 1 350 ? 12.294 -9.774 -21.716 1.00 90.31 350 ASP A N 1
ATOM 2853 C CA . ASP A 1 350 ? 13.231 -9.420 -22.778 1.00 90.31 350 ASP A CA 1
ATOM 2854 C C . ASP A 1 350 ? 12.793 -8.127 -23.492 1.00 90.31 350 ASP A C 1
ATOM 2856 O O . ASP A 1 350 ? 11.771 -8.099 -24.175 1.00 90.31 350 ASP A O 1
ATOM 2860 N N . GLY A 1 351 ? 13.597 -7.062 -23.391 1.00 87.50 351 GLY A N 1
ATOM 2861 C CA . GLY A 1 351 ? 13.474 -5.875 -24.247 1.00 87.50 351 GLY A CA 1
ATOM 2862 C C . GLY A 1 351 ? 12.258 -4.987 -23.969 1.00 87.50 351 GLY A C 1
ATOM 2863 O O . GLY A 1 351 ? 11.502 -4.675 -24.888 1.00 87.50 351 GLY A O 1
ATOM 2864 N N . VAL A 1 352 ? 12.098 -4.540 -22.719 1.00 97.25 352 VAL A N 1
ATOM 2865 C CA . VAL A 1 352 ? 10.958 -3.711 -22.297 1.00 97.25 352 VAL A CA 1
ATOM 2866 C C . VAL A 1 352 ? 11.011 -2.307 -22.910 1.00 97.25 352 VAL A C 1
ATOM 2868 O O . VAL A 1 352 ? 11.966 -1.552 -22.710 1.00 97.25 352 VAL A O 1
ATOM 2871 N N . SER A 1 353 ? 9.942 -1.915 -23.600 1.00 97.06 353 SER A N 1
ATOM 2872 C CA . SER A 1 353 ? 9.713 -0.539 -24.043 1.00 97.06 353 SER A CA 1
ATOM 2873 C C . SER A 1 353 ? 9.045 0.258 -22.927 1.00 97.06 353 SER A C 1
ATOM 2875 O O . SER A 1 353 ? 8.057 -0.199 -22.359 1.00 97.06 353 SER A O 1
ATOM 2877 N N . TRP A 1 354 ? 9.544 1.454 -22.608 1.00 97.56 354 TRP A N 1
ATOM 2878 C CA . TRP A 1 354 ? 9.014 2.297 -21.529 1.00 97.56 354 TRP A CA 1
ATOM 2879 C C . TRP A 1 354 ? 8.335 3.548 -22.095 1.00 97.56 354 TRP A C 1
ATOM 2881 O O . TRP A 1 354 ? 8.886 4.152 -23.014 1.00 97.56 354 TRP A O 1
ATOM 2891 N N . PRO A 1 355 ? 7.192 4.002 -21.547 1.00 96.56 355 PRO A N 1
ATOM 2892 C CA . PRO A 1 355 ? 6.567 5.228 -22.028 1.00 96.56 355 PRO A CA 1
ATOM 2893 C C . PRO A 1 355 ? 7.403 6.462 -21.677 1.00 96.56 355 PRO A C 1
ATOM 2895 O O . PRO A 1 355 ? 7.882 6.598 -20.551 1.00 96.56 355 PRO A O 1
ATOM 2898 N N . ASP A 1 356 ? 7.486 7.415 -22.606 1.00 94.56 356 ASP A N 1
ATOM 2899 C CA . ASP A 1 356 ? 8.220 8.677 -22.410 1.00 94.56 356 ASP A CA 1
ATOM 2900 C C . ASP A 1 356 ? 7.515 9.660 -21.457 1.00 94.56 356 ASP A C 1
ATOM 2902 O O . ASP A 1 356 ? 8.092 10.660 -21.025 1.00 94.56 356 ASP A O 1
ATOM 2906 N N . ARG A 1 357 ? 6.237 9.417 -21.149 1.00 94.25 357 ARG A N 1
ATOM 2907 C CA . ARG A 1 357 ? 5.400 10.298 -20.327 1.00 94.25 357 ARG A CA 1
ATOM 2908 C C . ARG A 1 357 ? 4.483 9.498 -19.409 1.00 94.25 357 ARG A C 1
ATOM 2910 O O . ARG A 1 357 ? 4.013 8.428 -19.774 1.00 94.25 357 ARG A O 1
ATOM 2917 N N . ASN A 1 358 ? 4.190 10.077 -18.248 1.00 94.38 358 ASN A N 1
ATOM 2918 C CA . ASN A 1 358 ? 3.257 9.545 -17.254 1.00 94.38 358 ASN A CA 1
ATOM 2919 C C . ASN A 1 358 ? 2.466 10.713 -16.624 1.00 94.38 358 ASN A C 1
ATOM 2921 O O . ASN A 1 358 ? 2.791 11.156 -15.519 1.00 94.38 358 ASN A O 1
ATOM 2925 N N . PRO A 1 359 ? 1.524 11.328 -17.364 1.00 94.50 359 PRO A N 1
ATOM 2926 C CA . PRO A 1 359 ? 0.762 12.468 -16.869 1.00 94.50 359 PRO A CA 1
ATOM 2927 C C . PRO A 1 359 ? -0.137 12.084 -15.687 1.00 94.50 359 PRO A C 1
ATOM 2929 O O . PRO A 1 359 ? -0.868 11.097 -15.731 1.00 94.50 359 PRO A O 1
ATOM 2932 N N . GLY A 1 360 ? -0.118 12.907 -14.637 1.00 89.19 360 GLY A N 1
ATOM 2933 C CA . GLY A 1 360 ? -1.056 12.787 -13.522 1.00 89.19 360 GLY A CA 1
ATOM 2934 C C . GLY A 1 360 ? -2.428 13.390 -13.852 1.00 89.19 360 GLY A C 1
ATOM 2935 O O . GLY A 1 360 ? -2.512 14.307 -14.677 1.00 89.19 360 GLY A O 1
ATOM 2936 N N . PRO A 1 361 ? -3.507 12.927 -13.198 1.00 89.94 361 PRO A N 1
ATOM 2937 C CA . PRO A 1 361 ? -4.821 13.534 -13.353 1.00 89.94 361 PRO A CA 1
ATOM 2938 C C . PRO A 1 361 ? -4.844 14.958 -12.767 1.00 89.94 361 PRO A C 1
ATOM 2940 O O . PRO A 1 361 ? -4.048 15.276 -11.874 1.00 89.94 361 PRO A O 1
ATOM 2943 N N . PRO A 1 362 ? -5.777 15.821 -13.210 1.00 88.56 362 PRO A N 1
ATOM 2944 C CA . PRO A 1 362 ? -5.974 17.135 -12.605 1.00 88.56 362 PRO A CA 1
ATOM 2945 C C . PRO A 1 362 ? -6.330 17.011 -11.117 1.00 88.56 362 PRO A C 1
ATOM 2947 O O . PRO A 1 362 ? -6.764 15.956 -10.646 1.00 88.56 362 PRO A O 1
ATOM 2950 N N . THR A 1 363 ? -6.159 18.081 -10.342 1.00 84.81 363 THR A N 1
ATOM 2951 C CA . THR A 1 363 ? -6.621 18.111 -8.946 1.00 84.81 363 THR A CA 1
ATOM 2952 C C . THR A 1 363 ? -8.133 17.877 -8.894 1.00 84.81 363 THR A C 1
ATOM 2954 O O . THR A 1 363 ? -8.874 18.419 -9.707 1.00 84.81 363 THR A O 1
ATOM 2957 N N . LEU A 1 364 ? -8.572 17.013 -7.975 1.00 85.06 364 LEU A N 1
ATOM 2958 C CA . LEU A 1 364 ? -9.991 16.820 -7.696 1.00 85.06 364 LEU A CA 1
ATOM 2959 C C . LEU A 1 364 ? -10.440 18.016 -6.866 1.00 85.06 364 LEU A C 1
ATOM 2961 O O . LEU A 1 364 ? -9.735 18.377 -5.932 1.00 85.06 364 LEU A O 1
ATOM 2965 N N . GLU A 1 365 ? -11.593 18.586 -7.171 1.00 84.94 365 GLU A N 1
ATOM 2966 C CA . GLU A 1 365 ? -12.169 19.679 -6.391 1.00 84.94 365 GLU A CA 1
ATOM 2967 C C . GLU A 1 365 ? -13.445 19.181 -5.698 1.00 84.94 365 GLU A C 1
ATOM 2969 O O . GLU A 1 365 ? -14.208 18.392 -6.268 1.00 84.94 365 GLU A O 1
ATOM 2974 N N . TYR A 1 366 ? -13.679 19.645 -4.470 1.00 84.12 366 TYR A N 1
ATOM 2975 C CA . TYR A 1 366 ? -14.944 19.464 -3.753 1.00 84.12 366 TYR A CA 1
ATOM 2976 C C . TYR A 1 366 ? -15.583 20.817 -3.466 1.00 84.12 366 TYR A C 1
ATOM 2978 O O . TYR A 1 366 ? -14.914 21.851 -3.435 1.00 84.12 366 TYR A O 1
ATOM 2986 N N . GLU A 1 367 ? -16.887 20.804 -3.196 1.00 77.06 367 GLU A N 1
ATOM 2987 C CA . GLU A 1 367 ? -17.572 21.977 -2.666 1.00 77.06 367 GLU A CA 1
ATOM 2988 C C . GLU A 1 367 ? -16.937 22.424 -1.338 1.00 77.06 367 GLU A C 1
ATOM 2990 O O . GLU A 1 367 ? -16.650 21.620 -0.445 1.00 77.06 367 GLU A O 1
ATOM 2995 N N . THR A 1 368 ? -16.711 23.730 -1.206 1.00 72.38 368 THR A N 1
ATOM 2996 C CA . THR A 1 368 ? -16.124 24.319 -0.000 1.00 72.38 368 THR A CA 1
ATOM 2997 C C . THR A 1 368 ? -17.107 24.268 1.174 1.00 72.38 368 THR A C 1
ATOM 2999 O O . THR A 1 368 ? -18.323 24.310 1.002 1.00 72.38 368 THR A O 1
ATOM 3002 N N . GLY A 1 369 ? -16.581 24.187 2.402 1.00 77.38 369 GLY A N 1
ATOM 3003 C CA . GLY A 1 369 ? -17.394 24.231 3.628 1.00 77.38 369 GLY A CA 1
ATOM 3004 C C . GLY A 1 369 ? -17.720 22.874 4.262 1.00 77.38 369 GLY A C 1
ATOM 3005 O O . GLY A 1 369 ? -18.420 22.826 5.275 1.00 77.38 369 GLY A O 1
ATOM 3006 N N . ILE A 1 370 ? -17.179 21.774 3.736 1.00 87.31 370 ILE A N 1
ATOM 3007 C CA . ILE A 1 370 ? -17.283 20.454 4.370 1.00 87.31 370 ILE A CA 1
ATOM 3008 C C . ILE A 1 370 ? -16.377 20.409 5.609 1.00 87.31 370 ILE A C 1
ATOM 3010 O O . ILE A 1 370 ? -15.185 20.684 5.538 1.00 87.31 370 ILE A O 1
ATOM 3014 N N . ASN A 1 371 ? -16.936 20.053 6.768 1.00 91.19 371 ASN A N 1
ATOM 3015 C CA . ASN A 1 371 ? -16.163 19.837 7.994 1.00 91.19 371 ASN A CA 1
ATOM 3016 C C . ASN A 1 371 ? -15.910 18.334 8.172 1.00 91.19 371 ASN A C 1
ATOM 3018 O O . ASN A 1 371 ? -16.809 17.584 8.567 1.00 91.19 371 ASN A O 1
ATOM 3022 N N . SER A 1 372 ? -14.696 17.891 7.842 1.00 92.00 372 SER A N 1
ATOM 3023 C CA . SER A 1 372 ? -14.352 16.467 7.811 1.00 92.00 372 SER A CA 1
ATOM 3024 C C . SER A 1 372 ? -14.374 15.849 9.209 1.00 92.00 372 SER A C 1
ATOM 3026 O O . SER A 1 372 ? -14.891 14.743 9.395 1.00 92.00 372 SER A O 1
ATOM 3028 N N . HIS A 1 373 ? -13.923 16.599 10.218 1.00 93.12 373 HIS A N 1
ATOM 3029 C CA . HIS A 1 373 ? -13.920 16.142 11.601 1.00 93.12 373 HIS A CA 1
ATOM 3030 C C . HIS A 1 373 ? -15.342 15.929 12.118 1.00 93.12 373 HIS A C 1
ATOM 3032 O O . HIS A 1 373 ? -15.635 14.895 12.718 1.00 93.12 373 HIS A O 1
ATOM 3038 N N . ALA A 1 374 ? -16.246 16.880 11.879 1.00 92.88 374 ALA A N 1
ATOM 3039 C CA . ALA A 1 374 ? -17.636 16.796 12.307 1.00 92.88 374 ALA A CA 1
ATOM 3040 C C . ALA A 1 374 ? -18.324 15.569 11.701 1.00 92.88 374 ALA A C 1
ATOM 3042 O O . ALA A 1 374 ? -18.969 14.821 12.439 1.00 92.88 374 ALA A O 1
ATOM 3043 N N . LEU A 1 375 ? -18.123 15.324 10.399 1.00 91.75 375 LEU A N 1
ATOM 3044 C CA . LEU A 1 375 ? -18.659 14.145 9.716 1.00 91.75 375 LEU A CA 1
ATOM 3045 C C . LEU A 1 375 ? -18.145 12.841 10.333 1.00 91.75 375 LEU A C 1
ATOM 3047 O O . LEU A 1 375 ? -18.932 11.929 10.583 1.00 91.75 375 LEU A O 1
ATOM 3051 N N . TYR A 1 376 ? -16.848 12.751 10.624 1.00 94.38 376 TYR A N 1
ATOM 3052 C CA . TYR A 1 376 ? -16.271 11.566 11.253 1.00 94.38 376 TYR A CA 1
ATOM 3053 C C . TYR A 1 376 ? -16.793 11.355 12.684 1.00 94.38 376 TYR A C 1
ATOM 3055 O O . TYR A 1 376 ? -17.284 10.277 13.029 1.00 94.38 376 TYR A O 1
ATOM 3063 N N . PHE A 1 377 ? -16.760 12.393 13.526 1.00 92.69 377 PHE A N 1
ATOM 3064 C CA . PHE A 1 377 ? -17.189 12.288 14.924 1.00 92.69 377 PHE A CA 1
ATOM 3065 C C . PHE A 1 377 ? -18.685 12.037 15.081 1.00 92.69 377 PHE A C 1
ATOM 3067 O O . PHE A 1 377 ? -19.087 11.374 16.036 1.00 92.69 377 PHE A O 1
ATOM 3074 N N . GLU A 1 378 ? -19.522 12.530 14.169 1.00 90.94 378 GLU A N 1
ATOM 3075 C CA . GLU A 1 378 ? -20.941 12.175 14.140 1.00 90.94 378 GLU A CA 1
ATOM 3076 C C . GLU A 1 378 ? -21.120 10.654 14.032 1.00 90.94 378 GLU A C 1
ATOM 3078 O O . GLU A 1 378 ? -21.913 10.062 14.766 1.00 90.94 378 GLU A O 1
ATOM 3083 N N . GLN A 1 379 ? -20.341 10.001 13.171 1.00 85.69 379 GLN A N 1
ATOM 3084 C CA . GLN A 1 379 ? -20.436 8.561 12.947 1.00 85.69 379 GLN A CA 1
ATOM 3085 C C . GLN A 1 379 ? -19.893 7.746 14.122 1.00 85.69 379 GLN A C 1
ATOM 3087 O O . GLN A 1 379 ? -20.536 6.779 14.529 1.00 85.69 379 GLN A O 1
ATOM 3092 N N . VAL A 1 380 ? -18.767 8.163 14.712 1.00 88.06 380 VAL A N 1
ATOM 3093 C CA . VAL A 1 380 ? -18.223 7.539 15.932 1.00 88.06 380 VAL A CA 1
ATOM 3094 C C . VAL A 1 380 ? -19.238 7.607 17.083 1.00 88.06 380 VAL A C 1
ATOM 3096 O O . VAL A 1 380 ? -19.386 6.651 17.849 1.00 88.06 380 VAL A O 1
ATOM 3099 N N . ARG A 1 381 ? -19.996 8.710 17.190 1.00 84.12 381 ARG A N 1
ATOM 3100 C CA . ARG A 1 381 ? -21.053 8.882 18.203 1.00 84.12 381 ARG A CA 1
ATOM 3101 C C . ARG A 1 381 ? -22.304 8.051 17.923 1.00 84.12 381 ARG A C 1
ATOM 3103 O O . ARG A 1 381 ? -22.837 7.470 18.862 1.00 84.12 381 ARG A O 1
ATOM 3110 N N . LYS A 1 382 ? -22.776 7.975 16.671 1.00 77.94 382 LYS A N 1
ATOM 3111 C CA . LYS A 1 382 ? -23.996 7.220 16.299 1.00 77.94 382 LYS A CA 1
ATOM 3112 C C . LYS A 1 382 ? -23.922 5.738 16.656 1.00 77.94 382 LYS A C 1
ATOM 3114 O O . LYS A 1 382 ? -24.947 5.097 16.848 1.00 77.94 382 LYS A O 1
ATOM 3119 N N . SER A 1 383 ? -22.717 5.199 16.769 1.00 64.94 383 SER A N 1
ATOM 3120 C CA . SER A 1 383 ? -22.489 3.821 17.184 1.00 64.94 383 SER A CA 1
ATOM 3121 C C . SER A 1 383 ? -22.553 3.565 18.697 1.00 64.94 383 SER A C 1
ATOM 3123 O O . SER A 1 383 ? -22.297 2.444 19.125 1.00 64.94 383 SER A O 1
ATOM 3125 N N . ARG A 1 384 ? -22.922 4.561 19.514 1.00 59.53 384 ARG A N 1
ATOM 3126 C CA . ARG A 1 384 ? -23.123 4.410 20.962 1.00 59.53 384 ARG A CA 1
ATOM 3127 C C . ARG A 1 384 ? -24.603 4.395 21.345 1.00 59.53 384 ARG A C 1
ATOM 3129 O O . ARG A 1 384 ? -25.378 5.235 20.896 1.00 59.53 384 ARG A O 1
ATOM 3136 N N . ARG A 1 385 ? -24.951 3.533 22.305 1.00 46.19 385 ARG A N 1
ATOM 3137 C CA . ARG A 1 385 ? -25.922 3.889 23.351 1.00 46.19 385 ARG A CA 1
ATOM 3138 C C . ARG A 1 385 ? -25.141 4.737 24.356 1.00 46.19 385 ARG A C 1
ATOM 3140 O O . ARG A 1 385 ? -24.250 4.207 25.005 1.00 46.19 385 ARG A O 1
ATOM 3147 N N . PHE A 1 386 ? -25.356 6.047 24.389 1.00 40.72 386 PHE A N 1
ATOM 3148 C CA . PHE A 1 386 ? -24.759 6.881 25.436 1.00 40.72 386 PHE A CA 1
ATOM 3149 C C . PHE A 1 386 ? -25.506 6.626 26.752 1.00 40.72 386 PHE A C 1
ATOM 3151 O O . PHE A 1 386 ? -26.733 6.729 26.764 1.00 40.72 386 PHE A O 1
ATOM 3158 N N . GLU A 1 387 ? -24.769 6.293 27.813 1.00 34.75 387 GLU 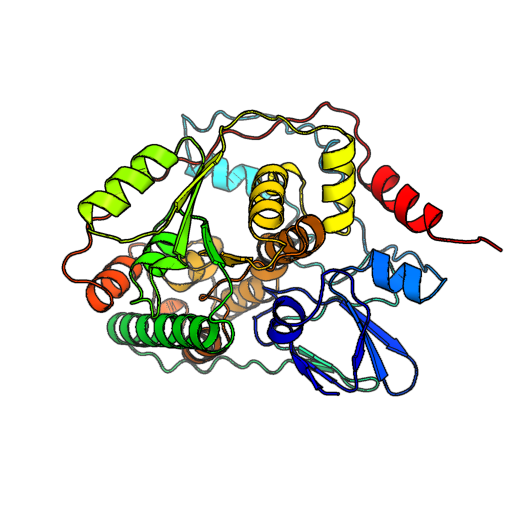A N 1
ATOM 3159 C CA . GLU A 1 387 ? -25.143 6.644 29.192 1.00 34.75 387 GLU A CA 1
ATOM 3160 C C . GLU A 1 387 ? -24.614 8.041 29.522 1.00 34.75 387 GLU A C 1
ATOM 3162 O O . GLU A 1 387 ? -23.490 8.371 29.059 1.00 34.75 387 GLU A O 1
#